Protein AF-A0A0F9L2F4-F1 (afdb_monomer)

pLDDT: mean 79.59, std 16.56, range [30.67, 95.06]

Nearest PDB structures (foldseek):
  4d2i-assembly1_B-3  TM=9.067E-01  e=1.679E-06  Saccharolobus solfataricus P2
  4d2i-assembly1_A  TM=8.638E-01  e=4.976E-06  Saccharolobus solfataricus P2
  8wj3-assembly1_D  TM=8.246E-01  e=2.043E-05  Paenibacillus sp. 453mf
  8woc-assembly1_A  TM=7.944E-01  e=1.832E-05  Paenibacillus sp. 453mf
  8wk0-assembly1_A  TM=7.717E-01  e=2.987E-05  Paenibacillus sp. 453mf

Foldseek 3Di:
DCVVQVVQVVPDPDDPDDDDDPDDDDDDPVSHDLQNVLVVLLVVLVCCQPPHALAEAEDAQQLSNQFQQDDTSNPVSLLVCLVRVVVRNYYYHYHHLQPVRGHLSNLLSDQKDKAAADQDQVSLVSNQVSQPDPPVLGDDSVCSNPGAPQWTWIQHPVTTDTDGHDDPQDDPVVSVCVRVVVDHPVVDDDPPDPPPDDDDDDPPPDDDPDPDDVVVVVVVVVVVVVVVVVVVVVVVVVVVVVVVVVVVVVVVPPPPPPVVVVVVVVVVPDDPDDPDDDPPPPVVVVVVVVVPPPPPDPDPPPPVDPLVVVLVVLLVVLLVVLLVLLVPADPLLLLLLLVQVVVQDWDALQCCQCPSVVDDRPDPPSSVSSVVSVVSVVVLVQWDADPVRTIHGCVLVSLCVSCVVPSDDPVSSVVSVVVSSVVSVD

Radius of gyration: 36.23 Å; Cα contacts (8 Å, |Δi|>4): 360; chains: 1; bounding box: 84×52×99 Å

Sequence (426 aa):
YLENLIPQIQYANLSSTLDIREGINIMNLERFSEEAQSLIIQSVADEVLKTMKGVIIVIPEAWKFLPQKYNNPCKRVVESYIRQGATNQNFIWIDSQDMAGVDKIPLKQISTWILGYQSERNEVKHTLDQISLPKKMKPKEEDIMTLRKGHFFLSCYEGVSNVYVQPSWMNDEDAIKISKGELDVDKIEAPENLTPYSKPIQETNQGKVEIRFDDSKIRKDLVELRQDFFNKIQELQTFEQKLATELYNLKSQKVEINEDELISKVLQKLPPTSITSQSLDKDEIVKEILLRIPKSTGSIVYEVSPSEKIKKDFLEEAKNKILEDVGKLSDNAKKTLKYLESRAIGCTKSEIATKGFMYPQGGAGYGKTVGDSLEELKPILVIKDNSKGSYYPDLKGRLKSLLGNHEATEQEIDQVYNHILMEMLK

Organism: NCBI:txid412755

InterPro domains:
  IPR027417 P-loop containing nucleoside triphosphate hydrolase [G3DSA:3.40.50.300] (2-174)
  IPR027417 P-loop containing nucleoside triphosphate hydrolase [SSF52540] (23-177)

Solvent-accessible surface area (backbone atoms only — not comparable to full-atom values): 25849 Å² total; per-residue (Å²): 117,63,82,72,44,50,58,59,57,68,74,43,92,72,71,96,66,92,85,84,66,94,76,92,77,84,82,90,52,86,92,48,55,71,70,53,39,32,53,51,52,28,52,52,51,50,46,44,69,73,77,47,61,65,46,73,49,77,39,71,56,28,33,78,46,32,30,55,90,59,91,47,73,30,42,65,46,52,48,46,37,73,76,51,19,64,84,41,52,26,48,76,46,80,37,55,86,56,63,82,44,28,33,64,73,62,51,64,69,57,69,67,46,79,42,57,64,46,90,52,70,67,59,46,51,54,50,57,69,50,48,94,62,58,79,88,58,51,80,55,69,68,57,39,56,66,44,53,86,57,37,30,41,39,36,43,94,93,45,61,44,85,43,60,64,71,56,94,88,58,58,69,71,60,44,50,33,36,60,72,64,78,39,66,65,89,78,58,82,75,72,93,75,74,74,72,86,81,68,85,84,76,80,80,80,83,77,85,78,84,76,84,66,69,61,68,57,57,51,48,52,50,50,50,53,49,49,52,51,52,52,52,51,52,51,50,50,53,48,50,51,49,50,51,48,51,52,46,51,60,66,65,51,69,79,74,74,54,62,67,60,54,51,50,57,54,60,71,68,53,72,98,73,76,97,67,98,65,85,76,57,64,69,56,58,52,48,56,51,60,69,70,49,80,80,75,74,74,82,80,69,85,66,81,68,60,72,65,55,61,52,49,52,50,53,51,48,52,48,50,52,51,52,51,57,57,63,73,45,52,74,62,28,49,47,50,51,55,42,28,58,74,62,74,45,69,42,37,66,68,51,45,33,38,71,57,67,62,43,64,92,86,57,89,62,49,71,52,58,53,46,54,23,51,62,64,38,46,85,74,40,41,43,46,79,44,99,84,61,29,39,28,55,22,51,68,57,40,50,47,66,71,36,59,89,67,76,64,48,72,67,57,52,49,52,50,48,54,50,52,52,55,61,72,69,106

Secondary structure (DSSP, 8-state):
-HHHHHHHHHHS---SS----SS------TTS-HHHHHHHHHHHHHHHHHH-SSPEEEETTHHHHSBSSS--HHHHHHHHHHHHGGGGT-EEEE--S-SSSB-HHHHTT---EEE-----HHHHHHHHHHS-S-TTTSPPHHHHHTPPTTEEEEEETTEEEEEE---TTS-HHHHHHHHTTSS-GGGSPPPS----------------------HHHHHHHHHHHHHHHHHHHHHHHHHHHHHHHHHHHHHHS-----HHHHHHHHHHTS-S----S----HHHHHHHHHHHS-------------HHHHHHHHHHHHHHHHHHHHHTS-HHHHHHHHHHHHH-S-EEHHHIIIIIS-PPTT-TTHHHHHHHHHHHHTTTT-EEE-TTSEEEE-HHHHHHHHHGGGT--HHHHHHHHHHHHHHHT-

Mean predicted aligned error: 20.97 Å

Structure (mmCIF, N/CA/C/O backbone):
data_AF-A0A0F9L2F4-F1
#
_entry.id   AF-A0A0F9L2F4-F1
#
loop_
_atom_site.group_PDB
_atom_site.id
_atom_site.type_symbol
_atom_site.label_atom_id
_atom_site.label_alt_id
_atom_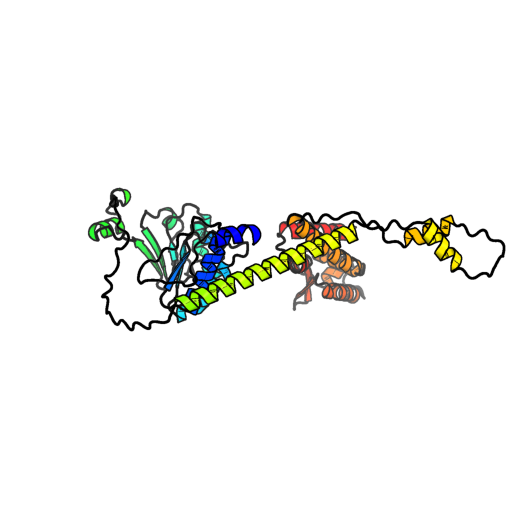site.label_comp_id
_atom_site.label_asym_id
_atom_site.label_entity_id
_atom_site.label_seq_id
_atom_site.pdbx_PDB_ins_code
_atom_site.Cartn_x
_atom_site.Cartn_y
_atom_site.Cartn_z
_atom_site.occupancy
_atom_site.B_iso_or_equiv
_atom_site.auth_seq_id
_atom_site.auth_comp_id
_atom_site.auth_asym_id
_atom_site.auth_atom_id
_atom_site.pdbx_PDB_model_num
ATOM 1 N N . TYR A 1 1 ? -21.451 13.037 0.569 1.00 49.94 1 TYR A N 1
ATOM 2 C CA . TYR A 1 1 ? -20.674 12.107 -0.286 1.00 49.94 1 TYR A CA 1
ATOM 3 C C . TYR A 1 1 ? -21.502 11.646 -1.481 1.00 49.94 1 TYR A C 1
ATOM 5 O O . TYR A 1 1 ? -21.183 12.028 -2.595 1.00 49.94 1 TYR A O 1
ATOM 13 N N . LEU A 1 2 ? -22.611 10.924 -1.269 1.00 55.16 2 LEU A N 1
ATOM 14 C CA . LEU A 1 2 ? -23.474 10.454 -2.366 1.00 55.16 2 LEU A CA 1
ATOM 15 C C . LEU A 1 2 ? -24.203 11.581 -3.127 1.00 55.16 2 LEU A C 1
ATOM 17 O O . LEU A 1 2 ? -24.413 11.450 -4.326 1.00 55.16 2 LEU A O 1
ATOM 21 N N . GLU A 1 3 ? -24.518 12.704 -2.477 1.00 56.94 3 GLU A N 1
ATOM 22 C CA . GLU A 1 3 ? -25.251 13.832 -3.088 1.00 56.94 3 GLU A CA 1
ATOM 23 C C . GLU A 1 3 ? -24.544 14.473 -4.296 1.00 56.94 3 GLU A C 1
ATOM 25 O O . GLU A 1 3 ? -25.211 14.855 -5.250 1.00 56.94 3 GLU A O 1
ATOM 30 N N . ASN A 1 4 ? -23.206 14.531 -4.302 1.00 60.72 4 ASN A N 1
ATOM 31 C CA . ASN A 1 4 ? -22.429 15.080 -5.428 1.00 60.72 4 ASN A CA 1
ATOM 32 C C . ASN A 1 4 ? -22.092 14.021 -6.490 1.00 60.72 4 ASN A C 1
ATOM 34 O O . ASN A 1 4 ? -21.841 14.347 -7.648 1.00 60.72 4 ASN A O 1
ATOM 38 N N . LEU A 1 5 ? -22.088 12.750 -6.088 1.00 62.28 5 LEU A N 1
ATOM 39 C CA . LEU A 1 5 ? -21.689 11.610 -6.905 1.00 62.28 5 LEU A CA 1
ATOM 40 C C . LEU A 1 5 ? -22.852 11.080 -7.762 1.00 62.28 5 LEU A C 1
ATOM 42 O O . LEU A 1 5 ? -22.667 10.757 -8.935 1.00 62.28 5 LEU A O 1
ATOM 46 N N . ILE A 1 6 ? -24.061 11.028 -7.189 1.00 65.31 6 ILE A N 1
ATOM 47 C CA . ILE A 1 6 ? -25.276 10.540 -7.857 1.00 65.31 6 ILE A CA 1
ATOM 48 C C . ILE A 1 6 ? -25.571 11.318 -9.150 1.00 65.31 6 ILE A C 1
ATOM 50 O O . ILE A 1 6 ? -25.793 10.660 -10.165 1.00 65.31 6 ILE A O 1
ATOM 54 N N . PRO A 1 7 ? -25.510 12.666 -9.187 1.00 64.94 7 PRO A N 1
ATOM 55 C CA . PRO A 1 7 ? -25.720 13.409 -10.425 1.00 64.94 7 PRO A CA 1
ATOM 56 C C . PRO A 1 7 ? -24.707 13.033 -11.514 1.00 64.94 7 PRO A C 1
ATOM 58 O O . PRO A 1 7 ? -25.102 12.777 -12.646 1.00 64.94 7 PRO A O 1
ATOM 61 N N . GLN A 1 8 ? -23.413 12.920 -11.188 1.00 62.34 8 GLN A N 1
ATOM 62 C CA . GLN A 1 8 ? -22.374 12.578 -12.173 1.00 62.34 8 GLN A CA 1
ATOM 63 C C . GLN A 1 8 ? -22.570 11.178 -12.770 1.00 62.34 8 GLN A C 1
ATOM 65 O O . GLN A 1 8 ? -22.410 10.990 -13.975 1.00 62.34 8 GLN A O 1
ATOM 70 N N . ILE A 1 9 ? -22.961 10.209 -11.939 1.00 64.25 9 ILE A N 1
ATOM 71 C CA . ILE A 1 9 ? -23.265 8.838 -12.366 1.00 64.25 9 ILE A CA 1
ATOM 72 C C . ILE A 1 9 ? -24.567 8.790 -13.182 1.00 64.25 9 ILE A C 1
ATOM 74 O O . ILE A 1 9 ? -24.638 8.052 -14.157 1.00 64.25 9 ILE A O 1
ATOM 78 N N . GLN A 1 10 ? -25.578 9.596 -12.835 1.00 61.94 10 GLN A N 1
ATOM 79 C CA . GLN A 1 10 ? -26.854 9.671 -13.562 1.00 61.94 10 GLN A CA 1
ATOM 80 C C . GLN A 1 10 ? -26.727 10.299 -14.954 1.00 61.94 10 GLN A C 1
ATOM 82 O O . GLN A 1 10 ? -27.449 9.898 -15.865 1.00 61.94 10 GLN A O 1
ATOM 87 N N . TYR A 1 11 ? -25.827 11.271 -15.133 1.00 62.97 11 TYR A N 1
ATOM 88 C CA . TYR A 1 11 ? -25.549 11.862 -16.448 1.00 62.97 11 TYR A CA 1
ATOM 89 C C . TYR A 1 11 ? -24.649 10.984 -17.323 1.00 62.97 11 TYR A C 1
ATOM 91 O O . TYR A 1 11 ? -24.542 11.216 -18.530 1.00 62.97 11 TYR A O 1
ATOM 99 N N . ALA A 1 12 ? -24.001 9.976 -16.743 1.00 64.56 12 ALA A N 1
ATOM 100 C CA . ALA A 1 12 ? -23.225 9.017 -17.499 1.00 64.56 12 ALA A CA 1
ATOM 101 C C . ALA A 1 12 ? -24.131 7.933 -18.091 1.00 64.56 12 ALA A C 1
ATOM 103 O O . ALA A 1 12 ? -24.880 7.265 -17.383 1.00 64.56 12 ALA A O 1
ATOM 104 N N . ASN A 1 13 ? -24.019 7.712 -19.402 1.00 66.69 13 ASN A N 1
ATOM 105 C CA . ASN A 1 13 ? -24.633 6.571 -20.086 1.00 66.69 13 ASN A CA 1
ATOM 106 C C . ASN A 1 13 ? -23.892 5.275 -19.712 1.00 66.69 13 ASN A C 1
ATOM 108 O O . ASN A 1 13 ? -23.158 4.710 -20.524 1.00 66.69 13 ASN A O 1
ATOM 112 N N . LEU A 1 14 ? -24.028 4.839 -18.460 1.00 72.00 14 LEU A N 1
ATOM 113 C CA . LEU A 1 14 ? -23.426 3.607 -17.969 1.00 72.00 14 LEU A CA 1
ATOM 114 C C . LEU A 1 14 ? -24.201 2.399 -18.505 1.00 72.00 14 LEU A C 1
ATOM 116 O O . LEU A 1 14 ? -25.431 2.367 -18.496 1.00 72.00 14 LEU A O 1
ATOM 120 N N . SER A 1 15 ? -23.461 1.402 -18.982 1.00 77.31 15 SER A N 1
ATOM 121 C CA . SER A 1 15 ? -24.020 0.120 -19.406 1.00 77.31 15 SER A CA 1
ATOM 122 C C . SER A 1 15 ? -24.331 -0.752 -18.189 1.00 77.31 15 SER A C 1
ATOM 124 O O . SER A 1 15 ? -23.584 -0.748 -17.212 1.00 77.31 15 SER A O 1
ATOM 126 N N . SER A 1 16 ? -25.399 -1.547 -18.265 1.00 77.31 16 SER A N 1
ATOM 127 C CA . SER A 1 16 ? -25.705 -2.583 -17.269 1.00 77.31 16 SER A CA 1
ATOM 128 C C . SER A 1 16 ? -24.848 -3.841 -17.427 1.00 77.31 16 SER A C 1
ATOM 130 O O . SER A 1 16 ? -24.859 -4.701 -16.553 1.00 77.31 16 SER A O 1
ATOM 132 N N . THR A 1 17 ? -24.142 -3.979 -18.551 1.00 82.31 17 THR A N 1
ATOM 133 C CA . THR A 1 17 ? -23.292 -5.133 -18.861 1.00 82.31 17 THR A CA 1
ATOM 134 C C . THR A 1 17 ? -21.888 -4.684 -19.228 1.00 82.31 17 THR A C 1
ATOM 136 O O . THR A 1 17 ? -21.713 -3.711 -19.969 1.00 82.31 17 THR A O 1
ATOM 139 N N . LEU A 1 18 ? -20.893 -5.431 -18.754 1.00 86.94 18 LEU A N 1
ATOM 140 C CA . LEU A 1 18 ? -19.505 -5.282 -19.167 1.00 86.94 18 LEU A CA 1
ATOM 141 C C . LEU A 1 18 ? -19.236 -6.228 -20.343 1.00 86.94 18 LEU A C 1
ATOM 143 O O . LEU A 1 18 ? -19.166 -7.438 -20.157 1.00 86.94 18 LEU A O 1
ATOM 147 N N . ASP A 1 19 ? -19.113 -5.672 -21.547 1.00 86.25 19 ASP A N 1
ATOM 148 C CA . ASP A 1 19 ? -18.727 -6.417 -22.749 1.00 86.25 19 ASP A CA 1
ATOM 149 C C . ASP A 1 19 ? -17.272 -6.081 -23.094 1.00 86.25 19 ASP A C 1
ATOM 151 O O . ASP A 1 19 ? -16.931 -4.912 -23.298 1.00 86.25 19 ASP A O 1
ATOM 155 N N . ILE A 1 20 ? -16.413 -7.099 -23.114 1.00 88.38 20 ILE A N 1
ATOM 156 C CA . ILE A 1 20 ? -14.984 -6.966 -23.410 1.00 88.38 20 ILE A CA 1
ATOM 157 C C . ILE A 1 20 ? -14.625 -7.825 -24.616 1.00 88.38 20 ILE A C 1
ATOM 159 O O . ILE A 1 20 ? -15.152 -8.918 -24.812 1.00 88.38 20 ILE A O 1
ATOM 163 N N . ARG A 1 21 ? -13.702 -7.326 -25.437 1.00 88.38 21 ARG A N 1
ATOM 164 C CA . ARG A 1 21 ? -13.201 -8.035 -26.620 1.00 88.38 21 ARG A CA 1
ATOM 165 C C . ARG A 1 21 ? -11.771 -8.495 -26.403 1.00 88.38 21 ARG A C 1
ATOM 167 O O . ARG A 1 21 ? -11.070 -7.977 -25.539 1.00 88.38 21 ARG A O 1
ATOM 174 N N . GLU A 1 22 ? -11.325 -9.442 -27.216 1.00 86.94 22 GLU A N 1
ATOM 175 C CA . GLU A 1 22 ? -9.914 -9.811 -27.254 1.00 86.94 22 GLU A CA 1
ATOM 176 C C . GLU A 1 22 ? -9.053 -8.604 -27.666 1.00 86.94 22 GLU A C 1
ATOM 178 O O . GLU A 1 22 ? -9.403 -7.856 -28.585 1.00 86.94 22 GLU A O 1
ATOM 183 N N . GLY A 1 23 ? -7.938 -8.406 -26.959 1.00 89.00 23 GLY A N 1
ATOM 184 C CA . GLY A 1 23 ? -7.045 -7.262 -27.125 1.00 89.00 23 GLY A CA 1
ATOM 185 C C . GLY A 1 23 ? -7.199 -6.206 -26.026 1.00 89.00 23 GLY A C 1
ATOM 186 O O . GLY A 1 23 ? -7.500 -6.514 -24.873 1.00 89.00 23 GLY A O 1
ATOM 187 N N . ILE A 1 24 ? -6.935 -4.945 -26.379 1.00 88.81 24 ILE A N 1
ATOM 188 C CA . ILE A 1 24 ? -6.901 -3.827 -25.428 1.00 88.81 24 ILE A CA 1
ATOM 189 C C . ILE A 1 24 ? -8.281 -3.171 -25.363 1.00 88.81 24 ILE A C 1
ATOM 191 O O . ILE A 1 24 ? -8.764 -2.611 -26.347 1.00 88.81 24 ILE A O 1
ATOM 195 N N . ASN A 1 25 ? -8.892 -3.202 -24.180 1.00 90.56 25 ASN A N 1
ATOM 196 C CA . ASN A 1 25 ? -10.145 -2.511 -23.887 1.00 90.56 25 ASN A CA 1
ATOM 197 C C . ASN A 1 25 ? -9.826 -1.286 -23.023 1.00 90.56 25 ASN A C 1
ATOM 199 O O . ASN A 1 25 ? -9.203 -1.424 -21.972 1.00 90.56 25 ASN A O 1
ATOM 203 N N . ILE A 1 26 ? -10.237 -0.092 -23.458 1.00 88.81 26 ILE A N 1
ATOM 204 C CA . ILE A 1 26 ? -9.947 1.166 -22.756 1.00 88.81 26 ILE A CA 1
ATOM 205 C C . ILE A 1 26 ? -11.239 1.734 -22.184 1.00 88.81 26 ILE A C 1
ATOM 207 O O . ILE A 1 26 ? -12.202 1.975 -22.912 1.00 88.81 26 ILE A O 1
ATOM 211 N N . MET A 1 27 ? -11.229 1.998 -20.881 1.00 88.00 27 MET A N 1
ATOM 212 C CA . MET A 1 27 ? -12.304 2.690 -20.183 1.00 88.00 27 MET A CA 1
ATOM 213 C C . MET A 1 27 ? -11.864 4.123 -19.884 1.00 88.00 27 MET A C 1
ATOM 215 O O . MET A 1 27 ? -11.058 4.348 -18.986 1.00 88.00 27 MET A O 1
ATOM 219 N N . ASN A 1 28 ? -12.367 5.097 -20.648 1.00 85.94 28 ASN A N 1
ATOM 220 C CA . ASN A 1 28 ? -12.060 6.502 -20.384 1.00 85.94 28 ASN A CA 1
ATOM 221 C C . ASN A 1 28 ? -12.900 7.007 -19.202 1.00 85.94 28 ASN A C 1
ATOM 223 O O . ASN A 1 28 ? -14.124 7.114 -19.304 1.00 85.94 28 ASN A O 1
ATOM 227 N N . LEU A 1 29 ? -12.219 7.336 -18.102 1.00 87.25 29 LEU A N 1
ATOM 228 C CA . LEU A 1 29 ? -12.826 7.826 -16.870 1.00 87.25 29 LEU A CA 1
ATOM 229 C C . LEU A 1 29 ? -12.502 9.299 -16.551 1.00 87.25 29 LEU A C 1
ATOM 231 O O . LEU A 1 29 ? -12.926 9.802 -15.514 1.00 87.25 29 LEU A O 1
ATOM 235 N N . GLU A 1 30 ? -11.811 10.023 -17.437 1.00 85.88 30 GLU A N 1
ATOM 236 C CA . GLU A 1 30 ? -11.304 11.390 -17.193 1.00 85.88 30 GLU A CA 1
ATOM 237 C C . GLU A 1 30 ? -12.400 12.408 -16.846 1.00 85.88 30 GLU A C 1
ATOM 239 O O . GLU A 1 30 ? -12.139 13.418 -16.200 1.00 85.88 30 GLU A O 1
ATOM 244 N N . ARG A 1 31 ? -13.640 12.148 -17.274 1.00 83.56 31 ARG A N 1
ATOM 245 C CA . ARG A 1 31 ? -14.795 13.035 -17.054 1.00 83.56 31 ARG A CA 1
ATOM 246 C C . ARG A 1 31 ? -15.438 12.883 -15.675 1.00 83.56 31 ARG A C 1
ATOM 248 O O . ARG A 1 31 ? -16.317 13.669 -15.335 1.00 83.56 31 ARG A O 1
ATOM 255 N N . PHE A 1 32 ? -15.051 11.860 -14.922 1.00 84.88 32 PHE A N 1
ATOM 256 C CA . PHE A 1 32 ? -15.604 11.553 -13.608 1.00 84.88 32 PHE A CA 1
ATOM 257 C C . PHE A 1 32 ? -14.700 12.087 -12.500 1.00 84.88 32 PHE A C 1
ATOM 259 O O . PHE A 1 32 ? -13.480 12.120 -12.663 1.00 84.88 32 PHE A O 1
ATOM 266 N N . SER A 1 33 ? -15.286 12.451 -11.355 1.00 87.50 33 SER A N 1
ATOM 267 C CA . SER A 1 33 ? -14.500 12.714 -10.145 1.00 87.50 33 SER A CA 1
ATOM 268 C C . SER A 1 33 ? -13.783 11.448 -9.669 1.00 87.50 33 SER A C 1
ATOM 270 O O . SER A 1 33 ? -14.238 10.338 -9.939 1.00 87.50 33 SER A O 1
ATOM 272 N N . GLU A 1 34 ? -12.691 11.594 -8.922 1.00 86.94 34 GLU A N 1
ATOM 273 C CA . GLU A 1 34 ? -11.888 10.470 -8.415 1.00 86.94 34 GLU A CA 1
ATOM 274 C C . GLU A 1 34 ? -12.717 9.452 -7.605 1.00 86.94 34 GLU A C 1
ATOM 276 O O . GLU A 1 34 ? -12.511 8.238 -7.693 1.00 86.94 34 GLU A O 1
ATOM 281 N N . GLU A 1 35 ? -13.724 9.924 -6.870 1.00 87.00 35 GLU A N 1
ATOM 282 C CA . GLU A 1 35 ? -14.664 9.081 -6.129 1.00 87.00 35 GLU A CA 1
ATOM 283 C C . GLU A 1 35 ? -15.544 8.246 -7.065 1.00 87.00 35 GLU A C 1
ATOM 285 O O . GLU A 1 35 ? -15.740 7.049 -6.840 1.00 87.00 35 GLU A O 1
ATOM 290 N N . ALA A 1 36 ? -16.060 8.860 -8.133 1.00 87.50 36 ALA A N 1
ATOM 291 C CA . ALA A 1 36 ? -16.856 8.166 -9.138 1.00 87.50 36 ALA A CA 1
ATOM 292 C C . ALA A 1 36 ? -15.993 7.181 -9.935 1.00 87.50 36 ALA A C 1
ATOM 294 O O . ALA A 1 36 ? -16.412 6.042 -10.143 1.00 87.50 36 ALA A O 1
ATOM 295 N N . GLN A 1 37 ? -14.763 7.566 -10.291 1.00 90.44 37 GLN A N 1
ATOM 296 C CA . GLN A 1 37 ? -13.779 6.668 -10.900 1.00 90.44 37 GLN A CA 1
ATOM 297 C C . GLN A 1 37 ? -13.534 5.445 -10.011 1.00 90.44 37 GLN A C 1
ATOM 299 O O . GLN A 1 37 ? -13.620 4.318 -10.490 1.00 90.44 37 GLN A O 1
ATOM 304 N N . SER A 1 38 ? -13.318 5.654 -8.709 1.00 91.81 38 SER A N 1
ATOM 305 C CA . SER A 1 38 ? -13.079 4.575 -7.745 1.00 91.81 38 SER A CA 1
ATOM 306 C C . SER A 1 38 ? -14.242 3.580 -7.684 1.00 91.81 38 SER A C 1
ATOM 308 O O . SER A 1 38 ? -14.027 2.371 -7.653 1.00 91.81 38 SER A O 1
ATOM 310 N N . LEU A 1 39 ? -15.488 4.059 -7.701 1.00 90.88 39 LEU A N 1
ATOM 311 C CA . LEU A 1 39 ? -16.665 3.183 -7.685 1.00 90.88 39 LEU A CA 1
ATOM 312 C C . LEU A 1 39 ? -16.855 2.431 -9.005 1.00 90.88 39 LEU A C 1
ATOM 314 O O . LEU A 1 39 ? -17.193 1.247 -8.986 1.00 90.88 39 LEU A O 1
ATOM 318 N N . ILE A 1 40 ? -16.596 3.082 -10.143 1.00 90.00 40 ILE A N 1
ATOM 319 C CA . ILE A 1 40 ? -16.653 2.434 -11.459 1.00 90.00 40 ILE A CA 1
ATOM 320 C C . ILE A 1 40 ? -15.583 1.340 -11.552 1.00 90.00 40 ILE A C 1
ATOM 322 O O . ILE A 1 40 ? -15.914 0.197 -11.867 1.00 90.00 40 ILE A O 1
ATOM 326 N N . ILE A 1 41 ? -14.327 1.650 -11.207 1.00 92.19 41 ILE A N 1
ATOM 327 C CA . ILE A 1 41 ? -13.216 0.685 -11.183 1.00 92.19 41 ILE A CA 1
ATOM 328 C C . ILE A 1 41 ? -13.558 -0.484 -10.261 1.00 92.19 41 ILE A C 1
ATOM 330 O O . ILE A 1 41 ? -13.405 -1.642 -10.649 1.00 92.19 41 ILE A O 1
ATOM 334 N N . GLN A 1 42 ? -14.070 -0.196 -9.062 1.00 93.25 42 GLN A N 1
ATOM 335 C CA . GLN A 1 42 ? -14.452 -1.228 -8.107 1.00 93.25 42 GLN A CA 1
ATOM 336 C C . GLN A 1 42 ? -15.548 -2.143 -8.657 1.00 93.25 42 GLN A C 1
ATOM 338 O O . GLN A 1 42 ? -15.422 -3.357 -8.526 1.00 93.25 42 GLN A O 1
ATOM 343 N N . SER A 1 43 ? -16.589 -1.590 -9.284 1.00 91.69 43 SER A N 1
ATOM 344 C CA . SER A 1 43 ? -17.675 -2.371 -9.888 1.00 91.69 43 SER A CA 1
ATOM 345 C C . SER A 1 43 ? -17.184 -3.249 -11.040 1.00 91.69 43 SER A C 1
ATOM 347 O O . SER A 1 43 ? -17.556 -4.417 -11.123 1.00 91.69 43 SER A O 1
ATOM 349 N N . VAL A 1 44 ? -16.343 -2.700 -11.918 1.00 91.94 44 VAL A N 1
ATOM 350 C CA . VAL A 1 44 ? -15.799 -3.404 -13.089 1.00 91.94 44 VAL A CA 1
ATOM 351 C C . VAL A 1 44 ? -14.873 -4.531 -12.655 1.00 91.94 44 VAL A C 1
ATOM 353 O O . VAL A 1 44 ? -15.003 -5.651 -13.139 1.00 91.94 44 VAL A O 1
ATOM 356 N N . ALA A 1 45 ? -13.976 -4.267 -11.706 1.00 92.69 45 ALA A N 1
ATOM 357 C CA . ALA A 1 45 ? -13.098 -5.293 -11.168 1.00 92.69 45 ALA A CA 1
ATOM 358 C C . ALA A 1 45 ? -13.907 -6.411 -10.484 1.00 92.69 45 ALA A C 1
ATOM 360 O O . ALA A 1 45 ? -13.668 -7.586 -10.745 1.00 92.69 45 ALA A O 1
ATOM 361 N N . ASP A 1 46 ? -14.911 -6.082 -9.663 1.00 92.75 46 ASP A N 1
ATOM 362 C CA . ASP A 1 46 ? -15.720 -7.104 -8.978 1.00 92.75 46 ASP A CA 1
ATOM 363 C C . ASP A 1 46 ? -16.452 -8.013 -9.985 1.00 92.75 46 ASP A C 1
ATOM 365 O O . ASP A 1 46 ? -16.551 -9.218 -9.754 1.00 92.75 46 ASP A O 1
ATOM 369 N N . GLU A 1 47 ? -16.940 -7.449 -11.096 1.00 92.56 47 GLU A N 1
ATOM 370 C CA . GLU A 1 47 ? -17.586 -8.195 -12.181 1.00 92.56 47 GLU A CA 1
ATOM 371 C C . GLU A 1 47 ? -16.593 -9.132 -12.875 1.00 92.56 47 GLU A C 1
ATOM 373 O O . GLU A 1 47 ? -16.807 -10.343 -12.913 1.00 92.56 47 GLU A O 1
ATOM 378 N N . VAL A 1 48 ? -15.453 -8.603 -13.332 1.00 92.88 48 VAL A N 1
ATOM 379 C CA . VAL A 1 48 ? -14.422 -9.395 -14.018 1.00 92.88 48 VAL A CA 1
ATOM 380 C C . VAL A 1 48 ? -13.922 -10.544 -13.128 1.00 92.88 48 VAL A C 1
ATOM 382 O O . VAL A 1 48 ? -13.737 -11.659 -13.616 1.00 92.88 48 VAL A O 1
ATOM 385 N N . LEU A 1 49 ? -13.751 -10.325 -11.819 1.00 91.50 49 LEU A N 1
ATOM 386 C CA . LEU A 1 49 ? -13.294 -11.367 -10.895 1.00 91.50 49 LEU A CA 1
ATOM 387 C C . LEU A 1 49 ? -14.291 -12.528 -10.779 1.00 91.50 49 LEU A C 1
ATOM 389 O O . LEU A 1 49 ? -13.873 -13.680 -10.639 1.00 91.50 49 LEU A O 1
ATOM 393 N N . LYS A 1 50 ? -15.594 -12.221 -10.809 1.00 90.81 50 LYS A N 1
ATOM 394 C CA . LYS A 1 50 ? -16.683 -13.186 -10.597 1.00 90.81 50 LYS A CA 1
ATOM 395 C C . LYS A 1 50 ? -17.079 -13.922 -11.870 1.00 90.81 50 LYS A C 1
ATOM 397 O O . LYS A 1 50 ? -17.377 -15.113 -11.795 1.00 90.81 50 LYS A O 1
ATOM 402 N N . THR A 1 51 ? -17.130 -13.228 -13.005 1.00 91.31 51 THR A N 1
ATOM 403 C CA . THR A 1 51 ? -17.781 -13.741 -14.220 1.00 91.31 51 THR A CA 1
ATOM 404 C C . THR A 1 51 ? -16.825 -13.980 -15.383 1.00 91.31 51 THR A C 1
ATOM 406 O O . THR A 1 51 ? -17.175 -14.722 -16.301 1.00 91.31 51 THR A O 1
ATOM 409 N N . MET A 1 52 ? -15.603 -13.437 -15.340 1.00 91.88 52 MET A N 1
ATOM 410 C CA . MET A 1 52 ? -14.659 -13.486 -16.461 1.00 91.88 52 MET A CA 1
ATOM 411 C C . MET A 1 52 ? -13.380 -14.267 -16.135 1.00 91.88 52 MET A C 1
ATOM 413 O O . MET A 1 52 ? -13.045 -14.525 -14.975 1.00 91.88 52 MET A O 1
ATOM 417 N N . LYS A 1 53 ? -12.664 -14.673 -17.189 1.00 93.00 53 LYS A N 1
ATOM 418 C CA . LYS A 1 53 ? -11.400 -15.418 -17.122 1.00 93.00 53 LYS A CA 1
ATOM 419 C C . LYS A 1 53 ? -10.398 -14.863 -18.127 1.00 93.00 53 LYS A C 1
ATOM 421 O O . LYS A 1 53 ? -10.803 -14.416 -19.196 1.00 93.00 53 LYS A O 1
ATOM 426 N N . GLY A 1 54 ? -9.110 -14.949 -17.805 1.00 93.25 54 GLY A N 1
ATOM 427 C CA . GLY A 1 54 ? -8.031 -14.513 -18.694 1.00 93.25 54 GLY A CA 1
ATOM 428 C C . GLY A 1 54 ? -7.932 -12.994 -18.864 1.00 93.25 54 GLY A C 1
ATOM 429 O O . GLY A 1 54 ? -7.431 -12.534 -19.887 1.00 93.25 54 GLY A O 1
ATOM 430 N N . VAL A 1 55 ? -8.437 -12.206 -17.909 1.00 94.12 55 VAL A N 1
ATOM 431 C CA . VAL A 1 55 ? -8.467 -10.739 -18.013 1.00 94.12 55 VAL A CA 1
ATOM 432 C C . VAL A 1 55 ? -7.366 -10.111 -17.165 1.00 94.12 55 VAL A C 1
ATOM 434 O O . VAL A 1 55 ? -7.236 -10.404 -15.975 1.00 94.12 55 VAL A O 1
ATOM 437 N N . ILE A 1 56 ? -6.605 -9.194 -17.765 1.00 94.31 56 ILE A N 1
ATOM 438 C CA . ILE A 1 56 ? -5.626 -8.362 -17.060 1.00 94.31 56 ILE A CA 1
ATOM 439 C C . ILE A 1 56 ? -6.225 -6.971 -16.858 1.00 94.31 56 ILE A C 1
ATOM 441 O O . ILE A 1 56 ? -6.512 -6.271 -17.828 1.00 94.31 56 ILE A O 1
ATOM 445 N N . ILE A 1 57 ? -6.409 -6.565 -15.602 1.00 94.19 57 ILE A N 1
ATOM 446 C CA . ILE A 1 57 ? -6.832 -5.200 -15.265 1.00 94.19 57 ILE A CA 1
ATOM 447 C C . ILE A 1 57 ? -5.594 -4.333 -15.073 1.00 94.19 57 ILE A C 1
ATOM 449 O O . ILE A 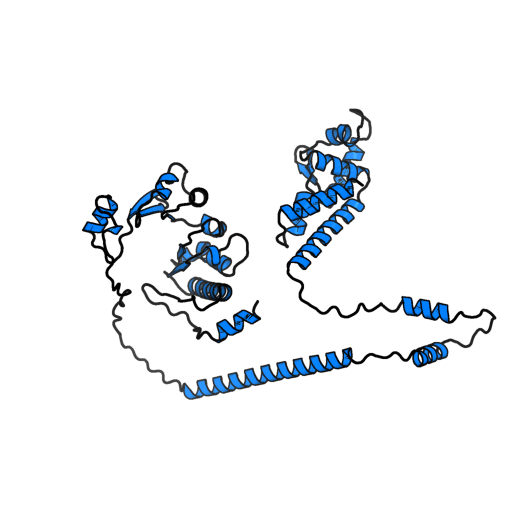1 57 ? -4.719 -4.681 -14.287 1.00 94.19 57 ILE A O 1
ATOM 453 N N . VAL A 1 58 ? -5.538 -3.188 -15.748 1.00 94.06 58 VAL A N 1
ATOM 454 C CA . VAL A 1 58 ? -4.479 -2.189 -15.562 1.00 94.06 58 VAL A CA 1
ATOM 455 C C . VAL A 1 58 ? -5.044 -1.022 -14.757 1.00 94.06 58 VAL A C 1
ATOM 457 O O . VAL A 1 58 ? -6.028 -0.413 -15.175 1.00 94.06 58 VAL A O 1
ATOM 460 N N . ILE A 1 59 ? -4.435 -0.713 -13.611 1.00 92.38 59 ILE A N 1
ATOM 461 C CA . ILE A 1 59 ? -4.763 0.463 -12.796 1.00 92.38 59 ILE A CA 1
ATOM 462 C C . ILE A 1 59 ? -3.619 1.475 -12.933 1.00 92.38 59 ILE A C 1
ATOM 464 O O . ILE A 1 59 ? -2.592 1.300 -12.271 1.00 92.38 59 ILE A O 1
ATOM 468 N N . PRO A 1 60 ? -3.773 2.508 -13.783 1.00 91.25 60 PRO A N 1
ATOM 469 C CA . PRO A 1 60 ? -2.823 3.612 -13.854 1.00 91.25 60 PRO A CA 1
ATOM 470 C C . PRO A 1 60 ? -2.963 4.531 -12.636 1.00 91.25 60 PRO A C 1
ATOM 472 O O . PRO A 1 60 ? -4.043 4.628 -12.049 1.00 91.25 60 PRO A O 1
ATOM 475 N N . GLU A 1 61 ? -1.885 5.233 -12.278 1.00 90.44 61 GLU A N 1
ATOM 476 C CA . GLU A 1 61 ? -1.844 6.171 -11.142 1.00 90.44 61 GLU A CA 1
ATOM 477 C C . GLU A 1 61 ? -2.407 5.562 -9.844 1.00 90.44 61 GLU A C 1
ATOM 479 O O . GLU A 1 61 ? -3.218 6.153 -9.125 1.00 90.44 61 GLU A O 1
ATOM 484 N N . ALA A 1 62 ? -1.987 4.332 -9.549 1.00 90.88 62 ALA A N 1
ATOM 485 C CA . ALA A 1 62 ? -2.559 3.510 -8.494 1.00 90.88 62 ALA A CA 1
ATOM 486 C C . ALA A 1 62 ? -2.513 4.126 -7.088 1.00 90.88 62 ALA A C 1
ATOM 488 O O . ALA A 1 62 ? -3.312 3.724 -6.245 1.00 90.88 62 ALA A O 1
ATOM 489 N N . TRP A 1 63 ? -1.645 5.105 -6.812 1.00 88.88 63 TRP A N 1
ATOM 490 C CA . TRP A 1 63 ? -1.619 5.811 -5.524 1.00 88.88 63 TRP A CA 1
ATOM 491 C C . TRP A 1 63 ? -2.940 6.534 -5.206 1.00 88.88 63 TRP A C 1
ATOM 493 O O . TRP A 1 63 ? -3.266 6.689 -4.030 1.00 88.88 63 TRP A O 1
ATOM 503 N N . LYS A 1 64 ? -3.733 6.908 -6.224 1.00 90.81 64 LYS A N 1
ATOM 504 C CA . LYS A 1 64 ? -5.074 7.506 -6.062 1.00 90.81 64 LYS A CA 1
ATOM 505 C C . LYS A 1 64 ? -6.115 6.484 -5.598 1.00 90.81 64 LYS A C 1
ATOM 507 O O . LYS A 1 64 ? -6.920 6.730 -4.704 1.00 90.81 64 LYS A O 1
ATOM 512 N N . PHE A 1 65 ? -6.078 5.291 -6.188 1.00 92.50 65 PHE A N 1
ATOM 513 C CA . PHE A 1 65 ? -7.105 4.261 -5.987 1.00 92.50 65 PHE A CA 1
ATOM 514 C C . PHE A 1 65 ? -6.746 3.249 -4.896 1.00 92.50 65 PHE A C 1
ATOM 516 O O . PHE A 1 65 ? -7.621 2.652 -4.271 1.00 92.50 65 PHE A O 1
ATOM 523 N N . LEU A 1 66 ? -5.455 3.076 -4.621 1.00 92.94 66 LEU A N 1
ATOM 524 C CA . LEU A 1 66 ? -4.914 2.192 -3.592 1.00 92.94 66 LEU A CA 1
ATOM 525 C C . LEU A 1 66 ? -4.065 2.978 -2.577 1.00 92.94 66 LEU A C 1
ATOM 527 O O . LEU A 1 66 ? -2.925 2.600 -2.327 1.00 92.94 66 LEU A O 1
ATOM 531 N N . PRO A 1 67 ? -4.584 4.057 -1.966 1.00 92.12 67 PRO A N 1
ATOM 532 C CA . PRO A 1 67 ? -3.794 4.966 -1.139 1.00 92.12 67 PRO A CA 1
ATOM 533 C C . PRO A 1 67 ? -3.423 4.339 0.205 1.00 92.12 67 PRO A C 1
ATOM 535 O O . PRO A 1 67 ? -4.281 3.815 0.896 1.00 92.12 67 PRO A O 1
ATOM 538 N N . GLN A 1 68 ? -2.189 4.451 0.684 1.00 88.62 68 GLN A N 1
ATOM 539 C CA . GLN A 1 68 ? -1.769 3.815 1.941 1.00 88.62 68 GLN A CA 1
ATOM 540 C C . GLN A 1 68 ? -2.528 4.317 3.186 1.00 88.62 68 GLN A C 1
ATOM 542 O O . GLN A 1 68 ? -2.751 3.540 4.115 1.00 88.62 68 GLN A O 1
ATOM 547 N N . LYS A 1 69 ? -2.880 5.609 3.238 1.00 88.06 69 LYS A N 1
ATOM 548 C CA . LYS A 1 69 ? -3.333 6.281 4.474 1.00 88.06 69 LYS A CA 1
ATOM 549 C C . LYS A 1 69 ? -4.831 6.194 4.744 1.00 88.06 69 LYS A C 1
ATOM 551 O O . LYS A 1 69 ? -5.215 6.207 5.903 1.00 88.06 69 LYS A O 1
ATOM 556 N N . TYR A 1 70 ? -5.654 6.144 3.705 1.00 84.75 70 TYR A N 1
ATOM 557 C CA . TYR A 1 70 ? -7.109 6.200 3.828 1.00 84.75 70 TYR A CA 1
ATOM 558 C C . TYR A 1 70 ? -7.758 5.046 3.069 1.00 84.75 70 TYR A C 1
ATOM 560 O O . TYR A 1 70 ? -7.116 4.345 2.282 1.00 84.75 70 TYR A O 1
ATOM 568 N N . ASN A 1 71 ? -9.030 4.791 3.358 1.00 86.25 71 ASN A N 1
ATOM 569 C CA . ASN A 1 71 ? -9.753 3.698 2.727 1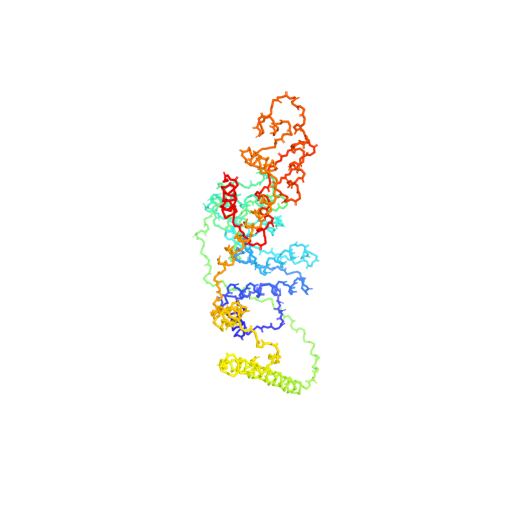.00 86.25 71 ASN A CA 1
ATOM 570 C C . ASN A 1 71 ? -10.288 4.123 1.350 1.00 86.25 71 ASN A C 1
ATOM 572 O O . ASN A 1 71 ? -10.790 5.233 1.195 1.00 86.25 71 ASN A O 1
ATOM 576 N N . ASN A 1 72 ? -10.210 3.229 0.365 1.00 92.06 72 ASN A N 1
ATOM 577 C CA . ASN A 1 72 ? -10.768 3.427 -0.974 1.00 92.06 72 ASN A CA 1
ATOM 578 C C . ASN A 1 72 ? -11.492 2.132 -1.396 1.00 92.06 72 ASN A C 1
ATOM 580 O O . ASN A 1 72 ? -10.951 1.046 -1.152 1.00 92.06 72 ASN A O 1
ATOM 584 N N . PRO A 1 73 ? -12.685 2.206 -2.025 1.00 90.12 73 PRO A N 1
ATOM 585 C CA . PRO A 1 73 ? -13.417 1.030 -2.505 1.00 90.12 73 PRO A CA 1
ATOM 586 C C . PRO A 1 73 ? -12.571 0.040 -3.323 1.00 90.12 73 PRO A C 1
ATOM 588 O O . PRO A 1 73 ? -12.755 -1.174 -3.202 1.00 90.12 73 PRO A O 1
ATOM 591 N N . CYS A 1 74 ? -11.608 0.537 -4.106 1.00 92.25 74 CYS A N 1
ATOM 592 C CA . CYS A 1 74 ? -10.760 -0.282 -4.970 1.00 92.25 74 CYS A CA 1
ATOM 593 C C . CYS A 1 74 ? -9.844 -1.236 -4.190 1.00 92.25 74 CYS A C 1
ATOM 595 O O . CYS A 1 74 ? -9.527 -2.317 -4.684 1.00 92.25 74 CYS A O 1
ATOM 597 N N . LYS A 1 75 ? -9.448 -0.903 -2.954 1.00 91.31 75 LYS A N 1
ATOM 598 C CA . LYS A 1 75 ? -8.513 -1.732 -2.175 1.00 91.31 75 LYS A CA 1
ATOM 599 C C . LYS A 1 75 ? -9.017 -3.153 -1.970 1.00 91.31 75 LYS A C 1
ATOM 601 O O . LYS A 1 75 ? -8.309 -4.114 -2.255 1.00 91.31 75 LYS A O 1
ATOM 606 N N . ARG A 1 76 ? -10.270 -3.287 -1.524 1.00 89.50 76 ARG A N 1
ATOM 607 C CA . ARG A 1 76 ? -10.883 -4.587 -1.210 1.00 89.50 76 ARG A CA 1
ATOM 608 C C . ARG A 1 76 ? -10.921 -5.501 -2.435 1.00 89.50 76 ARG A C 1
ATOM 610 O O . ARG A 1 76 ? -10.650 -6.698 -2.325 1.00 89.50 76 ARG A O 1
ATOM 617 N N . VAL A 1 77 ? -11.285 -4.949 -3.592 1.00 90.44 77 VAL A N 1
ATOM 618 C CA . VAL A 1 77 ? -11.384 -5.738 -4.824 1.00 90.44 77 VAL A CA 1
ATOM 619 C C . VAL A 1 77 ? -10.001 -6.100 -5.355 1.00 90.44 77 VAL A C 1
ATOM 621 O O . VAL A 1 77 ? -9.786 -7.253 -5.715 1.00 90.44 77 VAL A O 1
ATOM 624 N N . VAL A 1 78 ? -9.027 -5.187 -5.292 1.00 90.81 78 VAL A N 1
ATOM 625 C CA . VAL A 1 78 ? -7.642 -5.470 -5.696 1.00 90.81 78 VAL A CA 1
ATOM 626 C C . VAL A 1 78 ? -7.006 -6.543 -4.812 1.00 90.81 78 VAL A C 1
ATOM 628 O O . VAL A 1 78 ? -6.390 -7.475 -5.324 1.00 90.81 78 VAL A O 1
ATOM 631 N N . GLU A 1 79 ? -7.218 -6.497 -3.496 1.00 89.81 79 GLU A N 1
ATOM 632 C CA . GLU A 1 79 ? -6.780 -7.578 -2.605 1.00 89.81 79 GLU A CA 1
ATOM 633 C C . GLU A 1 79 ? -7.427 -8.924 -2.959 1.00 89.81 79 GLU A C 1
ATOM 635 O O . GLU A 1 79 ? -6.773 -9.968 -2.899 1.00 89.81 79 GLU A O 1
ATOM 640 N N . SER A 1 80 ? -8.703 -8.912 -3.354 1.00 89.75 80 SER A N 1
ATOM 641 C CA . SER A 1 80 ? -9.414 -10.122 -3.782 1.00 89.75 80 SER A CA 1
ATOM 642 C C . SER A 1 80 ? -8.844 -10.671 -5.094 1.00 89.75 80 SER A C 1
ATOM 644 O O . SER A 1 80 ? -8.632 -11.879 -5.202 1.00 89.75 80 SER A O 1
ATOM 646 N N . TYR A 1 81 ? -8.504 -9.797 -6.047 1.00 89.81 81 TYR A N 1
ATOM 647 C CA . TYR A 1 81 ? -7.798 -10.151 -7.284 1.00 89.81 81 TYR A CA 1
ATOM 648 C C . TYR A 1 81 ? -6.478 -10.844 -7.017 1.00 89.81 81 TYR A C 1
ATOM 650 O O . TYR A 1 81 ? -6.222 -11.926 -7.534 1.00 89.81 81 TYR A O 1
ATOM 658 N N . ILE A 1 82 ? -5.655 -10.230 -6.177 1.00 88.81 82 ILE A N 1
ATOM 659 C CA . ILE A 1 82 ? -4.331 -10.741 -5.847 1.00 88.81 82 ILE A CA 1
ATOM 660 C C . ILE A 1 82 ? -4.430 -12.129 -5.201 1.00 88.81 82 ILE A C 1
ATOM 662 O O . ILE A 1 82 ? -3.630 -13.010 -5.500 1.00 88.81 82 ILE A O 1
ATOM 666 N N . ARG A 1 83 ? -5.426 -12.350 -4.332 1.00 87.44 83 ARG A N 1
ATOM 667 C CA . ARG A 1 83 ? -5.582 -13.622 -3.609 1.00 87.44 83 ARG A CA 1
ATOM 668 C C . ARG A 1 83 ? -6.271 -14.723 -4.415 1.00 87.44 83 ARG A C 1
ATOM 670 O O . ARG A 1 83 ? -5.990 -15.891 -4.173 1.00 87.44 83 ARG A O 1
ATOM 677 N N . GLN A 1 84 ? -7.209 -14.381 -5.298 1.00 90.56 84 GLN A N 1
ATOM 678 C CA . GLN A 1 84 ? -8.123 -15.356 -5.916 1.00 90.56 84 GLN A CA 1
ATOM 679 C C . GLN A 1 84 ? -8.075 -15.358 -7.450 1.00 90.56 84 GLN A C 1
ATOM 681 O O . GLN A 1 84 ? -8.406 -16.373 -8.067 1.00 90.56 84 GLN A O 1
ATOM 686 N N . GLY A 1 85 ? -7.635 -14.257 -8.068 1.00 88.88 85 GLY A N 1
ATOM 687 C CA . GLY A 1 85 ? -7.687 -14.029 -9.515 1.00 88.88 85 GLY A CA 1
ATOM 688 C C . GLY A 1 85 ? -6.888 -15.043 -10.330 1.00 88.88 85 GLY A C 1
ATOM 689 O O . GLY A 1 85 ? -7.351 -15.469 -11.389 1.00 88.88 85 GLY A O 1
ATOM 690 N N . ALA A 1 86 ? -5.764 -15.529 -9.793 1.00 88.69 86 ALA A N 1
ATOM 691 C CA . ALA A 1 86 ? -4.914 -16.519 -10.456 1.00 88.69 86 ALA A CA 1
ATOM 692 C C . ALA A 1 86 ? -5.670 -17.806 -10.851 1.00 88.69 86 ALA A C 1
ATOM 694 O O . ALA A 1 86 ? -5.390 -18.379 -11.901 1.00 88.69 86 ALA A O 1
ATOM 695 N N . THR A 1 87 ? -6.680 -18.219 -10.073 1.00 89.44 87 THR A N 1
ATOM 696 C CA . THR A 1 87 ? -7.521 -19.400 -10.369 1.00 89.44 87 THR A CA 1
ATOM 697 C C . THR A 1 87 ? -8.258 -19.269 -11.706 1.00 89.44 87 THR A C 1
ATOM 699 O O . THR A 1 87 ? -8.460 -20.254 -12.412 1.00 89.44 87 THR A O 1
ATOM 702 N N . ASN A 1 88 ? -8.634 -18.041 -12.068 1.00 90.31 88 ASN A N 1
ATOM 703 C CA . ASN A 1 88 ? -9.346 -17.707 -13.299 1.00 90.31 88 ASN A CA 1
ATOM 704 C C . ASN A 1 88 ? -8.424 -17.102 -14.369 1.00 90.31 88 ASN A C 1
ATOM 706 O O . ASN A 1 88 ? -8.919 -16.587 -15.367 1.00 90.31 88 ASN A O 1
ATOM 710 N N . GLN A 1 89 ? -7.099 -17.157 -14.177 1.00 92.44 89 GLN A N 1
ATOM 711 C CA . GLN A 1 89 ? -6.111 -16.466 -15.021 1.00 92.44 89 GLN A CA 1
ATOM 712 C C . GLN A 1 89 ? -6.357 -14.951 -15.111 1.00 92.44 89 GLN A C 1
ATOM 714 O O . GLN A 1 89 ? -6.021 -14.312 -16.105 1.00 92.44 89 GLN A O 1
ATOM 719 N N . ASN A 1 90 ? -6.963 -14.379 -14.072 1.00 94.06 90 ASN A N 1
ATOM 720 C CA . ASN A 1 90 ? -7.183 -12.949 -13.968 1.00 94.06 90 ASN A CA 1
ATOM 721 C C . ASN A 1 90 ? -6.010 -12.322 -13.212 1.00 94.06 90 ASN A C 1
ATOM 723 O O . ASN A 1 90 ? -5.701 -12.730 -12.089 1.00 94.06 90 ASN A O 1
ATOM 727 N N . PHE A 1 91 ? -5.376 -11.321 -13.816 1.00 93.25 91 PHE A N 1
ATOM 728 C CA . PHE A 1 91 ? -4.203 -10.647 -13.260 1.00 93.25 91 PHE A CA 1
ATOM 729 C C . PHE A 1 91 ? -4.437 -9.143 -13.151 1.00 93.25 91 PHE A C 1
ATOM 731 O O . PHE A 1 91 ? -5.382 -8.595 -13.720 1.00 93.25 91 PHE A O 1
ATOM 738 N N . ILE A 1 92 ? -3.567 -8.470 -12.403 1.00 92.88 92 ILE A N 1
ATOM 739 C CA . ILE A 1 92 ? -3.613 -7.023 -12.239 1.00 92.88 92 ILE A CA 1
ATOM 740 C C . ILE A 1 92 ? -2.239 -6.419 -12.499 1.00 92.88 92 ILE A C 1
ATOM 742 O O . ILE A 1 92 ? -1.227 -6.936 -12.025 1.00 92.88 92 ILE A O 1
ATOM 746 N N . TRP A 1 93 ? -2.212 -5.334 -13.261 1.00 93.62 93 TRP A N 1
ATOM 747 C CA . TRP A 1 93 ? -1.057 -4.470 -13.443 1.00 93.62 93 TRP A CA 1
ATOM 748 C C . TRP A 1 93 ? -1.319 -3.165 -12.711 1.00 93.62 93 TRP A C 1
ATOM 750 O O . TRP A 1 93 ? -2.369 -2.542 -12.869 1.00 93.62 93 TRP A O 1
ATOM 760 N N . ILE A 1 94 ? -0.359 -2.783 -11.884 1.00 92.38 94 ILE A N 1
ATOM 761 C CA . ILE A 1 94 ? -0.411 -1.577 -11.074 1.00 92.38 94 ILE A CA 1
ATOM 762 C C . ILE A 1 94 ? 0.689 -0.675 -11.604 1.00 92.38 94 ILE A C 1
ATOM 764 O O . ILE A 1 94 ? 1.859 -1.049 -11.565 1.00 92.38 94 ILE A O 1
ATOM 768 N N . ASP A 1 95 ? 0.295 0.484 -12.111 1.00 92.06 95 ASP A N 1
ATOM 769 C CA . ASP A 1 95 ? 1.207 1.522 -12.569 1.00 92.06 95 ASP A CA 1
ATOM 770 C C . ASP A 1 95 ? 1.052 2.742 -11.664 1.00 92.06 95 ASP A C 1
ATOM 772 O O . ASP A 1 95 ? -0.061 3.168 -11.352 1.00 92.06 95 ASP A O 1
ATOM 776 N N . SER A 1 96 ? 2.165 3.271 -11.170 1.00 90.19 96 SER A N 1
ATOM 777 C CA . SER A 1 96 ? 2.181 4.486 -10.364 1.00 90.19 96 SER A CA 1
ATOM 778 C C . SER A 1 96 ? 3.599 5.036 -10.299 1.00 90.19 96 SER A C 1
ATOM 780 O O . SER A 1 96 ? 4.571 4.281 -10.276 1.00 90.19 96 SER A O 1
ATOM 782 N N . GLN A 1 97 ? 3.695 6.362 -10.258 1.00 84.69 97 GLN A N 1
ATOM 783 C CA . GLN A 1 97 ? 4.956 7.059 -10.034 1.00 84.69 97 GLN A CA 1
ATOM 784 C C . GLN A 1 97 ? 5.310 6.979 -8.547 1.00 84.69 97 GLN A C 1
ATOM 786 O O . GLN A 1 97 ? 6.321 6.381 -8.209 1.00 84.69 97 GLN A O 1
ATOM 791 N N . ASP A 1 98 ? 4.403 7.429 -7.670 1.00 84.06 98 ASP A N 1
ATOM 792 C CA . ASP A 1 98 ? 4.582 7.387 -6.215 1.00 84.06 98 ASP A CA 1
ATOM 793 C C . ASP A 1 98 ? 4.276 5.992 -5.647 1.00 84.06 98 ASP A C 1
ATOM 795 O O . ASP A 1 98 ? 3.120 5.610 -5.443 1.00 84.06 98 ASP A O 1
ATOM 799 N N . MET A 1 99 ? 5.320 5.208 -5.371 1.00 83.62 99 MET A N 1
ATOM 800 C CA . MET A 1 99 ? 5.184 3.903 -4.706 1.00 83.62 99 MET A CA 1
ATOM 801 C C . MET A 1 99 ? 4.936 4.006 -3.200 1.00 83.62 99 MET A C 1
ATOM 803 O O . MET A 1 99 ? 4.364 3.088 -2.609 1.00 83.62 99 MET A O 1
ATOM 807 N N . ALA A 1 100 ? 5.362 5.092 -2.553 1.00 83.44 100 ALA A N 1
ATOM 808 C CA . ALA A 1 100 ? 5.185 5.273 -1.113 1.00 83.44 100 ALA A CA 1
ATOM 809 C C . ALA A 1 100 ? 3.726 5.603 -0.755 1.00 83.44 100 ALA A C 1
ATOM 811 O O . ALA A 1 100 ? 3.264 5.267 0.342 1.00 83.44 100 ALA A O 1
ATOM 812 N N . GLY A 1 101 ? 3.011 6.240 -1.684 1.00 86.50 101 GLY A N 1
ATOM 813 C CA . GLY A 1 101 ? 1.587 6.533 -1.604 1.00 86.50 101 GLY A CA 1
ATOM 814 C C . GLY A 1 101 ? 0.683 5.311 -1.773 1.00 86.50 101 GLY A C 1
ATOM 815 O O . GLY A 1 101 ? -0.454 5.349 -1.304 1.00 86.50 101 GLY A O 1
ATOM 816 N N . VAL A 1 102 ? 1.169 4.218 -2.372 1.00 89.81 102 VAL A N 1
ATOM 817 C CA . VAL A 1 102 ? 0.386 2.993 -2.605 1.00 89.81 102 VAL A CA 1
ATOM 818 C C . VAL A 1 102 ? 0.382 2.087 -1.368 1.00 89.81 102 VAL A C 1
ATOM 820 O O . VAL A 1 102 ? 1.362 1.970 -0.633 1.00 89.81 102 VAL A O 1
ATOM 823 N N . ASP A 1 103 ? -0.744 1.420 -1.126 1.00 90.19 103 ASP A N 1
ATOM 824 C CA . ASP A 1 103 ? -0.922 0.488 -0.020 1.00 90.19 103 ASP A CA 1
ATOM 825 C C . ASP A 1 103 ? 0.074 -0.684 -0.091 1.00 90.19 103 ASP A C 1
ATOM 827 O O . ASP A 1 103 ? 0.166 -1.419 -1.073 1.00 90.19 103 ASP A O 1
ATOM 831 N N . LYS A 1 104 ? 0.814 -0.901 0.996 1.00 87.88 104 LYS A N 1
ATOM 832 C CA . LYS A 1 104 ? 1.808 -1.970 1.131 1.00 87.88 104 LYS A CA 1
ATOM 833 C C . LYS A 1 104 ? 1.200 -3.366 1.089 1.00 87.88 104 LYS A C 1
ATOM 835 O O . LYS A 1 104 ? 1.929 -4.313 0.799 1.00 87.88 104 LYS A O 1
ATOM 840 N N . ILE A 1 105 ? -0.078 -3.532 1.435 1.00 86.94 105 ILE A N 1
ATOM 841 C CA . ILE A 1 105 ? -0.730 -4.849 1.422 1.00 86.94 105 ILE A CA 1
ATOM 842 C C . ILE A 1 105 ? -0.723 -5.444 0.007 1.00 86.94 105 ILE A C 1
ATOM 844 O O . ILE A 1 105 ? -0.163 -6.535 -0.143 1.00 86.94 105 ILE A O 1
ATOM 848 N N . PRO A 1 106 ? -1.266 -4.770 -1.029 1.00 85.88 106 PRO A N 1
ATOM 849 C CA . PRO A 1 106 ? -1.180 -5.271 -2.394 1.00 85.88 106 PRO A CA 1
ATOM 850 C C . PRO A 1 106 ? 0.265 -5.326 -2.906 1.00 85.88 106 PRO A C 1
ATOM 852 O O . PRO A 1 106 ? 0.640 -6.344 -3.480 1.00 85.88 106 PRO A O 1
ATOM 855 N N . LEU A 1 107 ? 1.109 -4.317 -2.633 1.00 86.88 107 LEU A N 1
ATOM 856 C CA . LEU A 1 107 ? 2.495 -4.294 -3.135 1.00 86.88 107 LEU A CA 1
ATOM 857 C C . LEU A 1 107 ? 3.325 -5.510 -2.698 1.00 86.88 107 LEU A C 1
ATOM 859 O O . LEU A 1 107 ? 4.067 -6.073 -3.498 1.00 86.88 107 LEU A O 1
ATOM 863 N N . LYS A 1 108 ? 3.169 -5.968 -1.450 1.00 84.25 108 LYS A N 1
ATOM 864 C CA . LYS A 1 108 ? 3.888 -7.145 -0.926 1.00 84.25 108 LYS A CA 1
ATOM 865 C C . LYS A 1 108 ? 3.550 -8.455 -1.636 1.00 84.25 108 LYS A C 1
ATOM 867 O O . LYS A 1 108 ? 4.281 -9.427 -1.477 1.00 84.25 108 LYS A O 1
ATOM 872 N N . GLN A 1 109 ? 2.428 -8.508 -2.344 1.00 86.12 109 GLN A N 1
ATOM 873 C CA . GLN A 1 109 ? 1.962 -9.705 -3.040 1.00 86.12 109 GLN A CA 1
ATOM 874 C C . GLN A 1 109 ? 2.333 -9.697 -4.529 1.00 86.12 109 GLN A C 1
ATOM 876 O O . GLN A 1 109 ? 2.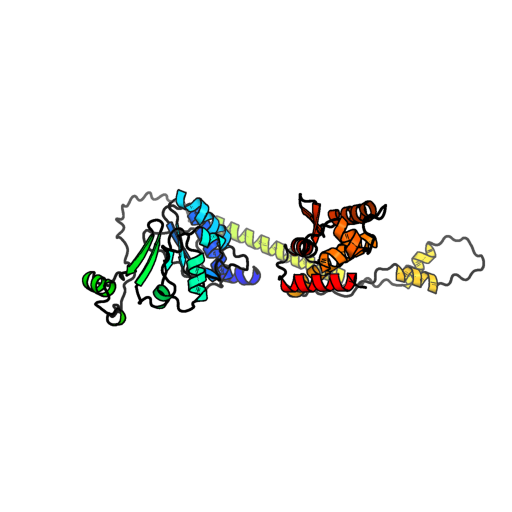098 -10.684 -5.223 1.00 86.12 109 GLN A O 1
ATOM 881 N N . ILE A 1 110 ? 2.908 -8.600 -5.032 1.00 86.50 110 ILE A N 1
ATOM 882 C CA . ILE A 1 110 ? 3.321 -8.481 -6.429 1.00 86.50 110 ILE A CA 1
ATOM 883 C C . ILE A 1 110 ? 4.565 -9.339 -6.665 1.00 86.50 110 ILE A C 1
ATOM 885 O O . ILE A 1 110 ? 5.619 -9.125 -6.061 1.00 86.50 110 ILE A O 1
ATOM 889 N N . SER A 1 111 ? 4.443 -10.295 -7.585 1.00 85.69 111 SER A N 1
ATOM 890 C CA . SER A 1 111 ? 5.515 -11.215 -7.975 1.00 85.69 111 SER A CA 1
ATOM 891 C C . SER A 1 111 ? 6.503 -10.627 -8.979 1.00 85.69 111 SER A C 1
ATOM 893 O O . SER A 1 111 ? 7.664 -11.032 -9.019 1.00 85.69 111 SER A O 1
ATOM 895 N N . THR A 1 112 ? 6.031 -9.701 -9.813 1.00 90.12 112 THR A N 1
ATOM 896 C CA . THR A 1 112 ? 6.754 -9.204 -10.982 1.00 90.12 112 THR A CA 1
ATOM 897 C C . THR A 1 112 ? 6.751 -7.689 -10.973 1.00 90.12 112 THR A C 1
ATOM 899 O O . THR A 1 112 ? 5.695 -7.067 -10.932 1.00 90.12 112 THR A O 1
ATOM 902 N N . TRP A 1 113 ? 7.942 -7.108 -11.027 1.00 91.81 113 TRP A N 1
ATOM 903 C CA . TRP A 1 113 ? 8.163 -5.670 -10.996 1.00 91.81 113 TRP A CA 1
ATOM 904 C C . TRP A 1 113 ? 8.864 -5.232 -12.275 1.00 91.81 113 TRP A C 1
ATOM 906 O O . TRP A 1 113 ? 9.843 -5.853 -12.687 1.00 91.81 113 TRP A O 1
ATOM 916 N N . ILE A 1 114 ? 8.377 -4.150 -12.874 1.00 92.62 114 ILE A N 1
ATOM 917 C CA . ILE A 1 114 ? 9.019 -3.462 -13.994 1.00 92.62 114 ILE A CA 1
ATOM 918 C C . ILE A 1 114 ? 9.375 -2.071 -13.480 1.00 92.62 114 ILE A C 1
ATOM 920 O O . ILE A 1 114 ? 8.492 -1.260 -13.220 1.00 92.62 114 ILE A O 1
ATOM 924 N N . LEU A 1 115 ? 10.663 -1.818 -13.265 1.00 92.00 115 LEU A N 1
ATOM 925 C CA . LEU A 1 115 ? 11.149 -0.567 -12.689 1.00 92.00 115 LEU A CA 1
ATOM 926 C C . LEU A 1 115 ? 11.675 0.334 -13.799 1.00 92.00 115 LEU A C 1
ATOM 928 O O . LEU A 1 115 ? 12.617 -0.038 -14.501 1.00 92.00 115 LEU A O 1
ATOM 932 N N . GLY A 1 116 ? 11.066 1.505 -13.943 1.00 92.19 116 GLY A N 1
ATOM 933 C CA . GLY A 1 116 ? 11.565 2.567 -14.808 1.00 92.19 116 GLY A CA 1
ATOM 934 C C . GLY A 1 116 ? 12.582 3.465 -14.106 1.00 92.19 116 GLY A C 1
ATOM 935 O O . GLY A 1 116 ? 12.980 3.226 -12.965 1.00 92.19 116 GLY A O 1
ATOM 936 N N . TYR A 1 117 ? 12.975 4.525 -14.807 1.00 91.06 117 TYR A N 1
ATOM 937 C CA . TYR A 1 117 ? 13.767 5.612 -14.242 1.00 91.06 117 TYR A CA 1
ATOM 938 C C . TYR A 1 117 ? 13.048 6.246 -13.043 1.00 91.06 117 TYR A C 1
ATOM 940 O O . TYR A 1 117 ? 11.862 6.565 -13.124 1.00 91.06 117 TYR A O 1
ATOM 948 N N . GLN A 1 118 ? 13.787 6.473 -11.959 1.00 89.88 118 GLN A N 1
ATOM 949 C CA . GLN A 1 118 ? 13.313 7.201 -10.783 1.00 89.88 118 GLN A CA 1
ATOM 950 C C . GLN A 1 118 ? 14.379 8.212 -10.359 1.00 89.88 118 GLN A C 1
ATOM 952 O O . GLN A 1 118 ? 15.550 7.863 -10.212 1.00 89.88 118 GLN A O 1
ATOM 957 N N . SER A 1 119 ? 13.984 9.470 -10.166 1.00 86.88 119 SER A N 1
ATOM 958 C CA . SER A 1 119 ? 14.916 10.557 -9.843 1.00 86.88 119 SER A CA 1
ATOM 959 C C . SER A 1 119 ? 15.167 10.733 -8.345 1.00 86.88 119 SER A C 1
ATOM 961 O O . SER A 1 119 ? 16.196 11.287 -7.961 1.00 86.88 119 SER A O 1
ATOM 963 N N . GLU A 1 120 ? 14.228 10.322 -7.490 1.00 86.88 120 GLU A N 1
ATOM 964 C CA . GLU A 1 120 ? 14.288 10.563 -6.047 1.00 86.88 120 GLU A CA 1
ATOM 965 C C . GLU A 1 120 ? 14.820 9.325 -5.310 1.00 86.88 120 GLU A C 1
ATOM 967 O O . GLU A 1 120 ? 14.351 8.201 -5.479 1.00 86.88 120 GLU A O 1
ATOM 972 N N . ARG A 1 121 ? 15.859 9.519 -4.492 1.00 85.94 121 ARG A N 1
ATOM 973 C CA . ARG A 1 121 ? 16.608 8.408 -3.894 1.00 85.94 121 ARG A CA 1
ATOM 974 C C . ARG A 1 121 ? 15.804 7.625 -2.851 1.00 85.94 121 ARG A C 1
ATOM 976 O O . ARG A 1 121 ? 15.977 6.411 -2.729 1.00 85.94 121 ARG A O 1
ATOM 983 N N . ASN A 1 122 ? 14.975 8.297 -2.056 1.00 85.31 122 ASN A N 1
ATOM 984 C CA . ASN A 1 122 ? 14.169 7.630 -1.037 1.00 85.31 122 ASN A CA 1
ATOM 985 C C . ASN A 1 122 ? 13.065 6.778 -1.676 1.00 85.31 122 ASN A C 1
ATOM 987 O O . ASN A 1 122 ? 12.801 5.681 -1.192 1.00 85.31 122 ASN A O 1
ATOM 991 N N . GLU A 1 123 ? 12.480 7.227 -2.782 1.00 83.38 123 GLU A N 1
ATOM 992 C CA . GLU A 1 123 ? 11.514 6.490 -3.592 1.00 83.38 123 GLU A CA 1
ATOM 993 C C . GLU A 1 123 ? 12.125 5.222 -4.191 1.00 83.38 123 GLU A C 1
ATOM 995 O O . GLU A 1 123 ? 11.554 4.137 -4.044 1.00 83.38 123 GLU A O 1
ATOM 1000 N N . VAL A 1 124 ? 13.343 5.322 -4.737 1.00 87.56 124 VAL A N 1
ATOM 1001 C CA . VAL A 1 124 ? 14.111 4.157 -5.201 1.00 87.56 124 VAL A CA 1
ATOM 1002 C C . VAL A 1 124 ? 14.301 3.157 -4.070 1.00 87.56 124 VAL A C 1
ATOM 1004 O O . VAL A 1 124 ? 14.013 1.969 -4.219 1.00 87.56 124 VAL A O 1
ATOM 1007 N N . LYS A 1 125 ? 14.730 3.630 -2.898 1.00 85.88 125 LYS A N 1
ATOM 1008 C CA . LYS A 1 125 ? 14.931 2.772 -1.728 1.00 85.88 125 LYS A CA 1
ATOM 1009 C C . LYS A 1 125 ? 13.627 2.116 -1.263 1.00 85.88 125 LYS A C 1
ATOM 1011 O O . LYS A 1 125 ? 13.616 0.920 -0.978 1.00 85.88 125 LYS A O 1
ATOM 1016 N N . HIS A 1 126 ? 12.528 2.866 -1.225 1.00 83.25 126 HIS A N 1
ATOM 1017 C CA . HIS A 1 126 ? 11.212 2.349 -0.855 1.00 83.25 126 HIS A CA 1
ATOM 1018 C C . HIS A 1 126 ? 10.698 1.300 -1.841 1.00 83.25 126 HIS A C 1
ATOM 1020 O O . HIS A 1 126 ? 10.190 0.266 -1.401 1.00 83.25 126 HIS A O 1
ATOM 1026 N N . THR A 1 127 ? 10.874 1.537 -3.141 1.00 84.44 127 THR A N 1
ATOM 1027 C CA . THR A 1 127 ? 10.519 0.593 -4.206 1.00 84.44 127 THR A CA 1
ATOM 1028 C C . THR A 1 127 ? 11.338 -0.686 -4.074 1.00 84.44 127 THR A C 1
ATOM 1030 O O . THR A 1 127 ? 10.783 -1.784 -4.005 1.00 84.44 127 THR A O 1
ATOM 1033 N N . LEU A 1 128 ? 12.661 -0.556 -3.927 1.00 86.25 128 LEU A N 1
ATOM 1034 C CA . LEU A 1 128 ? 13.555 -1.689 -3.712 1.00 86.25 128 LEU A CA 1
ATOM 1035 C C . LEU A 1 128 ? 13.180 -2.480 -2.458 1.00 86.25 128 LEU A C 1
ATOM 1037 O O . LEU A 1 128 ? 13.266 -3.704 -2.489 1.00 86.25 128 LEU A O 1
ATOM 1041 N N . ASP A 1 129 ? 12.739 -1.838 -1.376 1.00 83.94 129 ASP A N 1
ATOM 1042 C CA . ASP A 1 129 ? 12.300 -2.520 -0.154 1.00 83.94 129 ASP A CA 1
ATOM 1043 C C . ASP A 1 129 ? 11.030 -3.372 -0.350 1.00 83.94 129 ASP A C 1
ATOM 1045 O O . ASP A 1 129 ? 10.884 -4.375 0.352 1.00 83.94 129 ASP A O 1
ATOM 1049 N N . GLN A 1 130 ? 10.148 -3.043 -1.307 1.00 81.50 130 GLN A N 1
ATOM 1050 C CA . GLN A 1 130 ? 8.954 -3.857 -1.608 1.00 81.50 130 GLN A CA 1
ATOM 1051 C C . GLN A 1 130 ? 9.265 -5.112 -2.433 1.00 81.50 130 GLN A C 1
ATOM 1053 O O . GLN A 1 130 ? 8.530 -6.097 -2.364 1.00 81.50 130 GLN A O 1
ATOM 1058 N N . ILE A 1 131 ? 10.359 -5.109 -3.197 1.00 82.81 131 ILE A N 1
ATOM 1059 C CA . ILE A 1 131 ? 10.721 -6.240 -4.054 1.00 82.81 131 ILE A CA 1
ATOM 1060 C C . ILE A 1 131 ? 11.156 -7.429 -3.194 1.00 82.81 131 ILE A C 1
ATOM 1062 O O . ILE A 1 131 ? 12.129 -7.355 -2.433 1.00 82.81 131 ILE A O 1
ATOM 1066 N N . SER A 1 132 ? 10.480 -8.562 -3.372 1.00 77.38 132 SER A N 1
ATOM 1067 C CA . SER A 1 132 ? 10.695 -9.803 -2.612 1.00 77.38 132 SER A CA 1
ATOM 1068 C C . SER A 1 132 ? 11.906 -10.617 -3.097 1.00 77.38 132 SER A C 1
ATOM 1070 O O . SER A 1 132 ? 11.837 -11.834 -3.231 1.00 77.38 132 SER A O 1
ATOM 1072 N N . LEU A 1 133 ? 13.034 -9.950 -3.355 1.00 82.06 133 LEU A N 1
ATOM 1073 C CA . LEU A 1 133 ? 14.303 -10.573 -3.747 1.00 82.06 133 LEU A CA 1
ATOM 1074 C C . LEU A 1 133 ? 15.408 -10.307 -2.709 1.00 82.06 133 LEU A C 1
ATOM 1076 O O . LEU A 1 133 ? 15.347 -9.320 -1.972 1.00 82.06 133 LEU A O 1
ATOM 1080 N N . PRO A 1 134 ? 16.456 -11.145 -2.621 1.00 81.69 134 PRO A N 1
ATOM 1081 C CA . PRO A 1 134 ? 17.616 -10.862 -1.780 1.00 81.69 134 PRO A CA 1
ATOM 1082 C C . PRO A 1 134 ? 18.318 -9.564 -2.200 1.00 81.69 134 PRO A C 1
ATOM 1084 O O . PRO A 1 134 ? 18.488 -9.307 -3.388 1.00 81.69 134 PRO A O 1
ATOM 1087 N N . LYS A 1 135 ? 18.832 -8.781 -1.237 1.00 80.06 135 LYS A N 1
ATOM 1088 C CA . LYS A 1 135 ? 19.527 -7.500 -1.511 1.00 80.06 135 LYS A CA 1
ATOM 1089 C C . LYS A 1 135 ? 20.651 -7.599 -2.550 1.00 80.06 135 LYS A C 1
ATOM 1091 O O . LYS A 1 135 ? 20.903 -6.628 -3.243 1.00 80.06 135 LYS A O 1
ATOM 1096 N N . LYS A 1 136 ? 21.319 -8.753 -2.656 1.00 81.25 136 LYS A N 1
ATOM 1097 C CA . LYS A 1 136 ? 22.406 -8.983 -3.624 1.00 81.25 136 LYS A CA 1
ATOM 1098 C C . LYS A 1 136 ? 21.926 -9.119 -5.073 1.00 81.25 136 LYS A C 1
ATOM 1100 O O . LYS A 1 136 ? 22.731 -8.939 -5.973 1.00 81.25 136 LYS A O 1
ATOM 1105 N N . MET A 1 137 ? 20.662 -9.490 -5.275 1.00 84.06 137 MET A N 1
ATOM 1106 C CA . MET A 1 137 ? 20.047 -9.649 -6.596 1.00 84.06 137 MET A CA 1
ATOM 1107 C C . MET A 1 137 ? 19.307 -8.390 -7.043 1.00 84.06 137 MET A C 1
ATOM 1109 O O . MET A 1 137 ? 19.038 -8.240 -8.227 1.00 84.06 137 MET A O 1
ATOM 1113 N N . LYS A 1 138 ? 18.970 -7.492 -6.109 1.00 86.62 138 LYS A N 1
ATOM 1114 C CA . LYS A 1 138 ? 18.320 -6.220 -6.425 1.00 86.62 138 LYS A CA 1
ATOM 1115 C C . LYS A 1 138 ? 19.278 -5.311 -7.211 1.00 86.62 138 LYS A C 1
ATOM 1117 O O . LYS A 1 138 ? 20.479 -5.328 -6.926 1.00 86.62 138 LYS A O 1
ATOM 1122 N N . PRO A 1 139 ? 18.764 -4.504 -8.154 1.00 87.69 139 PRO A N 1
ATOM 1123 C CA . PRO A 1 139 ? 19.576 -3.501 -8.835 1.00 87.69 139 PRO A CA 1
ATOM 1124 C C . PRO A 1 139 ? 20.044 -2.436 -7.834 1.00 87.69 139 PRO A C 1
ATOM 1126 O O . PRO A 1 139 ? 19.438 -2.257 -6.769 1.00 87.69 139 PRO A O 1
ATOM 1129 N N . LYS A 1 140 ? 21.142 -1.741 -8.147 1.00 89.94 140 LYS A N 1
ATOM 1130 C CA . LYS A 1 140 ? 21.622 -0.650 -7.292 1.00 89.94 140 LYS A CA 1
ATOM 1131 C C . LYS A 1 140 ? 20.759 0.590 -7.492 1.00 89.94 140 LYS A C 1
ATOM 1133 O O . LYS A 1 140 ? 20.219 0.813 -8.571 1.00 89.94 140 LYS A O 1
ATOM 1138 N N . GLU A 1 141 ? 20.699 1.428 -6.457 1.00 90.06 141 GLU A N 1
ATOM 1139 C CA . GLU A 1 141 ? 19.986 2.712 -6.510 1.00 90.06 141 GLU A CA 1
ATOM 1140 C C . GLU A 1 141 ? 20.483 3.571 -7.688 1.00 90.06 141 GLU A C 1
ATOM 1142 O O . GLU A 1 141 ? 19.688 4.065 -8.480 1.00 90.06 141 GLU A O 1
ATOM 1147 N N . GLU A 1 142 ? 21.805 3.667 -7.852 1.00 89.25 142 GLU A N 1
ATOM 1148 C CA . GLU A 1 142 ? 22.460 4.441 -8.918 1.00 89.25 142 GLU A CA 1
ATOM 1149 C C . GLU A 1 142 ? 22.089 3.954 -10.327 1.00 89.25 142 GLU A C 1
ATOM 1151 O O . GLU A 1 142 ? 21.931 4.770 -11.235 1.00 89.25 142 GLU A O 1
ATOM 1156 N N . ASP A 1 143 ? 21.900 2.645 -10.511 1.00 90.62 143 ASP A N 1
ATOM 1157 C CA . ASP A 1 143 ? 21.561 2.072 -11.816 1.00 90.62 143 ASP A CA 1
ATOM 1158 C C . ASP A 1 143 ? 20.122 2.444 -12.221 1.00 90.62 143 ASP A C 1
ATOM 1160 O O . ASP A 1 143 ? 19.857 2.737 -13.384 1.00 90.62 143 ASP A O 1
ATOM 1164 N N . ILE A 1 144 ? 19.191 2.489 -11.258 1.00 90.19 144 ILE A N 1
ATOM 1165 C CA . ILE A 1 144 ? 17.805 2.939 -11.490 1.00 90.19 144 ILE A CA 1
ATOM 1166 C C . ILE A 1 144 ? 17.773 4.446 -11.787 1.00 90.19 144 ILE A C 1
ATOM 1168 O O . ILE A 1 144 ? 17.043 4.903 -12.665 1.00 90.19 144 ILE A O 1
ATOM 1172 N N . MET A 1 145 ? 18.595 5.227 -11.086 1.00 90.19 145 MET A N 1
ATOM 1173 C CA . MET A 1 145 ? 18.670 6.682 -11.257 1.00 90.19 145 MET A CA 1
ATOM 1174 C C . MET A 1 145 ? 19.395 7.121 -12.538 1.00 90.19 145 MET A C 1
ATOM 1176 O O . MET A 1 145 ? 19.368 8.298 -12.883 1.00 90.19 145 MET A O 1
ATOM 1180 N N . THR A 1 146 ? 20.068 6.207 -13.238 1.00 91.00 146 THR A N 1
ATOM 1181 C CA . THR A 1 146 ? 20.779 6.477 -14.503 1.00 91.00 146 THR A CA 1
ATOM 1182 C C . THR A 1 146 ? 20.173 5.726 -15.689 1.00 91.00 146 THR A C 1
ATOM 1184 O O . THR A 1 146 ? 20.740 5.707 -16.786 1.00 91.00 146 THR A O 1
ATOM 1187 N N . LEU A 1 147 ? 19.004 5.120 -15.477 1.00 91.25 147 LEU A N 1
ATOM 1188 C CA . LEU A 1 147 ? 18.303 4.324 -16.467 1.00 91.25 147 LEU A CA 1
ATOM 1189 C C . LEU A 1 147 ? 17.922 5.169 -17.689 1.00 91.25 147 LEU A C 1
ATOM 1191 O O . LEU A 1 147 ? 17.383 6.270 -17.564 1.00 91.25 147 LEU A O 1
ATOM 1195 N N . ARG A 1 148 ? 18.190 4.643 -18.886 1.00 90.25 148 ARG A N 1
ATOM 1196 C CA . ARG A 1 148 ? 17.853 5.314 -20.148 1.00 90.25 148 ARG A CA 1
ATOM 1197 C C . ARG A 1 148 ? 16.386 5.089 -20.502 1.00 90.25 148 ARG A C 1
ATOM 1199 O O . ARG A 1 148 ? 15.786 4.086 -20.126 1.00 90.25 148 ARG A O 1
ATOM 1206 N N . LYS A 1 149 ? 15.813 5.996 -21.287 1.00 90.00 149 LYS A N 1
ATOM 1207 C CA . LYS A 1 149 ? 14.434 5.879 -21.772 1.00 90.00 149 LYS A CA 1
ATOM 1208 C C . LYS A 1 149 ? 14.231 4.569 -22.548 1.00 90.00 149 LYS A C 1
ATOM 1210 O O . LYS A 1 149 ? 15.047 4.192 -23.387 1.00 90.00 149 LYS A O 1
ATOM 1215 N N . GLY A 1 150 ? 13.143 3.867 -22.234 1.00 89.38 150 GLY A N 1
ATOM 1216 C CA . GLY A 1 150 ? 12.812 2.555 -22.799 1.00 89.38 150 GLY A CA 1
ATOM 1217 C C . GLY A 1 150 ? 13.565 1.372 -22.176 1.00 89.38 150 GLY A C 1
ATOM 1218 O O . GLY A 1 150 ? 13.211 0.231 -22.460 1.00 89.38 150 GLY A O 1
ATOM 1219 N N . HIS A 1 151 ? 14.562 1.614 -21.319 1.00 93.19 151 HIS A N 1
ATOM 1220 C CA . HIS A 1 151 ? 15.180 0.576 -20.493 1.00 93.19 151 HIS A CA 1
ATOM 1221 C C . HIS A 1 151 ? 14.430 0.460 -19.167 1.00 93.19 151 HIS A C 1
ATOM 1223 O O . HIS A 1 151 ? 13.906 1.449 -18.660 1.00 93.19 151 HIS A O 1
ATOM 1229 N N . PHE A 1 152 ? 14.372 -0.751 -18.623 1.00 94.75 152 PHE A N 1
ATOM 1230 C CA . PHE A 1 152 ? 13.671 -1.106 -17.392 1.00 94.75 152 PHE A CA 1
ATOM 1231 C C . PHE A 1 152 ? 14.454 -2.180 -16.641 1.00 94.75 152 PHE A C 1
ATOM 1233 O O . PHE A 1 152 ? 15.111 -3.024 -17.250 1.00 94.75 152 PHE A O 1
ATOM 1240 N N . PHE A 1 153 ? 14.333 -2.220 -15.317 1.00 93.75 153 PHE A N 1
ATOM 1241 C CA . PHE A 1 153 ? 14.689 -3.421 -14.565 1.00 93.75 153 PHE A CA 1
ATOM 1242 C C . PHE A 1 153 ? 13.461 -4.307 -14.400 1.00 93.75 153 PHE A C 1
ATOM 1244 O O . PHE A 1 153 ? 12.510 -3.943 -13.709 1.00 93.75 153 PHE A O 1
ATOM 1251 N N . LEU A 1 154 ? 13.502 -5.490 -15.006 1.00 93.12 154 LEU A N 1
ATOM 1252 C CA . LEU A 1 154 ? 12.528 -6.545 -14.771 1.00 93.12 154 LEU A CA 1
ATOM 1253 C C . LEU A 1 154 ? 12.996 -7.387 -13.587 1.00 93.12 154 LEU A C 1
ATOM 1255 O O . LEU A 1 154 ? 14.038 -8.034 -13.655 1.00 93.12 154 LEU A O 1
ATOM 1259 N N . SER A 1 155 ? 12.214 -7.392 -12.516 1.00 91.50 155 SER A N 1
ATOM 1260 C CA . SER A 1 155 ? 12.409 -8.251 -11.353 1.00 91.50 155 SER A CA 1
ATOM 1261 C C . SER A 1 155 ? 11.288 -9.284 -11.296 1.00 91.50 155 SER A C 1
ATOM 1263 O O . SER A 1 155 ? 10.128 -8.934 -11.082 1.00 91.50 155 SER A O 1
ATOM 1265 N N . CYS A 1 156 ? 11.636 -10.556 -11.446 1.00 89.44 156 CYS A N 1
ATOM 1266 C CA . CYS A 1 156 ? 10.726 -11.697 -11.367 1.00 89.44 156 CYS A CA 1
ATOM 1267 C C . CYS A 1 156 ? 11.328 -12.802 -10.480 1.00 89.44 156 CYS A C 1
ATOM 1269 O O . CYS A 1 156 ? 12.399 -12.637 -9.895 1.00 89.44 156 CYS A O 1
ATOM 1271 N N . TYR A 1 157 ? 10.653 -13.951 -10.381 1.00 81.75 157 TYR A N 1
ATOM 1272 C CA . TYR A 1 157 ? 11.140 -15.103 -9.608 1.00 81.75 157 TYR A CA 1
ATOM 1273 C C . TYR A 1 157 ? 12.519 -15.618 -10.049 1.00 81.75 157 TYR A C 1
ATOM 1275 O O . TYR A 1 157 ? 13.250 -16.169 -9.230 1.00 81.75 157 TYR A O 1
ATOM 1283 N N . GLU A 1 158 ? 12.877 -15.443 -11.322 1.00 82.81 158 GLU A N 1
ATOM 1284 C CA . GLU A 1 158 ? 14.148 -15.915 -11.886 1.00 82.81 158 GLU A CA 1
ATOM 1285 C C . GLU A 1 158 ? 15.324 -14.985 -11.551 1.00 82.81 158 GLU A C 1
ATOM 1287 O O . GLU A 1 158 ? 16.483 -15.395 -11.615 1.00 82.81 158 GLU A O 1
ATOM 1292 N N . GLY A 1 159 ? 15.037 -13.746 -11.149 1.00 85.44 159 GLY A N 1
ATOM 1293 C CA . GLY A 1 159 ? 16.035 -12.749 -10.791 1.00 85.44 159 GLY A CA 1
ATOM 1294 C C . GLY A 1 159 ? 15.705 -11.369 -11.344 1.00 85.44 159 GLY A C 1
ATOM 1295 O O . GLY A 1 159 ? 14.547 -11.036 -11.601 1.00 85.44 159 GLY A O 1
ATOM 1296 N N . VAL A 1 160 ? 16.749 -10.557 -11.503 1.00 90.62 160 VAL A N 1
ATOM 1297 C CA . VAL A 1 160 ? 16.655 -9.195 -12.035 1.00 90.62 160 VAL A CA 1
ATOM 1298 C C . VAL A 1 160 ? 17.426 -9.108 -13.342 1.00 90.62 160 VAL A C 1
ATOM 1300 O O . VAL A 1 160 ? 18.595 -9.486 -13.393 1.00 90.62 160 VAL A O 1
ATOM 1303 N N . SER A 1 161 ? 16.782 -8.575 -14.376 1.00 91.25 161 SER A N 1
ATOM 1304 C CA . SER A 1 161 ? 17.386 -8.316 -15.684 1.00 91.25 161 SER A CA 1
ATOM 1305 C C . SER A 1 161 ? 17.172 -6.862 -16.090 1.00 91.25 161 SER A C 1
ATOM 1307 O O . SER A 1 161 ? 16.095 -6.310 -15.873 1.00 91.25 161 SER A O 1
ATOM 1309 N N . ASN A 1 162 ? 18.189 -6.245 -16.692 1.00 92.62 162 ASN A N 1
ATOM 1310 C CA . ASN A 1 162 ? 18.019 -4.983 -17.407 1.00 92.62 162 ASN A CA 1
ATOM 1311 C C . ASN A 1 162 ? 17.477 -5.304 -18.804 1.00 92.62 162 ASN A C 1
ATOM 1313 O O . ASN A 1 162 ? 18.085 -6.090 -19.532 1.00 92.62 162 ASN A O 1
ATOM 1317 N N . VAL A 1 163 ? 16.316 -4.752 -19.139 1.00 93.56 163 VAL A N 1
ATOM 1318 C CA . VAL A 1 163 ? 15.587 -5.046 -20.370 1.00 93.56 163 VAL A CA 1
ATOM 1319 C C . VAL A 1 163 ? 15.245 -3.760 -21.103 1.00 93.56 163 VAL A C 1
ATOM 1321 O O . VAL A 1 163 ? 14.904 -2.751 -20.493 1.00 93.56 163 VAL A O 1
ATOM 1324 N N . TYR A 1 164 ? 15.290 -3.814 -22.428 1.00 93.88 164 TYR A N 1
ATOM 1325 C CA . TYR A 1 164 ? 14.756 -2.764 -23.283 1.00 93.88 164 TYR A CA 1
ATOM 1326 C C . TYR A 1 164 ? 13.360 -3.169 -23.758 1.00 93.88 164 TYR A C 1
ATOM 1328 O O . TYR A 1 164 ? 13.179 -4.277 -24.266 1.00 93.88 164 TYR A O 1
ATOM 1336 N N . VAL A 1 165 ? 12.374 -2.289 -23.588 1.00 91.75 165 VAL A N 1
ATOM 1337 C CA . VAL A 1 165 ? 11.009 -2.509 -24.078 1.00 91.75 165 VAL A CA 1
ATOM 1338 C C . VAL A 1 165 ? 10.885 -1.869 -25.454 1.00 91.75 165 VAL A C 1
ATOM 1340 O O . VAL A 1 165 ? 10.803 -0.647 -25.578 1.00 91.75 165 VAL A O 1
ATOM 1343 N N . GLN A 1 166 ? 10.871 -2.712 -26.486 1.00 91.69 166 GLN A N 1
ATOM 1344 C CA . GLN A 1 166 ? 10.706 -2.296 -27.875 1.00 91.69 166 GLN A CA 1
ATOM 1345 C C . GLN A 1 166 ? 9.284 -1.765 -28.117 1.00 91.69 166 GLN A C 1
ATOM 1347 O O . GLN A 1 166 ? 8.309 -2.498 -27.919 1.00 91.69 166 GLN A O 1
ATOM 1352 N N . PRO A 1 167 ? 9.133 -0.515 -28.585 1.00 87.44 167 PRO A N 1
ATOM 1353 C CA . PRO A 1 167 ? 7.847 -0.018 -29.052 1.00 87.44 167 PRO A CA 1
ATOM 1354 C C . PRO A 1 167 ? 7.371 -0.796 -30.283 1.00 87.44 167 PRO A C 1
ATOM 1356 O O . PRO A 1 167 ? 8.166 -1.118 -31.160 1.00 87.44 167 PRO A O 1
ATOM 1359 N N . SER A 1 168 ? 6.063 -1.030 -30.403 1.00 85.75 168 SER A N 1
ATOM 1360 C CA . SER A 1 168 ? 5.480 -1.850 -31.482 1.00 85.75 168 SER A CA 1
ATOM 1361 C C . SER A 1 168 ? 5.747 -1.345 -32.905 1.00 85.75 168 SER A C 1
ATOM 1363 O O . SER A 1 168 ? 5.626 -2.104 -33.860 1.00 85.75 168 SER A O 1
ATOM 1365 N N . TRP A 1 169 ? 6.067 -0.062 -33.057 1.00 86.12 169 TRP A N 1
ATOM 1366 C CA . TRP A 1 169 ? 6.360 0.583 -34.336 1.00 86.12 169 TRP A CA 1
ATOM 1367 C C . TRP A 1 169 ? 7.849 0.550 -34.709 1.00 86.12 169 TRP A C 1
ATOM 1369 O O . TRP A 1 169 ? 8.202 0.902 -35.833 1.00 86.12 169 TRP A O 1
ATOM 1379 N N . MET A 1 170 ? 8.724 0.176 -33.776 1.00 88.75 170 MET A N 1
ATOM 1380 C CA . MET A 1 170 ? 10.169 0.155 -33.977 1.00 88.75 170 MET A CA 1
ATOM 1381 C C . MET A 1 170 ? 10.599 -1.174 -34.599 1.00 88.75 170 MET A C 1
ATOM 1383 O O . MET A 1 170 ? 10.105 -2.231 -34.207 1.00 88.75 170 MET A O 1
ATOM 1387 N N . ASN A 1 171 ? 11.541 -1.127 -35.543 1.00 90.06 171 ASN A N 1
ATOM 1388 C CA . ASN A 1 171 ? 12.124 -2.336 -36.121 1.00 90.06 171 ASN A CA 1
ATOM 1389 C C . ASN A 1 171 ? 13.080 -3.038 -35.130 1.00 90.06 171 ASN A C 1
ATOM 1391 O O . ASN A 1 171 ? 13.661 -2.406 -34.243 1.00 90.06 171 ASN A O 1
ATOM 1395 N N . ASP A 1 172 ? 13.262 -4.346 -35.306 1.00 92.00 172 ASP A N 1
ATOM 1396 C CA . ASP A 1 172 ? 14.065 -5.165 -34.389 1.00 92.00 172 ASP A CA 1
ATOM 1397 C C . ASP A 1 172 ? 15.553 -4.780 -34.402 1.00 92.00 172 ASP A C 1
ATOM 1399 O O . ASP A 1 172 ? 16.219 -4.821 -33.369 1.00 92.00 172 ASP A O 1
ATOM 1403 N N . GLU A 1 173 ? 16.097 -4.384 -35.556 1.00 92.25 173 GLU A N 1
ATOM 1404 C CA . GLU A 1 173 ? 17.517 -4.037 -35.686 1.00 92.25 173 GLU A CA 1
ATOM 1405 C C . GLU A 1 173 ? 17.890 -2.813 -34.846 1.00 92.25 173 GLU A C 1
ATOM 1407 O O . GLU A 1 173 ? 18.902 -2.818 -34.139 1.00 92.25 173 GLU A O 1
ATOM 1412 N N . ASP A 1 174 ? 17.073 -1.767 -34.903 1.00 90.81 174 ASP A N 1
ATOM 1413 C CA . ASP A 1 174 ? 17.272 -0.537 -34.150 1.00 90.81 174 ASP A CA 1
ATOM 1414 C C . ASP A 1 174 ? 16.974 -0.759 -32.669 1.00 90.81 174 ASP A C 1
ATOM 1416 O O . ASP A 1 174 ? 17.749 -0.307 -31.825 1.00 90.81 174 ASP A O 1
ATOM 1420 N N . ALA A 1 175 ? 15.949 -1.551 -32.337 1.00 91.50 175 ALA A N 1
ATOM 1421 C CA . ALA A 1 175 ? 15.675 -1.959 -30.961 1.00 91.50 175 ALA A CA 1
ATOM 1422 C C . ALA A 1 175 ? 16.868 -2.698 -30.326 1.00 91.50 175 ALA A C 1
ATOM 1424 O O . ALA A 1 175 ? 17.254 -2.399 -29.193 1.00 91.50 175 ALA A O 1
ATOM 1425 N N . ILE A 1 176 ? 17.516 -3.611 -31.063 1.00 92.50 176 ILE A N 1
ATOM 1426 C CA . ILE A 1 176 ? 18.722 -4.319 -30.604 1.00 92.50 176 ILE A CA 1
ATOM 1427 C C . ILE A 1 176 ? 19.884 -3.341 -30.388 1.00 92.50 176 ILE A C 1
ATOM 1429 O O . ILE A 1 176 ? 20.575 -3.429 -29.370 1.00 92.50 176 ILE A O 1
ATOM 1433 N N . LYS A 1 177 ? 20.108 -2.395 -31.310 1.00 91.88 177 LYS A N 1
ATOM 1434 C CA . LYS A 1 177 ? 21.172 -1.384 -31.167 1.00 91.88 177 LYS A CA 1
ATOM 1435 C C . LYS A 1 177 ? 20.931 -0.477 -29.957 1.00 91.88 177 LYS A C 1
ATOM 1437 O O . LYS A 1 177 ? 21.869 -0.202 -29.209 1.00 91.88 177 LYS A O 1
ATOM 1442 N N . ILE A 1 178 ? 19.690 -0.048 -29.718 1.00 91.31 178 ILE A N 1
ATOM 1443 C CA . ILE A 1 178 ? 19.320 0.756 -28.540 1.00 91.31 178 ILE A CA 1
ATOM 1444 C C . ILE A 1 178 ? 19.489 -0.052 -27.254 1.00 91.31 178 ILE A C 1
ATOM 1446 O O . ILE A 1 178 ? 20.032 0.457 -26.271 1.00 91.31 178 ILE A O 1
ATOM 1450 N N . SER A 1 179 ? 19.074 -1.321 -27.260 1.00 90.88 179 SER A N 1
ATOM 1451 C CA . SER A 1 179 ? 19.242 -2.233 -26.127 1.00 90.88 179 SER A CA 1
ATOM 1452 C C . SER A 1 179 ? 20.718 -2.404 -25.746 1.00 90.88 179 SER A C 1
ATOM 1454 O O . SER A 1 179 ? 21.052 -2.400 -24.564 1.00 90.88 179 SER A O 1
ATOM 1456 N N . LYS A 1 180 ? 21.620 -2.461 -26.733 1.00 90.94 180 LYS A N 1
ATOM 1457 C CA . LYS A 1 180 ? 23.077 -2.516 -26.516 1.00 90.94 180 LYS A CA 1
ATOM 1458 C C . LYS A 1 180 ? 23.714 -1.161 -26.186 1.00 90.94 180 LYS A C 1
ATOM 1460 O O . LYS A 1 180 ? 24.891 -1.110 -25.837 1.00 90.94 180 LYS A O 1
ATOM 1465 N N . GLY A 1 181 ? 22.960 -0.066 -26.292 1.00 87.50 181 GLY A N 1
ATOM 1466 C CA . GLY A 1 181 ? 23.455 1.296 -26.097 1.00 87.50 181 GLY A CA 1
ATOM 1467 C C . GLY A 1 181 ? 24.304 1.834 -27.255 1.00 87.50 181 GLY A C 1
ATOM 1468 O O . GLY A 1 181 ? 24.998 2.831 -27.064 1.00 87.50 181 GLY A O 1
ATOM 1469 N N . GLU A 1 182 ? 24.249 1.189 -28.424 1.00 90.31 182 GLU A N 1
ATOM 1470 C CA . GLU A 1 182 ? 24.936 1.589 -29.662 1.00 90.31 182 GLU A CA 1
ATOM 1471 C C . GLU A 1 182 ? 24.192 2.721 -30.389 1.00 90.31 182 GLU A C 1
ATOM 1473 O O . GLU A 1 182 ? 24.805 3.521 -31.098 1.00 90.31 182 GLU A O 1
ATOM 1478 N N . LEU A 1 183 ? 22.872 2.803 -30.194 1.00 87.88 183 LEU A N 1
ATOM 1479 C CA . LEU A 1 183 ? 21.999 3.825 -30.763 1.00 87.88 183 LEU A CA 1
ATOM 1480 C C . LEU A 1 183 ? 21.235 4.549 -29.650 1.00 87.88 183 LEU A C 1
ATOM 1482 O O . LEU A 1 183 ? 20.838 3.946 -28.654 1.00 87.88 183 LEU A O 1
ATOM 1486 N N . ASP A 1 184 ? 21.055 5.855 -29.818 1.00 85.19 184 ASP A N 1
ATOM 1487 C CA . ASP A 1 184 ? 20.340 6.698 -28.863 1.00 85.19 184 ASP A CA 1
ATOM 1488 C C . ASP A 1 184 ? 18.849 6.746 -29.208 1.00 85.19 184 ASP A C 1
ATOM 1490 O O . ASP A 1 184 ? 18.484 7.017 -30.354 1.00 85.19 184 ASP A O 1
ATOM 1494 N N . VAL A 1 185 ? 17.994 6.482 -28.219 1.00 84.44 185 VAL A N 1
ATOM 1495 C CA . VAL A 1 185 ? 16.542 6.367 -28.407 1.00 84.44 185 VAL A CA 1
ATOM 1496 C C . VAL A 1 185 ? 15.909 7.700 -28.795 1.00 84.44 185 VAL A C 1
ATOM 1498 O O . VAL A 1 185 ? 14.934 7.716 -29.539 1.00 84.44 185 VAL A O 1
ATOM 1501 N N . ASP A 1 186 ? 16.485 8.823 -28.359 1.00 84.06 186 ASP A N 1
ATOM 1502 C CA . ASP A 1 186 ? 15.952 10.155 -28.661 1.00 84.06 186 ASP A CA 1
ATOM 1503 C C . ASP A 1 186 ? 16.219 10.594 -30.110 1.00 84.06 186 ASP A C 1
ATOM 1505 O O . ASP A 1 186 ? 15.684 11.603 -30.562 1.00 84.06 186 ASP A O 1
ATOM 1509 N N . LYS A 1 187 ? 17.011 9.822 -30.865 1.00 84.12 187 LYS A N 1
ATOM 1510 C CA . LYS A 1 187 ? 17.260 10.056 -32.296 1.00 84.12 187 LYS A CA 1
ATOM 1511 C C . LYS A 1 187 ? 16.269 9.338 -33.208 1.00 84.12 187 LYS A C 1
ATOM 1513 O O . LYS A 1 187 ? 16.340 9.516 -34.421 1.00 84.12 187 LYS A O 1
ATOM 1518 N N . ILE A 1 188 ? 15.394 8.506 -32.648 1.00 82.88 188 ILE A N 1
ATOM 1519 C CA . ILE A 1 188 ? 14.396 7.760 -33.407 1.00 82.88 188 ILE A CA 1
ATOM 1520 C C . ILE A 1 188 ? 13.042 8.426 -33.202 1.00 82.88 188 ILE A C 1
ATOM 1522 O O . ILE A 1 188 ? 12.496 8.450 -32.100 1.00 82.88 188 ILE A O 1
ATOM 1526 N N . GLU A 1 189 ? 12.505 8.972 -34.286 1.00 77.94 189 GLU A N 1
ATOM 1527 C CA . GLU A 1 189 ? 11.191 9.597 -34.278 1.00 77.94 189 GLU A CA 1
ATOM 1528 C C . GLU A 1 189 ? 10.096 8.532 -34.336 1.00 77.94 189 GLU A C 1
ATOM 1530 O O . GLU A 1 189 ? 10.114 7.623 -35.171 1.00 77.94 189 GLU A O 1
ATOM 1535 N N . ALA A 1 190 ? 9.131 8.650 -33.424 1.00 79.06 190 ALA A N 1
ATOM 1536 C CA . ALA A 1 190 ? 7.919 7.855 -33.488 1.00 79.06 190 ALA A CA 1
ATOM 1537 C C . ALA A 1 190 ? 7.072 8.323 -34.685 1.00 79.06 190 ALA A C 1
ATOM 1539 O O . ALA A 1 190 ? 6.968 9.530 -34.918 1.00 79.06 190 ALA A O 1
ATOM 1540 N N . PRO A 1 191 ? 6.431 7.408 -35.428 1.00 80.88 191 PRO A N 1
ATOM 1541 C CA . PRO A 1 191 ? 5.539 7.799 -36.509 1.00 80.88 191 PRO A CA 1
ATOM 1542 C C . PRO A 1 191 ? 4.374 8.642 -35.970 1.00 80.88 191 PRO A C 1
ATOM 1544 O O . PRO A 1 191 ? 3.754 8.284 -34.970 1.00 80.88 191 PRO A O 1
ATOM 1547 N N . GLU A 1 192 ? 4.045 9.739 -36.662 1.00 72.31 192 GLU A N 1
ATOM 1548 C CA . GLU A 1 192 ? 2.991 10.689 -36.253 1.00 72.31 192 GLU A CA 1
ATOM 1549 C C . GLU A 1 192 ? 1.607 10.032 -36.108 1.00 72.31 192 GLU A C 1
ATOM 1551 O O . GLU A 1 192 ? 0.779 10.473 -35.315 1.00 72.31 192 GLU A O 1
ATOM 1556 N N . ASN A 1 193 ? 1.365 8.945 -36.848 1.00 62.19 193 ASN A N 1
ATOM 1557 C CA . ASN A 1 193 ? 0.115 8.196 -36.839 1.00 62.19 193 ASN A CA 1
ATOM 1558 C C . ASN A 1 193 ? 0.345 6.770 -36.335 1.00 62.19 193 ASN A C 1
ATOM 1560 O O . ASN A 1 193 ? 0.401 5.817 -37.114 1.00 62.19 193 ASN A O 1
ATOM 1564 N N . LEU A 1 194 ? 0.437 6.607 -35.018 1.00 62.59 194 LEU A N 1
ATOM 1565 C CA . LEU A 1 194 ? 0.242 5.299 -34.400 1.00 62.59 194 LEU A CA 1
ATOM 1566 C C . LEU A 1 194 ? -1.236 4.932 -34.538 1.00 62.59 194 LEU A C 1
ATOM 1568 O O . LEU A 1 194 ? -2.064 5.351 -33.733 1.00 62.59 194 LEU A O 1
ATOM 1572 N N . THR A 1 195 ? -1.594 4.172 -35.576 1.00 53.66 195 THR A N 1
ATOM 1573 C CA . THR A 1 195 ? -2.937 3.592 -35.658 1.00 53.66 195 THR A CA 1
ATOM 1574 C C . THR A 1 195 ? -3.132 2.680 -34.446 1.00 53.66 195 THR A C 1
ATOM 1576 O O . THR A 1 195 ? -2.403 1.688 -34.331 1.00 53.66 195 THR A O 1
ATOM 1579 N N . PRO A 1 196 ? -4.081 2.969 -33.535 1.00 50.91 196 PRO A N 1
ATOM 1580 C CA . PRO A 1 196 ? -4.402 2.043 -32.461 1.00 50.91 196 PRO A CA 1
ATOM 1581 C C . PRO A 1 196 ? -4.825 0.715 -33.095 1.00 50.91 196 PRO A C 1
ATOM 1583 O O . PRO A 1 196 ? -5.537 0.714 -34.101 1.00 50.91 196 PRO A O 1
ATOM 1586 N N . TYR A 1 197 ? -4.328 -0.393 -32.538 1.00 46.50 197 TYR A N 1
ATOM 1587 C CA . TYR A 1 197 ? -4.555 -1.772 -32.983 1.00 46.50 197 TYR A CA 1
ATOM 1588 C C . TYR A 1 197 ? -5.913 -1.943 -33.693 1.00 46.50 197 TYR A C 1
ATOM 1590 O O . TYR A 1 197 ? -6.980 -1.926 -33.077 1.00 46.50 197 TYR A O 1
ATOM 1598 N N . SER A 1 198 ? -5.881 -2.064 -35.020 1.00 40.28 198 SER A N 1
ATOM 1599 C CA . SER A 1 198 ? -7.080 -2.275 -35.828 1.00 40.28 198 SER A CA 1
ATOM 1600 C C . SER A 1 198 ? -7.437 -3.758 -35.781 1.00 40.28 198 SER A C 1
ATOM 1602 O O . SER A 1 198 ? -6.750 -4.561 -36.394 1.00 40.28 198 SER A O 1
ATOM 1604 N N . LYS A 1 199 ? -8.477 -4.081 -35.001 1.00 39.69 199 LYS A N 1
ATOM 1605 C CA . LYS A 1 199 ? -9.323 -5.297 -34.971 1.00 39.69 199 LYS A CA 1
ATOM 1606 C C . LYS A 1 199 ? -8.771 -6.589 -35.621 1.00 39.69 199 LYS A C 1
ATOM 1608 O O . LYS A 1 199 ? -8.596 -6.609 -36.839 1.00 39.69 199 LYS A O 1
ATOM 1613 N N . PRO A 1 200 ? -8.738 -7.733 -34.906 1.00 37.03 200 PRO A N 1
ATOM 1614 C CA . PRO A 1 200 ? -8.865 -9.014 -35.594 1.00 37.03 200 PRO A CA 1
ATOM 1615 C C . PRO A 1 200 ? -10.216 -9.052 -36.332 1.00 37.03 200 PRO A C 1
ATOM 1617 O O . PRO A 1 200 ? -11.261 -8.674 -35.792 1.00 37.03 200 PRO A O 1
ATOM 1620 N N . ILE A 1 201 ? -10.180 -9.448 -37.603 1.00 38.72 201 ILE A N 1
ATOM 1621 C CA . ILE A 1 201 ? -11.361 -9.646 -38.446 1.00 38.72 201 ILE A CA 1
ATOM 1622 C C . ILE A 1 201 ? -12.195 -10.758 -37.802 1.00 38.72 201 ILE A C 1
ATOM 1624 O O . ILE A 1 201 ? -11.764 -11.905 -37.754 1.00 38.72 201 ILE A O 1
ATOM 1628 N N . GLN A 1 202 ? -13.382 -10.430 -37.287 1.00 43.34 202 GLN A N 1
ATOM 1629 C CA . GLN A 1 202 ? -14.349 -11.455 -36.899 1.00 43.34 202 GLN A CA 1
ATOM 1630 C C . GLN A 1 202 ? -14.909 -12.096 -38.170 1.00 43.34 202 GLN A C 1
ATOM 1632 O O . GLN A 1 202 ? -15.642 -11.453 -38.926 1.00 43.34 202 GLN A O 1
ATOM 1637 N N . GLU A 1 203 ? -14.599 -13.374 -38.382 1.00 38.84 203 GLU A N 1
ATOM 1638 C CA . GLU A 1 203 ? -15.407 -14.229 -39.243 1.00 38.84 203 GLU A CA 1
ATOM 1639 C C . GLU A 1 203 ? -16.819 -14.290 -38.655 1.00 38.84 203 GLU A C 1
ATOM 1641 O O . GLU A 1 203 ? -17.079 -14.865 -37.596 1.00 38.84 203 GLU A O 1
ATOM 1646 N N . THR A 1 204 ? -17.751 -13.631 -39.333 1.00 38.56 204 THR A N 1
ATOM 1647 C CA . THR A 1 204 ? -19.170 -13.672 -39.002 1.00 38.56 204 THR A CA 1
ATOM 1648 C C . THR A 1 204 ? -19.728 -15.014 -39.456 1.00 38.56 204 THR A C 1
ATOM 1650 O O . THR A 1 204 ? -20.276 -15.135 -40.549 1.00 38.56 204 THR A O 1
ATOM 1653 N N . ASN A 1 205 ? -19.630 -16.035 -38.603 1.00 37.50 205 ASN A N 1
ATOM 1654 C CA . ASN A 1 205 ? -20.477 -17.213 -38.747 1.00 37.50 205 ASN A CA 1
ATOM 1655 C C . ASN A 1 205 ? -21.908 -16.838 -38.346 1.00 37.50 205 ASN A C 1
ATOM 1657 O O . ASN A 1 205 ? -22.290 -16.810 -37.176 1.00 37.50 205 ASN A O 1
ATOM 1661 N N . GLN A 1 206 ? -22.689 -16.483 -39.364 1.00 42.88 206 GLN A N 1
ATOM 1662 C CA . GLN A 1 206 ? -24.121 -16.260 -39.277 1.00 42.88 206 GLN A CA 1
ATOM 1663 C C . GLN A 1 206 ? -24.832 -17.572 -38.927 1.00 42.88 206 GLN A C 1
ATOM 1665 O O . GLN A 1 206 ? -24.988 -18.455 -39.763 1.00 42.88 206 GLN A O 1
ATOM 1670 N N . GLY A 1 207 ? -25.334 -17.653 -37.700 1.00 34.75 207 GLY A N 1
ATOM 1671 C CA . GLY A 1 207 ? -26.405 -18.559 -37.300 1.00 34.75 207 GLY A CA 1
ATOM 1672 C C . GLY A 1 207 ? -27.536 -17.746 -36.681 1.00 34.75 207 GLY A C 1
ATOM 1673 O O . GLY A 1 207 ? -27.702 -17.738 -35.467 1.00 34.75 207 GLY A O 1
ATOM 1674 N N . LYS A 1 208 ? -28.282 -16.999 -37.506 1.00 39.19 208 LYS A N 1
ATOM 1675 C CA . LYS A 1 208 ? -29.504 -16.306 -37.075 1.00 39.19 208 LYS A CA 1
ATOM 1676 C C . LYS A 1 208 ? -30.537 -17.344 -36.626 1.00 39.19 208 LYS A C 1
ATOM 1678 O O . LYS A 1 208 ? -31.127 -18.017 -37.465 1.00 39.19 208 LYS A O 1
ATOM 1683 N N . VAL A 1 209 ? -30.818 -17.404 -35.328 1.00 36.84 209 VAL A N 1
ATOM 1684 C CA . VAL A 1 209 ? -32.126 -17.843 -34.828 1.00 36.84 209 VAL A CA 1
ATOM 1685 C C . VAL A 1 209 ? -32.869 -16.579 -34.419 1.00 36.84 209 VAL A C 1
ATOM 1687 O O . VAL A 1 209 ? -32.634 -16.006 -33.359 1.00 36.84 209 VAL A O 1
ATOM 1690 N N . GLU A 1 210 ? -33.710 -16.087 -35.324 1.00 37.94 210 GLU A N 1
ATOM 1691 C CA . GLU A 1 210 ? -34.544 -14.910 -35.099 1.00 37.94 210 GLU A CA 1
ATOM 1692 C C . GLU A 1 210 ? -35.743 -15.332 -34.234 1.00 37.94 210 GLU A C 1
ATOM 1694 O O . GLU A 1 210 ? -36.780 -15.755 -34.742 1.00 37.94 210 GLU A O 1
ATOM 1699 N N . ILE A 1 211 ? -35.598 -15.274 -32.906 1.00 43.06 211 ILE A N 1
ATOM 1700 C CA . ILE A 1 211 ? -36.748 -15.388 -32.005 1.00 43.06 211 ILE A CA 1
ATOM 1701 C C . ILE A 1 211 ? -37.403 -14.009 -31.942 1.00 43.06 211 ILE A C 1
ATOM 1703 O O . ILE A 1 211 ? -36.942 -13.115 -31.234 1.00 43.06 211 ILE A O 1
ATOM 1707 N N . ARG A 1 212 ? -38.479 -13.822 -32.711 1.00 44.12 212 ARG A N 1
ATOM 1708 C CA . ARG A 1 212 ? -39.358 -12.653 -32.593 1.00 44.12 212 ARG A CA 1
ATOM 1709 C C . ARG A 1 212 ? -40.149 -12.748 -31.289 1.00 44.12 212 ARG A C 1
ATOM 1711 O O . ARG A 1 212 ? -41.271 -13.245 -31.278 1.00 44.12 212 ARG A O 1
ATOM 1718 N N . PHE A 1 213 ? -39.565 -12.276 -30.193 1.00 47.31 213 PHE A N 1
ATOM 1719 C CA . PHE A 1 213 ? -40.359 -11.817 -29.059 1.00 47.31 213 PHE A CA 1
ATOM 1720 C C . PHE A 1 213 ? -40.881 -10.418 -29.379 1.00 47.31 213 PHE A C 1
ATOM 1722 O O . PHE A 1 213 ? -40.153 -9.578 -29.907 1.00 47.31 213 PHE A O 1
ATOM 1729 N N . ASP A 1 214 ? -42.167 -10.200 -29.119 1.00 54.91 214 ASP A N 1
ATOM 1730 C CA . ASP A 1 214 ? -42.874 -8.950 -29.384 1.00 54.91 214 ASP A CA 1
ATOM 1731 C C . ASP A 1 214 ? -42.409 -7.870 -28.385 1.00 54.91 214 ASP A C 1
ATOM 1733 O O . ASP A 1 214 ? -43.047 -7.568 -27.375 1.00 54.91 214 ASP A O 1
ATOM 1737 N N . ASP A 1 215 ? -41.215 -7.339 -28.658 1.00 57.62 215 ASP A N 1
ATOM 1738 C CA . ASP A 1 215 ? -40.425 -6.405 -27.845 1.00 57.62 215 ASP A CA 1
ATOM 1739 C C . ASP A 1 215 ? -41.182 -5.093 -27.563 1.00 57.62 215 ASP A C 1
ATOM 1741 O O . ASP A 1 215 ? -40.885 -4.356 -26.624 1.00 57.62 215 ASP A O 1
ATOM 1745 N N . SER A 1 216 ? -42.215 -4.814 -28.361 1.00 61.88 216 SER A N 1
ATOM 1746 C CA . SER A 1 216 ? -43.097 -3.658 -28.219 1.00 61.88 216 SER A CA 1
ATOM 1747 C C . SER A 1 216 ? -43.929 -3.706 -26.932 1.00 61.88 216 SER A C 1
ATOM 1749 O O . SER A 1 216 ? -44.092 -2.683 -26.264 1.00 61.88 216 SER A O 1
ATOM 1751 N N . LYS A 1 217 ? -44.405 -4.896 -26.547 1.00 64.81 217 LYS A N 1
ATOM 1752 C CA . LYS A 1 217 ? -45.277 -5.083 -25.384 1.00 64.81 217 LYS A CA 1
ATOM 1753 C C . LYS A 1 217 ? -44.481 -5.059 -24.083 1.00 64.81 217 LYS A C 1
ATOM 1755 O O . LYS A 1 217 ? -44.854 -4.351 -23.160 1.00 64.81 217 LYS A O 1
ATOM 1760 N N . ILE A 1 218 ? -43.319 -5.713 -24.067 1.00 65.50 218 ILE A N 1
ATOM 1761 C CA . ILE A 1 218 ? -42.405 -5.712 -22.913 1.00 65.50 218 ILE A CA 1
ATOM 1762 C C . ILE A 1 218 ? -41.865 -4.302 -22.649 1.00 65.50 218 ILE A C 1
ATOM 1764 O O . ILE A 1 218 ? -41.799 -3.870 -21.501 1.00 65.50 218 ILE A O 1
ATOM 1768 N N . ARG A 1 219 ? -41.522 -3.543 -23.700 1.00 66.56 219 ARG A N 1
ATOM 1769 C CA . ARG A 1 219 ? -41.108 -2.140 -23.549 1.00 66.56 219 ARG A CA 1
ATOM 1770 C C . ARG A 1 219 ? -42.237 -1.263 -23.025 1.00 66.56 219 ARG A C 1
ATOM 1772 O O . ARG A 1 219 ? -41.969 -0.392 -22.205 1.00 66.56 219 ARG A O 1
ATOM 1779 N N . LYS A 1 220 ? -43.476 -1.482 -23.472 1.00 77.88 220 LYS A N 1
ATOM 1780 C CA . LYS A 1 220 ? -44.635 -0.740 -22.969 1.00 77.88 220 LYS A CA 1
ATOM 1781 C C . LYS A 1 220 ? -44.889 -1.047 -21.491 1.00 77.88 220 LYS A C 1
ATOM 1783 O O . LYS A 1 220 ? -44.988 -0.111 -20.705 1.00 77.88 220 LYS A O 1
ATOM 1788 N N . ASP A 1 221 ? -44.864 -2.323 -21.114 1.00 69.00 221 ASP A N 1
ATOM 1789 C CA . ASP A 1 221 ? -45.045 -2.761 -19.729 1.00 69.00 221 ASP A CA 1
ATOM 1790 C C . ASP A 1 221 ? -43.915 -2.228 -18.825 1.00 69.00 221 ASP A C 1
ATOM 1792 O O . ASP A 1 221 ? -44.176 -1.756 -17.726 1.00 69.00 221 ASP A O 1
ATOM 1796 N N . LEU A 1 222 ? -42.660 -2.199 -19.296 1.00 66.75 222 LEU A N 1
ATOM 1797 C CA . LEU A 1 222 ? -41.531 -1.606 -18.560 1.00 66.75 222 LEU A CA 1
ATOM 1798 C C . LEU A 1 222 ? -41.637 -0.084 -18.411 1.00 66.75 222 LEU A C 1
ATOM 1800 O O . LEU A 1 222 ? -41.225 0.458 -17.386 1.00 66.75 222 LEU A O 1
ATOM 1804 N N . VAL A 1 223 ? -42.162 0.615 -19.421 1.00 74.56 223 VAL A N 1
ATOM 1805 C CA . VAL A 1 223 ? -42.396 2.064 -19.348 1.00 74.56 223 VAL A CA 1
ATOM 1806 C C . VAL A 1 223 ? -43.518 2.372 -18.358 1.00 74.56 223 VAL A C 1
ATOM 1808 O O . VAL A 1 223 ? -43.357 3.285 -17.552 1.00 74.56 223 VAL A O 1
ATOM 1811 N N . GLU A 1 224 ? -44.599 1.589 -18.357 1.00 77.31 224 GLU A N 1
ATOM 1812 C CA . GLU A 1 224 ? -45.688 1.714 -17.379 1.00 77.31 224 GLU A CA 1
ATOM 1813 C C . GLU A 1 224 ? -45.191 1.423 -15.954 1.00 77.31 224 GLU A C 1
ATOM 1815 O O . GLU A 1 224 ? -45.399 2.234 -15.054 1.00 77.31 224 GLU A O 1
ATOM 1820 N N . LEU A 1 225 ? -44.411 0.356 -15.758 1.00 72.19 225 LEU A N 1
ATOM 1821 C CA . LEU A 1 225 ? -43.865 -0.019 -14.447 1.00 72.19 225 LEU A CA 1
ATOM 1822 C C . LEU A 1 225 ? -42.845 1.008 -13.926 1.00 72.19 225 LEU A C 1
ATOM 1824 O O . LEU A 1 225 ? -42.809 1.315 -12.734 1.00 72.19 225 LEU A O 1
ATOM 1828 N N . ARG A 1 226 ? -42.046 1.598 -14.825 1.00 67.56 226 ARG A N 1
ATOM 1829 C CA . ARG A 1 226 ? -41.161 2.727 -14.510 1.00 67.56 226 ARG A CA 1
ATOM 1830 C C . ARG A 1 226 ? -41.975 3.948 -14.082 1.00 67.56 226 ARG A C 1
ATOM 1832 O O . ARG A 1 226 ? -41.632 4.566 -13.078 1.00 67.56 226 ARG A O 1
ATOM 1839 N N . GLN A 1 227 ? -43.029 4.292 -14.819 1.00 82.06 227 GLN A N 1
ATOM 1840 C CA . GLN A 1 227 ? -43.866 5.449 -14.509 1.00 82.06 227 GLN A CA 1
ATOM 1841 C C . GLN A 1 227 ? -44.566 5.282 -13.153 1.00 82.06 227 GLN A C 1
ATOM 1843 O O . GLN A 1 227 ? -44.526 6.202 -12.340 1.00 82.06 227 GLN A O 1
ATOM 1848 N N . ASP A 1 228 ? -45.101 4.094 -12.865 1.00 82.94 228 ASP A N 1
ATOM 1849 C CA 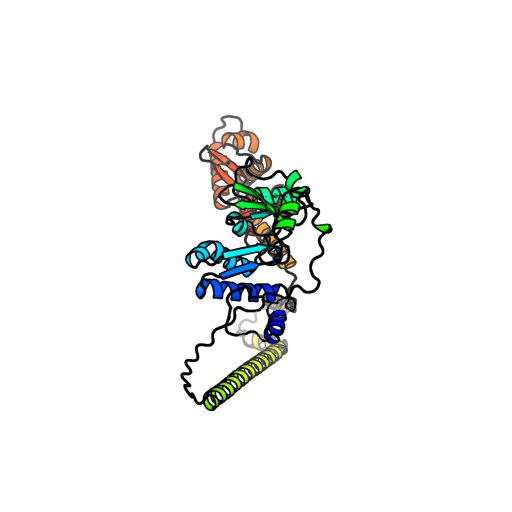. ASP A 1 228 ? -45.710 3.760 -11.573 1.00 82.94 228 ASP A CA 1
ATOM 1850 C C . ASP A 1 228 ? -44.703 3.830 -10.421 1.00 82.94 228 ASP A C 1
ATOM 1852 O O . ASP A 1 228 ? -45.011 4.359 -9.350 1.00 82.94 228 ASP A O 1
ATOM 1856 N N . PHE A 1 229 ? -43.473 3.360 -10.639 1.00 81.12 229 PHE A N 1
ATOM 1857 C CA . PHE A 1 229 ? -42.408 3.457 -9.644 1.00 81.12 229 PHE A CA 1
ATOM 1858 C C . PHE A 1 229 ? -42.038 4.918 -9.335 1.00 81.12 229 PHE A C 1
ATOM 1860 O O . PHE A 1 229 ? -41.918 5.287 -8.166 1.00 81.12 229 PHE A O 1
ATOM 1867 N N . PHE A 1 230 ? -41.917 5.773 -10.358 1.00 73.19 230 PHE A N 1
ATOM 1868 C CA . PHE A 1 230 ? -41.637 7.202 -10.169 1.00 73.19 230 PHE A CA 1
ATOM 1869 C C . PHE A 1 230 ? -42.796 7.945 -9.504 1.00 73.19 230 PHE A C 1
ATOM 1871 O O . PHE A 1 230 ? -42.552 8.723 -8.581 1.00 73.19 230 PHE A O 1
ATOM 1878 N N . ASN A 1 231 ? -44.038 7.662 -9.903 1.00 86.69 231 ASN A N 1
ATOM 1879 C CA . ASN A 1 231 ? -45.226 8.227 -9.264 1.00 86.69 231 ASN A CA 1
ATOM 1880 C C . ASN A 1 231 ? -45.237 7.888 -7.766 1.00 86.69 231 ASN A C 1
ATOM 1882 O O . ASN A 1 231 ? -45.444 8.765 -6.931 1.00 86.69 231 ASN A O 1
ATOM 1886 N N . LYS A 1 232 ? -44.901 6.642 -7.409 1.00 84.88 232 LYS A N 1
ATOM 1887 C CA . LYS A 1 232 ? -44.862 6.194 -6.013 1.00 84.88 232 LYS A CA 1
ATOM 1888 C C . LYS A 1 232 ? -43.731 6.825 -5.201 1.00 84.88 232 LYS A C 1
ATOM 1890 O O . LYS A 1 232 ? -43.921 7.142 -4.029 1.00 84.88 232 LYS A O 1
ATOM 1895 N N . ILE A 1 233 ? -42.565 7.054 -5.807 1.00 78.69 233 ILE A N 1
ATOM 1896 C CA . ILE A 1 233 ? -41.477 7.810 -5.165 1.00 78.69 233 ILE A CA 1
ATOM 1897 C C . ILE A 1 233 ? -41.896 9.262 -4.927 1.00 78.69 233 ILE A C 1
ATOM 1899 O O . ILE A 1 233 ? -41.649 9.802 -3.851 1.00 78.69 233 ILE A O 1
ATOM 1903 N N . GLN A 1 234 ? -42.558 9.889 -5.897 1.00 80.62 234 GLN A N 1
ATOM 1904 C CA . GLN A 1 234 ? -43.015 11.270 -5.780 1.00 80.62 234 GLN A CA 1
ATOM 1905 C C . GLN A 1 234 ? -44.132 11.416 -4.728 1.00 80.62 234 GLN A C 1
ATOM 1907 O O . GLN A 1 234 ? -44.158 12.393 -3.974 1.00 80.62 234 GLN A O 1
ATOM 1912 N N . GLU A 1 235 ? -45.013 10.419 -4.603 1.00 86.19 235 GLU A N 1
ATOM 1913 C CA . GLU A 1 235 ? -45.983 10.310 -3.504 1.00 86.19 235 GLU A CA 1
ATOM 1914 C C . GLU A 1 235 ? -45.296 10.188 -2.137 1.00 86.19 235 GLU A C 1
ATOM 1916 O O . GLU A 1 235 ? -45.669 10.884 -1.194 1.00 86.19 235 GLU A O 1
ATOM 1921 N N . LEU A 1 236 ? -44.252 9.361 -2.020 1.00 83.38 236 LEU A N 1
ATOM 1922 C CA . LEU A 1 236 ? -43.487 9.236 -0.775 1.00 83.38 236 LEU A CA 1
ATOM 1923 C C . LEU A 1 236 ? -42.763 10.538 -0.412 1.00 83.38 236 LEU A C 1
ATOM 1925 O O . LEU A 1 236 ? -42.791 10.940 0.748 1.00 83.38 236 LEU A O 1
ATOM 1929 N N . GLN A 1 237 ? -42.188 11.239 -1.390 1.00 73.19 237 GLN A N 1
ATOM 1930 C CA . GLN A 1 237 ? -41.544 12.537 -1.168 1.00 73.19 237 GLN A CA 1
ATOM 1931 C C . GLN A 1 237 ? -42.544 13.618 -0.751 1.00 73.19 237 GLN A C 1
ATOM 1933 O O . GLN A 1 237 ? -42.273 14.405 0.153 1.00 73.19 237 GLN A O 1
ATOM 1938 N N . THR A 1 238 ? -43.722 13.662 -1.376 1.00 87.56 238 THR A N 1
ATOM 1939 C CA . THR A 1 238 ? -44.775 14.609 -0.976 1.00 87.56 238 THR A CA 1
ATOM 1940 C C . THR A 1 238 ? -45.346 14.275 0.400 1.00 87.56 238 THR A C 1
ATOM 1942 O O . THR A 1 238 ? -45.673 15.188 1.160 1.00 87.56 238 THR A O 1
ATOM 1945 N N . PHE A 1 239 ? -45.421 12.994 0.767 1.00 87.38 239 PHE A N 1
ATOM 1946 C CA . PHE A 1 239 ? -45.775 12.569 2.119 1.00 87.38 239 PHE A CA 1
ATOM 1947 C C . PHE A 1 239 ? -44.712 12.979 3.147 1.00 87.38 239 PHE A C 1
ATOM 1949 O O . PHE A 1 239 ? -45.059 13.532 4.188 1.00 87.38 239 PHE A O 1
ATOM 1956 N N . GLU A 1 240 ? -43.427 12.796 2.837 1.00 82.38 240 GLU A N 1
ATOM 1957 C CA . GLU A 1 240 ? -42.313 13.229 3.685 1.00 82.38 240 GLU A CA 1
ATOM 1958 C C . GLU A 1 240 ? -42.311 14.752 3.881 1.00 82.38 240 GLU A C 1
ATOM 1960 O O . GLU A 1 240 ? -42.185 15.231 5.006 1.00 82.38 240 GLU A O 1
ATOM 1965 N N . GLN A 1 241 ? -42.549 15.526 2.819 1.00 81.06 241 GLN A N 1
ATOM 1966 C CA . GLN A 1 241 ? -42.672 16.984 2.901 1.00 81.06 241 GLN A CA 1
ATOM 1967 C C . GLN A 1 241 ? -43.881 17.423 3.732 1.00 81.06 241 GLN A C 1
ATOM 1969 O O . GLN A 1 241 ? -43.771 18.367 4.518 1.00 81.06 241 GLN A O 1
ATOM 1974 N N . LYS A 1 242 ? -45.026 16.740 3.604 1.00 87.81 242 LYS A N 1
ATOM 1975 C CA . LYS A 1 242 ? -46.197 16.995 4.455 1.00 87.81 242 LYS A CA 1
ATOM 1976 C C . LYS A 1 242 ? -45.886 16.707 5.916 1.00 87.81 242 LYS A C 1
ATOM 1978 O O . LYS A 1 242 ? -46.127 17.573 6.749 1.00 87.81 242 LYS A O 1
ATOM 1983 N N . LEU A 1 243 ? -45.282 15.555 6.210 1.00 80.56 243 LEU A N 1
ATOM 1984 C CA . LEU A 1 243 ? -44.836 15.195 7.555 1.00 80.56 243 LEU A CA 1
ATOM 1985 C C . LEU A 1 243 ? -43.866 16.230 8.112 1.00 80.56 243 LEU A C 1
ATOM 1987 O O . LEU A 1 243 ? -44.060 16.687 9.228 1.00 80.56 243 LEU A O 1
ATOM 1991 N N . ALA A 1 244 ? -42.864 16.644 7.338 1.00 74.00 244 ALA A N 1
ATOM 1992 C CA . ALA A 1 244 ? -41.900 17.659 7.747 1.00 74.00 244 ALA A CA 1
ATOM 1993 C C . ALA A 1 244 ? -42.573 19.009 8.022 1.00 74.00 244 ALA A C 1
ATOM 1995 O O . ALA A 1 244 ? -42.220 19.680 8.989 1.00 74.00 244 ALA A O 1
ATOM 1996 N N . THR A 1 245 ? -43.572 19.384 7.221 1.00 79.81 245 THR A N 1
ATOM 1997 C CA . THR A 1 245 ? -44.343 20.618 7.414 1.00 79.81 245 THR A CA 1
ATOM 1998 C C . THR A 1 245 ? -45.232 20.532 8.654 1.00 79.81 245 THR A C 1
ATOM 2000 O O . THR A 1 245 ? -45.283 21.478 9.432 1.00 79.81 245 THR A O 1
ATOM 2003 N N . GLU A 1 246 ? -45.892 19.399 8.897 1.00 82.44 246 GLU A N 1
ATOM 2004 C CA . GLU A 1 246 ? -46.655 19.162 10.128 1.00 82.44 246 GLU A CA 1
ATOM 2005 C C . GLU A 1 246 ? -45.747 19.164 11.361 1.00 82.44 246 GLU A C 1
ATOM 2007 O O . GLU A 1 246 ? -46.074 19.800 12.359 1.00 82.44 246 GLU A O 1
ATOM 2012 N N . LEU A 1 247 ? -44.572 18.536 11.280 1.00 72.38 247 LEU A N 1
ATOM 2013 C CA . LEU A 1 247 ? -43.561 18.541 12.339 1.00 72.38 247 LEU A CA 1
ATOM 2014 C C . LEU A 1 247 ? -43.033 19.950 12.599 1.00 72.38 247 LEU A C 1
ATOM 2016 O O . LEU A 1 247 ? -42.835 20.330 13.751 1.00 72.38 247 LEU A O 1
ATOM 2020 N N . TYR A 1 248 ? -42.814 20.729 11.540 1.00 75.06 248 TYR A N 1
ATOM 2021 C CA . TYR A 1 248 ? -42.415 22.125 11.644 1.00 75.06 248 TYR A CA 1
ATOM 2022 C C . TYR A 1 248 ? -43.519 22.960 12.291 1.00 75.06 248 TYR A C 1
ATOM 2024 O O . TYR A 1 248 ? -43.225 23.693 13.225 1.00 75.06 248 TYR A O 1
ATOM 2032 N N . ASN A 1 249 ? -44.779 22.780 11.888 1.00 77.50 249 ASN A N 1
ATOM 2033 C CA . ASN A 1 249 ? -45.930 23.479 12.462 1.00 77.50 249 ASN A CA 1
ATOM 2034 C C . ASN A 1 249 ? -46.172 23.106 13.934 1.00 77.50 249 ASN A C 1
ATOM 2036 O O . ASN A 1 249 ? -46.450 23.985 14.747 1.00 77.50 249 ASN A O 1
ATOM 2040 N N . LEU A 1 250 ? -46.009 21.831 14.302 1.00 72.31 250 LEU A N 1
ATOM 2041 C CA . LEU A 1 250 ? -46.063 21.356 15.689 1.00 72.31 250 LEU A CA 1
ATOM 2042 C C . LEU A 1 250 ? -44.899 21.900 16.527 1.00 72.31 250 LEU A C 1
ATOM 2044 O O . LEU A 1 250 ? -45.084 22.223 17.695 1.00 72.31 250 LEU A O 1
ATOM 2048 N N . LYS A 1 251 ? -43.701 22.031 15.942 1.00 64.44 251 LYS A N 1
ATOM 2049 C CA . LYS A 1 251 ? -42.538 22.645 16.605 1.00 64.44 251 LYS A CA 1
ATOM 2050 C C . LYS A 1 251 ? -42.629 24.170 16.682 1.00 64.44 251 LYS A C 1
ATOM 2052 O O . LYS A 1 251 ? -42.082 24.756 17.612 1.00 64.44 251 LYS A O 1
ATOM 2057 N N . SER A 1 252 ? -43.272 24.818 15.710 1.00 63.34 252 SER A N 1
ATOM 2058 C CA . SER A 1 252 ? -43.443 26.272 15.651 1.00 63.34 252 SER A CA 1
ATOM 2059 C C . SER A 1 252 ? -44.661 26.752 16.429 1.00 63.34 252 SER A C 1
ATOM 2061 O O . SER A 1 252 ? -44.727 27.931 16.777 1.00 63.34 252 SER A O 1
ATOM 2063 N N . GLN A 1 253 ? -45.611 25.862 16.735 1.00 52.31 253 GLN A N 1
ATOM 2064 C CA . GLN A 1 253 ? -46.553 26.070 17.823 1.00 52.31 253 GLN A CA 1
ATOM 2065 C C . GLN A 1 253 ? -45.754 26.140 19.123 1.00 52.31 253 GLN A C 1
ATOM 2067 O O . GLN A 1 253 ? -45.517 25.146 19.807 1.00 52.31 253 GLN A O 1
ATOM 2072 N N . LYS A 1 254 ? -45.332 27.355 19.479 1.00 50.81 254 LYS A N 1
ATOM 2073 C CA . LYS A 1 254 ? -45.046 27.675 20.869 1.00 50.81 254 LYS A CA 1
ATOM 2074 C C . LYS A 1 254 ? -46.317 27.342 21.633 1.00 50.81 254 LYS A C 1
ATOM 2076 O O . LYS A 1 254 ? -47.326 28.026 21.486 1.00 50.81 254 LYS A O 1
ATOM 2081 N N . VAL A 1 255 ? -46.276 26.272 22.417 1.00 52.97 255 VAL A N 1
ATOM 2082 C CA . VAL A 1 255 ? -47.224 26.109 23.509 1.00 52.97 255 VAL A CA 1
ATOM 2083 C C . VAL A 1 255 ? -46.889 27.243 24.469 1.00 52.97 255 VAL A C 1
ATOM 2085 O O . VAL A 1 255 ? -45.997 27.118 25.304 1.00 52.97 255 VAL A O 1
ATOM 2088 N N . GLU A 1 256 ? -47.520 28.400 24.272 1.00 49.94 256 GLU A N 1
ATOM 2089 C CA . GLU A 1 256 ? -47.583 29.423 25.302 1.00 49.94 256 GLU A CA 1
ATOM 2090 C C . GLU A 1 256 ? -48.366 28.794 26.443 1.00 49.94 256 GLU A C 1
ATOM 2092 O O . GLU A 1 256 ? -49.591 28.678 26.419 1.00 49.94 256 GLU A O 1
ATOM 2097 N N . ILE A 1 257 ? -47.620 28.270 27.410 1.00 52.56 257 ILE A N 1
ATOM 2098 C CA . ILE A 1 257 ? -48.179 27.855 28.680 1.00 52.56 257 ILE A CA 1
ATOM 2099 C C . ILE A 1 257 ? -48.709 29.140 29.303 1.00 52.56 257 ILE A C 1
ATOM 2101 O O . ILE A 1 257 ? -47.933 29.969 29.770 1.00 52.56 257 ILE A O 1
ATOM 2105 N N . ASN A 1 258 ? -50.025 29.332 29.252 1.00 62.97 258 ASN A N 1
ATOM 2106 C CA . ASN A 1 258 ? -50.664 30.434 29.944 1.00 62.97 258 ASN A CA 1
ATOM 2107 C C . ASN A 1 258 ? -50.487 30.188 31.448 1.00 62.97 258 ASN A C 1
ATOM 2109 O O . ASN A 1 258 ? -51.145 29.315 32.024 1.00 62.97 258 ASN A O 1
ATOM 2113 N N . GLU A 1 259 ? -49.528 30.893 32.048 1.00 55.50 259 GLU A N 1
ATOM 2114 C CA . GLU A 1 259 ? -49.111 30.709 33.440 1.00 55.50 259 GLU A CA 1
ATOM 2115 C C . GLU A 1 259 ? -50.315 30.803 34.388 1.00 55.50 259 GLU A C 1
ATOM 2117 O O . GLU A 1 259 ? -50.441 29.981 35.297 1.00 55.50 259 GLU A O 1
ATOM 2122 N N . ASP A 1 260 ? -51.276 31.685 34.096 1.00 62.03 260 ASP A N 1
ATOM 2123 C CA . ASP A 1 260 ? -52.500 31.859 34.882 1.00 62.03 260 ASP A CA 1
ATOM 2124 C C . ASP A 1 260 ? -53.431 30.634 34.833 1.00 62.03 260 ASP A C 1
ATOM 2126 O O . ASP A 1 260 ? -54.050 30.270 35.839 1.00 62.03 260 ASP A O 1
ATOM 2130 N N . GLU A 1 261 ? -53.518 29.939 33.692 1.00 66.50 261 GLU A N 1
ATOM 2131 C CA . GLU A 1 261 ? -54.346 28.733 33.558 1.00 66.50 261 GLU A CA 1
ATOM 2132 C C . GLU A 1 261 ? -53.717 27.542 34.298 1.00 66.50 261 GLU A C 1
ATOM 2134 O O . GLU A 1 261 ? -54.419 26.739 34.925 1.00 66.50 261 GLU A O 1
ATOM 2139 N N . LEU A 1 262 ? -52.385 27.446 34.267 1.00 61.12 262 LEU A N 1
ATOM 2140 C CA . LEU A 1 262 ? -51.641 26.389 34.946 1.00 61.12 262 LEU A CA 1
ATOM 2141 C C . LEU A 1 262 ? -51.649 26.601 36.467 1.00 61.12 262 LEU A C 1
ATOM 2143 O O . LEU A 1 262 ? -51.915 25.655 37.210 1.00 61.12 262 LEU A O 1
ATOM 2147 N N . ILE A 1 263 ? -51.488 27.847 36.928 1.00 63.41 263 ILE A N 1
ATOM 2148 C CA . ILE A 1 263 ? -51.646 28.237 38.336 1.00 63.41 263 ILE A CA 1
ATOM 2149 C C . ILE A 1 263 ? -53.072 27.939 38.819 1.00 63.41 263 ILE A C 1
ATOM 2151 O O . ILE A 1 263 ? -53.248 27.332 39.875 1.00 63.41 263 ILE A O 1
ATOM 2155 N N . SER A 1 264 ? -54.097 28.283 38.033 1.00 69.19 264 SER A N 1
ATOM 2156 C CA . SER A 1 264 ? -55.502 28.016 38.370 1.00 69.19 264 SER A CA 1
ATOM 2157 C C . SER A 1 264 ? -55.804 26.517 38.510 1.00 69.19 264 SER A C 1
ATOM 2159 O O . SER A 1 264 ? -56.389 26.090 39.511 1.00 69.19 264 SER A O 1
ATOM 2161 N N . LYS A 1 265 ? -55.341 25.681 37.567 1.00 67.56 265 LYS A N 1
ATOM 2162 C CA . LYS A 1 265 ? -55.542 24.219 37.618 1.00 67.56 265 LYS A CA 1
ATOM 2163 C C . LYS A 1 265 ? -54.775 23.546 38.757 1.00 67.56 265 LYS A C 1
ATOM 2165 O O . LYS A 1 265 ? -55.278 22.579 39.331 1.00 67.56 265 LYS A O 1
ATOM 2170 N N . VAL A 1 266 ? -53.586 24.044 39.100 1.00 63.34 266 VAL A N 1
ATOM 2171 C CA . VAL A 1 266 ? -52.799 23.540 40.237 1.00 63.34 266 VAL A CA 1
ATOM 2172 C C . VAL A 1 266 ? -53.448 23.941 41.565 1.00 63.34 266 VAL A C 1
ATOM 2174 O O . VAL A 1 266 ? -53.613 23.089 42.436 1.00 63.34 266 VAL A O 1
ATOM 2177 N N . LEU A 1 267 ? -53.912 25.188 41.702 1.00 61.91 267 LEU A N 1
ATOM 2178 C CA . LEU A 1 267 ? -54.621 25.655 42.899 1.00 61.91 267 LEU A CA 1
ATOM 2179 C C . LEU A 1 267 ? -55.966 24.936 43.108 1.00 61.91 267 LEU A C 1
ATOM 2181 O O . LEU A 1 267 ? -56.316 24.637 44.246 1.00 61.91 267 LEU A O 1
ATOM 2185 N N . GLN A 1 268 ? -56.690 24.587 42.036 1.00 62.47 268 GLN A N 1
ATOM 2186 C CA . GLN A 1 268 ? -57.930 23.794 42.112 1.00 62.47 268 GLN A CA 1
ATOM 2187 C C . GLN A 1 268 ? -57.721 22.340 42.563 1.00 62.47 268 GLN A C 1
ATOM 2189 O O . GLN A 1 268 ? -58.670 21.692 43.004 1.00 62.47 268 GLN A O 1
ATOM 2194 N N . LYS A 1 269 ? -56.505 21.800 42.429 1.00 61.78 269 LYS A N 1
ATOM 2195 C CA . LYS A 1 269 ? -56.165 20.414 42.790 1.00 61.78 269 LYS A CA 1
ATOM 2196 C C . LYS A 1 269 ? -55.562 20.286 44.193 1.00 61.78 269 LYS A C 1
ATOM 2198 O O . LYS A 1 269 ? -55.305 19.162 44.623 1.00 61.78 269 LYS A O 1
ATOM 2203 N N . LEU A 1 270 ? -55.360 21.395 44.912 1.00 54.09 270 LEU A N 1
ATOM 2204 C CA . LEU A 1 270 ? -54.937 21.368 46.312 1.00 54.09 270 LEU A CA 1
ATOM 2205 C C . LEU A 1 270 ? -56.135 21.026 47.223 1.00 54.09 270 LEU A C 1
ATOM 2207 O O . LEU A 1 270 ? -57.193 21.644 47.099 1.00 54.09 270 LEU A O 1
ATOM 2211 N N . PRO A 1 271 ? -56.008 20.047 48.137 1.00 46.53 271 PRO A N 1
ATOM 2212 C CA . PRO A 1 271 ? -57.086 19.686 49.054 1.00 46.53 271 PRO A CA 1
ATOM 2213 C C . PRO A 1 271 ? -57.395 20.840 50.031 1.00 46.53 271 PRO A C 1
ATOM 2215 O O . PRO A 1 271 ? -56.468 21.472 50.540 1.00 46.53 271 PRO A O 1
ATOM 2218 N N . PRO A 1 272 ? -58.676 21.116 50.347 1.00 52.03 272 PRO A N 1
ATOM 2219 C CA . PRO A 1 272 ? -59.069 22.192 51.252 1.00 52.03 272 PRO A CA 1
ATOM 2220 C C . PRO A 1 272 ? -58.919 21.760 52.716 1.00 52.03 272 PRO A C 1
ATOM 2222 O O . PRO A 1 272 ? -59.891 21.618 53.444 1.00 52.03 272 PRO A O 1
ATOM 2225 N N . THR A 1 273 ? -57.686 21.537 53.149 1.00 44.44 273 THR A N 1
ATOM 2226 C CA . THR A 1 273 ? -57.280 21.341 54.548 1.00 44.44 273 THR A CA 1
ATOM 2227 C C . THR A 1 273 ? -55.774 21.590 54.543 1.00 44.44 273 THR A C 1
ATOM 2229 O O . THR A 1 273 ? -55.044 20.782 53.986 1.00 44.44 273 THR A O 1
ATOM 2232 N N . SER A 1 274 ? -55.231 22.713 54.998 1.00 40.88 274 SER A N 1
ATOM 2233 C CA . SER A 1 274 ? -55.433 23.315 56.310 1.00 40.88 274 SER A CA 1
ATOM 2234 C C . SER A 1 274 ? -55.063 24.800 56.262 1.00 40.88 274 SER A C 1
ATOM 2236 O O . SER A 1 274 ? -53.928 25.184 55.983 1.00 40.88 274 SER A O 1
ATOM 2238 N N . ILE A 1 275 ? -56.034 25.645 56.602 1.00 50.84 275 ILE A N 1
ATOM 2239 C CA . ILE A 1 275 ? -55.784 27.005 57.072 1.00 50.84 275 ILE A CA 1
ATOM 2240 C C . ILE A 1 275 ? -55.108 26.866 58.439 1.00 50.84 275 ILE A C 1
ATOM 2242 O O . ILE A 1 275 ? -55.773 26.749 59.461 1.00 50.84 275 ILE A O 1
ATOM 2246 N N . THR A 1 276 ? -53.782 26.853 58.447 1.00 42.91 276 THR A N 1
ATOM 2247 C CA . THR A 1 276 ? -52.968 27.133 59.634 1.00 42.91 276 THR A CA 1
ATOM 2248 C C . THR A 1 276 ? -51.760 27.940 59.188 1.00 42.91 276 THR A C 1
ATOM 2250 O O . THR A 1 276 ? -50.728 27.392 58.828 1.00 42.91 276 THR A O 1
ATOM 2253 N N . SER A 1 277 ? -51.964 29.259 59.144 1.00 45.41 277 SER A N 1
ATOM 2254 C CA . SER A 1 277 ? -51.002 30.317 59.489 1.00 45.41 277 SER A CA 1
ATOM 2255 C C . SER A 1 277 ? -49.509 30.040 59.271 1.00 45.41 277 SER A C 1
ATOM 2257 O O . SER A 1 277 ? -48.706 30.245 60.177 1.00 45.41 277 SER A O 1
ATOM 2259 N N . GLN A 1 278 ? -49.122 29.658 58.062 1.00 47.31 278 GLN A N 1
ATOM 2260 C CA . GLN A 1 278 ? -47.810 29.974 57.511 1.00 47.31 278 GLN A CA 1
ATOM 2261 C C . GLN A 1 278 ? -48.049 30.425 56.075 1.00 47.31 278 GLN A C 1
ATOM 2263 O O . GLN A 1 278 ? -48.708 29.735 55.298 1.00 47.31 278 GLN A O 1
ATOM 2268 N N . SER A 1 279 ? -47.618 31.646 55.762 1.00 47.16 279 SER A N 1
ATOM 2269 C CA . SER A 1 279 ? -47.690 32.198 54.416 1.00 47.16 279 SER A CA 1
ATOM 2270 C C . SER A 1 279 ? -46.885 31.289 53.497 1.00 47.16 279 SER A C 1
ATOM 2272 O O . SER A 1 279 ? -45.658 31.316 53.531 1.00 47.16 279 SER A O 1
ATOM 2274 N N . LEU A 1 280 ? -47.577 30.452 52.725 1.00 54.69 280 LEU A N 1
ATOM 2275 C CA . LEU A 1 280 ? -46.980 29.737 51.607 1.00 54.69 280 LEU A CA 1
ATOM 2276 C C . LEU A 1 280 ? -46.397 30.795 50.676 1.00 54.69 280 LEU A C 1
ATOM 2278 O O . LEU A 1 280 ? -47.148 31.549 50.050 1.00 54.69 280 LEU A O 1
ATOM 2282 N N . ASP A 1 281 ? -45.070 30.889 50.668 1.00 60.34 281 ASP A N 1
ATOM 2283 C CA . ASP A 1 281 ? -44.343 31.809 49.814 1.00 60.34 281 ASP A CA 1
ATOM 2284 C C . ASP A 1 281 ? -44.476 31.302 48.380 1.00 60.34 281 ASP A C 1
ATOM 2286 O O . ASP A 1 281 ? -43.821 30.352 47.940 1.00 60.34 281 ASP A O 1
ATOM 2290 N N . LYS A 1 282 ? -45.452 31.880 47.678 1.00 57.94 282 LYS A N 1
ATOM 2291 C CA . LYS A 1 282 ? -45.835 31.472 46.327 1.00 57.94 282 LYS A CA 1
ATOM 2292 C C . LYS A 1 282 ? -44.641 31.558 45.377 1.00 57.94 282 LYS A C 1
ATOM 2294 O O . LYS A 1 282 ? -44.546 30.736 44.469 1.00 57.94 282 LYS A O 1
ATOM 2299 N N . ASP A 1 283 ? -43.711 32.474 45.637 1.00 56.44 283 ASP A N 1
ATOM 2300 C CA . ASP A 1 283 ? -42.520 32.681 44.818 1.00 56.44 283 ASP A CA 1
ATOM 2301 C C . ASP A 1 283 ? -41.503 31.540 44.975 1.00 56.44 283 ASP A C 1
ATOM 2303 O O . ASP A 1 283 ? -40.775 31.218 44.031 1.00 56.44 283 ASP A O 1
ATOM 2307 N N . GLU A 1 284 ? -41.474 30.876 46.134 1.00 62.31 284 GLU A N 1
ATOM 2308 C CA . GLU A 1 284 ? -40.569 29.757 46.406 1.00 62.31 284 GLU A CA 1
ATOM 2309 C C . GLU A 1 284 ? -41.031 28.476 45.696 1.00 62.31 284 GLU A C 1
ATOM 2311 O O . GLU A 1 284 ? -40.236 27.808 45.033 1.00 62.31 284 GLU A O 1
ATOM 2316 N N . ILE A 1 285 ? -42.340 28.201 45.716 1.00 61.19 285 ILE A N 1
ATOM 2317 C CA . ILE A 1 285 ? -42.943 27.068 44.994 1.00 61.19 285 ILE A CA 1
ATOM 2318 C C . ILE A 1 285 ? -42.807 27.260 43.478 1.00 61.19 285 ILE A C 1
ATOM 2320 O O . ILE A 1 285 ? -42.476 26.319 42.754 1.00 61.19 285 ILE A O 1
ATOM 2324 N N . VAL A 1 286 ? -43.004 28.487 42.984 1.00 57.09 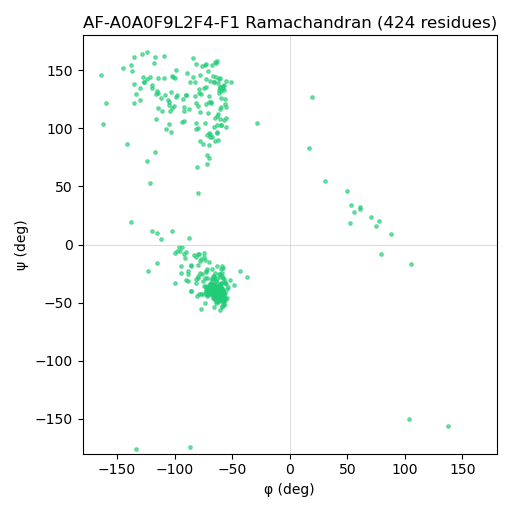286 VAL A N 1
ATOM 2325 C CA . VAL A 1 286 ? -42.806 28.819 41.565 1.00 57.09 286 VAL A CA 1
ATOM 2326 C C . VAL A 1 286 ? -41.339 28.626 41.159 1.00 57.09 286 VAL A C 1
ATOM 2328 O O . VAL A 1 286 ? -41.071 28.040 40.109 1.00 57.09 286 VAL A O 1
ATOM 2331 N N . LYS A 1 287 ? -40.375 29.014 42.006 1.00 63.31 287 LYS A N 1
ATOM 2332 C CA . LYS A 1 287 ? -38.942 28.753 41.774 1.00 63.31 287 LYS A CA 1
ATOM 2333 C C . LYS A 1 287 ? -38.600 27.266 41.744 1.00 63.31 287 LYS A C 1
ATOM 2335 O O . LYS A 1 287 ? -37.841 26.848 40.869 1.00 63.31 287 LYS A O 1
ATOM 2340 N N . GLU A 1 288 ? -39.139 26.468 42.663 1.00 64.56 288 GLU A N 1
ATOM 2341 C CA . GLU A 1 288 ? -38.877 25.024 42.717 1.00 64.56 288 GLU A CA 1
ATOM 2342 C C . GLU A 1 288 ? -39.424 24.294 41.481 1.00 64.56 288 GLU A C 1
ATOM 2344 O O . GLU A 1 288 ? -38.781 23.385 40.948 1.00 64.56 288 GLU A O 1
ATOM 2349 N N . ILE A 1 289 ? -40.582 24.729 40.979 1.00 55.88 289 ILE A N 1
ATOM 2350 C CA . ILE A 1 289 ? -41.195 24.180 39.766 1.00 55.88 289 ILE A CA 1
ATOM 2351 C C . ILE A 1 289 ? -40.411 24.613 38.519 1.00 55.88 289 ILE A C 1
ATOM 2353 O O . ILE A 1 289 ? -40.088 23.765 37.687 1.00 55.88 289 ILE A O 1
ATOM 2357 N N . LEU A 1 290 ? -40.011 25.886 38.412 1.00 53.59 290 LEU A N 1
ATOM 2358 C CA . LEU A 1 290 ? -39.179 26.387 37.307 1.00 53.59 290 LEU A CA 1
ATOM 2359 C C . LEU A 1 290 ? -37.787 25.729 37.256 1.00 53.59 290 LEU A C 1
ATOM 2361 O O . LEU A 1 290 ? -37.223 25.581 36.174 1.00 53.59 290 LEU A O 1
ATOM 2365 N N . LEU A 1 291 ? -37.240 25.294 38.398 1.00 57.69 291 LEU A N 1
ATOM 2366 C CA . LEU A 1 291 ? -35.977 24.543 38.473 1.00 57.69 291 LEU A CA 1
ATOM 2367 C C . LEU A 1 291 ? -36.095 23.091 37.983 1.00 57.69 291 LEU A C 1
ATOM 2369 O O . LEU A 1 291 ? -35.089 22.512 37.573 1.00 57.69 291 LEU A O 1
ATOM 2373 N N . ARG A 1 292 ? -37.298 22.501 38.008 1.00 51.72 292 ARG A N 1
ATOM 2374 C CA . ARG A 1 292 ? -37.558 21.131 37.527 1.00 51.72 292 ARG A CA 1
ATOM 2375 C C . ARG A 1 292 ? -37.976 21.063 36.059 1.00 51.72 292 ARG A C 1
ATOM 2377 O O . ARG A 1 292 ? -38.043 19.968 35.504 1.00 51.72 292 ARG A O 1
ATOM 2384 N N . ILE A 1 293 ? -38.228 22.204 35.421 1.00 44.06 293 ILE A N 1
ATOM 2385 C CA . ILE A 1 293 ? -38.452 22.278 33.978 1.00 44.06 293 ILE A CA 1
ATOM 2386 C C . ILE A 1 293 ? -37.075 22.243 33.294 1.00 44.06 293 ILE A C 1
ATOM 2388 O O . ILE A 1 293 ? -36.244 23.116 33.559 1.00 44.06 293 ILE A O 1
ATOM 2392 N N . PRO A 1 294 ? -36.782 21.245 32.435 1.00 39.41 294 PRO A N 1
ATOM 2393 C CA . PRO A 1 294 ? -35.507 21.187 31.736 1.00 39.41 294 PRO A CA 1
ATOM 2394 C C . PRO A 1 294 ? -35.359 22.453 30.893 1.00 39.41 294 PRO A C 1
ATOM 2396 O O . PRO A 1 294 ? -36.172 22.714 30.006 1.00 39.41 294 PRO A O 1
ATOM 2399 N N . LYS A 1 295 ? -34.328 23.255 31.187 1.00 47.56 295 LYS A N 1
ATOM 2400 C CA . LYS A 1 295 ? -33.974 24.426 30.382 1.00 47.56 295 LYS A CA 1
ATOM 2401 C C . LYS A 1 295 ? -33.592 23.923 28.997 1.00 47.56 295 LYS A C 1
ATOM 2403 O O . LYS A 1 295 ? -32.469 23.474 28.786 1.00 47.56 295 LYS A O 1
ATOM 2408 N N . SER A 1 296 ? -34.550 23.950 28.078 1.00 41.22 296 SER A N 1
ATOM 2409 C CA . SER A 1 296 ? -34.342 23.636 26.674 1.00 41.22 296 SER A CA 1
ATOM 2410 C C . SER A 1 296 ? -33.308 24.614 26.130 1.00 41.22 296 SER A C 1
ATOM 2412 O O . SER A 1 296 ? -33.597 25.793 25.916 1.00 41.22 296 SER A O 1
ATOM 2414 N N . THR A 1 297 ? -32.081 24.133 25.970 1.00 40.16 297 THR A N 1
ATOM 2415 C CA . THR A 1 297 ? -31.036 24.818 25.225 1.00 40.16 297 THR A CA 1
ATOM 2416 C C . THR A 1 297 ? -31.561 25.085 23.819 1.00 40.16 297 THR A C 1
ATOM 2418 O O . THR A 1 297 ? -32.076 24.194 23.142 1.00 40.16 297 THR A O 1
ATOM 2421 N N . GLY A 1 298 ? -31.506 26.356 23.426 1.00 35.06 298 GLY A N 1
ATOM 2422 C CA . GLY A 1 298 ? -31.957 26.816 22.124 1.00 35.06 298 GLY A CA 1
ATOM 2423 C C . GLY A 1 298 ? -31.275 26.051 20.994 1.00 35.06 298 GLY A C 1
ATOM 2424 O O . GLY A 1 298 ? -30.093 25.729 21.077 1.00 35.06 298 GLY A O 1
ATOM 2425 N N . SER A 1 299 ? -32.075 25.759 19.967 1.00 30.67 299 SER A N 1
ATOM 2426 C CA . SER A 1 299 ? -31.691 25.443 18.589 1.00 30.67 299 SER A CA 1
ATOM 2427 C C . SER A 1 299 ? -30.220 25.064 18.380 1.00 30.67 299 SER A C 1
ATOM 2429 O O . SER A 1 299 ? -29.416 25.878 17.921 1.00 30.67 299 SER A O 1
ATOM 2431 N N . ILE A 1 300 ? -29.887 23.796 18.621 1.00 33.25 300 ILE A N 1
ATOM 2432 C CA . ILE A 1 300 ? -28.787 23.176 17.886 1.00 33.25 300 ILE A CA 1
ATOM 2433 C C . ILE A 1 300 ? -29.294 23.041 16.450 1.00 33.25 300 ILE A C 1
ATOM 2435 O O . ILE A 1 300 ? -29.996 22.096 16.091 1.00 33.25 300 ILE A O 1
ATOM 2439 N N . VAL A 1 301 ? -29.001 24.057 15.643 1.00 30.78 301 VAL A N 1
ATOM 2440 C CA . VAL A 1 301 ? -28.905 23.900 14.197 1.00 30.78 301 VAL A CA 1
ATOM 2441 C C . VAL A 1 301 ? -27.876 22.789 13.998 1.00 30.78 301 VAL A C 1
ATOM 2443 O O . VAL A 1 301 ? -26.744 22.922 14.464 1.00 30.78 301 VAL A O 1
ATOM 2446 N N . TYR A 1 302 ? -28.263 21.667 13.388 1.00 32.72 302 TYR A N 1
ATOM 2447 C CA . TYR A 1 302 ? -27.299 20.673 12.917 1.00 32.72 302 TYR A CA 1
ATOM 2448 C C . TYR A 1 302 ? -26.548 21.279 11.728 1.00 32.72 302 TYR A C 1
ATOM 2450 O O . TYR A 1 302 ? -26.791 20.954 10.571 1.00 32.72 302 TYR A O 1
ATOM 2458 N N . GLU A 1 303 ? -25.644 22.203 12.026 1.00 37.94 303 GLU A N 1
ATOM 2459 C CA . GLU A 1 303 ? -24.503 22.475 11.180 1.00 37.94 303 GLU A CA 1
ATOM 2460 C C . GLU A 1 303 ? -23.569 21.287 11.406 1.00 37.94 303 GLU A C 1
ATOM 2462 O O . GLU A 1 303 ? -23.013 21.110 12.497 1.00 37.94 303 GLU A O 1
ATOM 2467 N N . VAL A 1 304 ? -23.515 20.384 10.424 1.00 37.09 304 VAL A N 1
ATOM 2468 C CA . VAL A 1 304 ? -22.648 19.204 10.462 1.00 37.09 304 VAL A CA 1
ATOM 2469 C C . VAL A 1 304 ? -21.229 19.716 10.683 1.00 37.09 304 VAL A C 1
ATOM 2471 O O . VAL A 1 304 ? -20.613 20.277 9.780 1.00 37.09 304 VAL A O 1
ATOM 2474 N N . SER A 1 305 ? -20.746 19.618 11.921 1.00 46.94 305 SER A N 1
ATOM 2475 C CA . SER A 1 305 ? -19.459 20.192 12.280 1.00 46.94 305 SER A CA 1
ATOM 2476 C C . SER A 1 305 ? -18.360 19.446 11.516 1.00 46.94 305 SER A C 1
ATOM 2478 O O . SER A 1 305 ? -18.448 18.219 11.391 1.00 46.94 305 SER A O 1
ATOM 2480 N N . PRO A 1 306 ? -17.336 20.158 11.010 1.00 58.44 306 PRO A N 1
ATOM 2481 C CA . PRO A 1 306 ? -16.232 19.570 10.263 1.00 58.44 306 PRO A CA 1
ATOM 2482 C C . PRO A 1 306 ? -15.651 18.406 11.060 1.00 58.44 306 PRO A C 1
ATOM 2484 O O . PRO A 1 306 ? -15.542 18.504 12.281 1.00 58.44 306 PRO A O 1
ATOM 2487 N N . SER A 1 307 ? -15.292 17.315 10.388 1.00 60.66 307 SER A N 1
ATOM 2488 C CA . SER A 1 307 ? -14.705 16.090 10.966 1.00 60.66 307 SER A CA 1
ATOM 2489 C C . SER A 1 307 ? -13.714 16.296 12.133 1.00 60.66 307 SER A C 1
ATOM 2491 O O . SER A 1 307 ? -13.616 15.451 13.019 1.00 60.66 307 SER A O 1
ATOM 2493 N N . GLU A 1 308 ? -13.030 17.437 12.183 1.00 68.19 308 GLU A N 1
ATOM 2494 C CA . GLU A 1 308 ? -12.164 17.905 13.267 1.00 68.19 308 GLU A CA 1
ATOM 2495 C C . GLU A 1 308 ? -12.849 18.025 14.639 1.00 68.19 308 GLU A C 1
ATOM 2497 O O . GLU A 1 308 ? -12.251 17.647 15.644 1.00 68.19 308 GLU A O 1
ATOM 2502 N N . LYS A 1 309 ? -14.103 18.497 14.718 1.00 75.25 309 LYS A N 1
ATOM 2503 C CA . LYS A 1 309 ? -14.820 18.609 16.002 1.00 75.25 309 LYS A CA 1
ATOM 2504 C C . LYS A 1 309 ? -15.123 17.233 16.580 1.00 75.25 309 LYS A C 1
ATOM 2506 O O . LYS A 1 309 ? -14.867 16.995 17.749 1.00 75.25 309 LYS A O 1
ATOM 2511 N N . ILE A 1 310 ? -15.575 16.313 15.730 1.00 76.75 310 ILE A N 1
ATOM 2512 C CA . ILE A 1 310 ? -15.837 14.923 16.116 1.00 76.75 310 ILE A CA 1
ATOM 2513 C C . ILE A 1 310 ? -14.547 14.272 16.629 1.00 76.75 310 ILE A C 1
ATOM 2515 O O . ILE A 1 310 ? -14.548 13.642 17.682 1.00 76.75 310 ILE A O 1
ATOM 2519 N N . LYS A 1 311 ? -13.422 14.472 15.928 1.00 79.69 311 LYS A N 1
ATOM 2520 C CA . LYS A 1 311 ? -12.109 13.989 16.385 1.00 79.69 311 LYS A CA 1
ATOM 2521 C C . LYS A 1 311 ? -11.722 14.576 17.740 1.00 79.69 311 LYS A C 1
ATOM 2523 O O . LYS A 1 311 ? -11.279 13.837 18.614 1.00 79.69 311 LYS A O 1
ATOM 2528 N N . LYS A 1 312 ? -11.919 15.881 17.935 1.00 84.38 312 LYS A N 1
ATOM 2529 C CA . LYS A 1 312 ? -11.634 16.549 19.206 1.00 84.38 312 LYS A CA 1
ATOM 2530 C C . LYS A 1 312 ? -12.500 16.009 20.346 1.00 84.38 312 LYS A C 1
ATOM 2532 O O . LYS A 1 312 ? -11.960 15.728 21.412 1.00 84.38 312 LYS A O 1
ATOM 2537 N N . ASP A 1 313 ? -13.791 15.802 20.104 1.00 86.56 313 ASP A N 1
ATOM 2538 C CA . ASP A 1 313 ? -14.723 15.255 21.093 1.00 86.56 313 ASP A CA 1
ATOM 2539 C C . ASP A 1 313 ? -14.307 13.829 21.505 1.00 86.56 313 ASP A C 1
ATOM 2541 O O . ASP A 1 313 ? -14.278 13.517 22.693 1.00 86.56 313 ASP A O 1
ATOM 2545 N N . PHE A 1 314 ? -13.865 12.991 20.558 1.00 87.06 314 PHE A N 1
ATOM 2546 C CA . PHE A 1 314 ? -13.330 11.656 20.865 1.00 87.06 314 PHE A CA 1
ATOM 2547 C C . PHE A 1 314 ? -11.999 11.690 21.627 1.00 87.06 314 PHE A C 1
ATOM 2549 O O . PHE A 1 314 ? -11.783 10.879 22.531 1.00 87.06 314 PHE A O 1
ATOM 2556 N N . LEU A 1 315 ? -11.095 12.617 21.289 1.00 86.94 315 LEU A N 1
ATOM 2557 C CA . LEU A 1 315 ? -9.848 12.812 22.037 1.00 86.94 315 LEU A CA 1
ATOM 2558 C C . LEU A 1 315 ? -10.138 13.239 23.483 1.00 86.94 315 LEU A C 1
ATOM 2560 O O . LEU A 1 315 ? -9.510 12.728 24.413 1.00 86.94 315 LEU A O 1
ATOM 2564 N N . GLU A 1 316 ? -11.108 14.135 23.680 1.00 90.06 316 GLU A N 1
ATOM 2565 C CA . GLU A 1 316 ? -11.569 14.544 25.008 1.00 90.06 316 GLU A CA 1
ATOM 2566 C C . GLU A 1 316 ? -12.259 13.397 25.756 1.00 90.06 316 GLU A C 1
ATOM 2568 O O . GLU A 1 316 ? -11.978 13.195 26.937 1.00 90.06 316 GLU A O 1
ATOM 2573 N N . GLU A 1 317 ? -13.083 12.588 25.090 1.00 91.81 317 GLU A N 1
ATOM 2574 C CA . GLU A 1 317 ? -13.728 11.416 25.690 1.00 91.81 317 GLU A CA 1
ATOM 2575 C C . GLU A 1 317 ? -12.697 10.379 26.160 1.00 91.81 317 GLU A C 1
ATOM 2577 O O . GLU A 1 317 ? -12.734 9.942 27.313 1.00 91.81 317 GLU A O 1
ATOM 2582 N N . ALA A 1 318 ? -11.730 10.020 25.309 1.00 90.81 318 ALA A N 1
ATOM 2583 C CA . ALA A 1 318 ? -10.679 9.064 25.656 1.00 90.81 318 ALA A CA 1
ATOM 2584 C C . ALA A 1 318 ? -9.816 9.567 26.821 1.00 90.81 318 ALA A C 1
ATOM 2586 O O . ALA A 1 318 ? -9.499 8.805 27.739 1.00 90.81 318 ALA A O 1
ATOM 2587 N N . LYS A 1 319 ? -9.476 10.861 26.812 1.00 91.88 319 LYS A N 1
ATOM 2588 C CA . LYS A 1 319 ? -8.781 11.526 27.915 1.00 91.88 319 LYS A CA 1
ATOM 2589 C C . LYS A 1 319 ? -9.586 11.430 29.211 1.00 91.88 319 LYS A C 1
ATOM 2591 O O . LYS A 1 319 ? -9.049 10.991 30.225 1.00 91.88 319 LYS A O 1
ATOM 2596 N N . ASN A 1 320 ? -10.855 11.834 29.182 1.00 92.75 320 ASN A N 1
ATOM 2597 C CA . ASN A 1 320 ? -11.713 11.874 30.364 1.00 92.75 320 ASN A CA 1
ATOM 2598 C C . ASN A 1 320 ? -11.939 10.476 30.936 1.00 92.75 320 ASN A C 1
ATOM 2600 O O . ASN A 1 320 ? -11.871 10.303 32.147 1.00 92.75 320 ASN A O 1
ATOM 2604 N N . LYS A 1 321 ? -12.103 9.468 30.076 1.00 93.69 321 LYS A N 1
ATOM 2605 C CA . LYS A 1 321 ? -12.232 8.069 30.486 1.00 93.69 321 LYS A CA 1
ATOM 2606 C C . LYS A 1 321 ? -11.003 7.572 31.244 1.00 93.69 321 LYS A C 1
ATOM 2608 O O . LYS A 1 321 ? -11.138 6.983 32.310 1.00 93.69 321 LYS A O 1
ATOM 2613 N N . ILE A 1 322 ? -9.801 7.846 30.732 1.00 91.44 322 ILE A N 1
ATOM 2614 C CA . ILE A 1 322 ? -8.567 7.461 31.428 1.00 91.44 322 ILE A CA 1
ATOM 2615 C C . ILE A 1 322 ? -8.403 8.246 32.729 1.00 91.44 322 ILE A C 1
ATOM 2617 O O . ILE A 1 322 ? -8.006 7.661 33.730 1.00 91.44 322 ILE A O 1
ATOM 2621 N N . LEU A 1 323 ? -8.714 9.544 32.748 1.00 91.38 323 LEU A N 1
ATOM 2622 C CA . LEU A 1 323 ? -8.655 10.337 33.978 1.00 91.38 323 LEU A CA 1
ATOM 2623 C C . LEU A 1 323 ? -9.657 9.849 35.029 1.00 91.38 323 LEU A C 1
ATOM 2625 O O . LEU A 1 323 ? -9.326 9.832 36.210 1.00 91.38 323 LEU A O 1
ATOM 2629 N N . GLU A 1 324 ? -10.848 9.416 34.620 1.00 93.69 324 GLU A N 1
ATOM 2630 C CA . GLU A 1 324 ? -11.844 8.824 35.513 1.00 93.69 324 GLU A CA 1
ATOM 2631 C C . GLU A 1 324 ? -11.354 7.486 36.081 1.00 93.69 324 GLU A C 1
ATOM 2633 O O . GLU A 1 324 ? -11.407 7.267 37.294 1.00 93.69 324 GLU A O 1
ATOM 2638 N N . ASP A 1 325 ? -10.825 6.613 35.221 1.00 91.88 325 ASP A N 1
ATOM 2639 C CA . ASP A 1 325 ? -10.279 5.318 35.624 1.00 91.88 325 ASP A CA 1
ATOM 2640 C C . ASP A 1 325 ? -9.075 5.490 36.568 1.00 91.88 325 ASP A C 1
ATOM 2642 O O . ASP A 1 325 ? -9.016 4.866 37.628 1.00 91.88 325 ASP A O 1
ATOM 2646 N N . VAL A 1 326 ? -8.146 6.395 36.242 1.00 89.62 326 VAL A N 1
ATOM 2647 C CA . VAL A 1 326 ? -7.001 6.742 37.099 1.00 89.62 326 VAL A CA 1
ATOM 2648 C C . VAL A 1 326 ? -7.462 7.431 38.383 1.00 89.62 326 VAL A C 1
ATOM 2650 O O . VAL A 1 326 ? -6.870 7.220 39.439 1.00 89.62 326 VAL A O 1
ATOM 2653 N N . GLY A 1 327 ? -8.533 8.222 38.338 1.00 89.19 327 GLY A N 1
ATOM 2654 C CA . GLY A 1 327 ? -9.113 8.893 39.498 1.00 89.19 327 GLY A CA 1
ATOM 2655 C C . GLY A 1 327 ? -9.576 7.916 40.578 1.00 89.19 327 GLY A C 1
ATOM 2656 O O . GLY A 1 327 ? -9.363 8.190 41.762 1.00 89.19 327 GLY A O 1
ATOM 2657 N N . LYS A 1 328 ? -10.119 6.760 40.166 1.00 92.88 328 LYS A N 1
ATOM 2658 C CA . LYS A 1 328 ? -10.597 5.668 41.035 1.00 92.88 328 LYS A CA 1
ATOM 2659 C C . LYS A 1 328 ? -9.476 4.846 41.685 1.00 92.88 328 LYS A C 1
ATOM 2661 O O . LYS A 1 328 ? -9.756 4.086 42.608 1.00 92.88 328 LYS A O 1
ATOM 2666 N N . LEU A 1 329 ? -8.233 4.984 41.223 1.00 92.75 329 LEU A N 1
ATOM 2667 C CA . LEU A 1 329 ? -7.083 4.273 41.783 1.00 92.75 329 LEU A CA 1
ATOM 2668 C C . LEU A 1 329 ? -6.703 4.789 43.173 1.00 92.75 329 LEU A C 1
ATOM 2670 O O . LEU A 1 329 ? -6.802 5.989 43.456 1.00 92.75 329 LEU A O 1
ATOM 2674 N N . SER A 1 330 ? -6.170 3.892 44.006 1.00 93.94 330 SER A N 1
ATOM 2675 C CA . SER A 1 330 ? -5.549 4.269 45.276 1.00 93.94 330 SER A CA 1
ATOM 2676 C C . SER A 1 330 ? -4.310 5.155 45.073 1.00 93.94 330 SER A C 1
ATOM 2678 O O . SER A 1 330 ? -3.650 5.122 44.029 1.00 93.94 330 SER A O 1
ATOM 2680 N N . ASP A 1 331 ? -3.930 5.918 46.102 1.00 93.00 331 ASP A N 1
ATOM 2681 C CA . ASP A 1 331 ? -2.733 6.776 46.056 1.00 93.00 331 ASP A CA 1
ATOM 2682 C C . ASP A 1 331 ? -1.452 5.973 45.774 1.00 93.00 331 ASP A C 1
ATOM 2684 O O . ASP A 1 331 ? -0.546 6.435 45.074 1.00 93.00 331 ASP A O 1
ATOM 2688 N N . ASN A 1 332 ? -1.394 4.730 46.262 1.00 92.56 332 ASN A N 1
ATOM 2689 C CA . ASN A 1 332 ? -0.280 3.822 46.006 1.00 92.56 332 ASN A CA 1
ATOM 2690 C C . ASN A 1 332 ? -0.259 3.346 44.544 1.00 92.56 332 ASN A C 1
ATOM 2692 O O . ASN A 1 332 ? 0.807 3.333 43.919 1.00 92.56 332 ASN A O 1
ATOM 2696 N N . ALA A 1 333 ? -1.416 3.022 43.961 1.00 93.94 333 ALA A N 1
ATOM 2697 C CA . ALA A 1 333 ? -1.516 2.671 42.548 1.00 93.94 333 ALA A CA 1
ATOM 2698 C C . ALA A 1 333 ? -1.143 3.854 41.638 1.00 93.94 333 ALA A C 1
ATOM 2700 O O . ALA A 1 333 ? -0.335 3.683 40.721 1.00 93.94 333 ALA A O 1
ATOM 2701 N N . LYS A 1 334 ? -1.604 5.075 41.948 1.00 93.56 334 LYS A N 1
ATOM 2702 C CA . LYS A 1 334 ? -1.206 6.306 41.236 1.00 93.56 334 LYS A CA 1
ATOM 2703 C C . LYS A 1 334 ? 0.304 6.542 41.303 1.00 93.56 334 LYS A C 1
ATOM 2705 O O . LYS A 1 334 ? 0.939 6.806 40.281 1.00 93.56 334 LYS A O 1
ATOM 2710 N N . LYS A 1 335 ? 0.905 6.385 42.487 1.00 92.94 335 LYS A N 1
ATOM 2711 C CA . LYS A 1 335 ? 2.357 6.519 42.690 1.00 92.94 335 LYS A CA 1
ATOM 2712 C C . LYS A 1 335 ? 3.151 5.457 41.922 1.00 92.94 335 LYS A C 1
ATOM 2714 O O . LYS A 1 335 ? 4.188 5.774 41.340 1.00 92.94 335 LYS A O 1
ATOM 2719 N N . THR A 1 336 ? 2.645 4.226 41.876 1.00 93.81 336 THR A N 1
ATOM 2720 C CA . THR A 1 336 ? 3.231 3.123 41.099 1.00 93.81 336 THR A CA 1
ATOM 2721 C C . THR A 1 336 ? 3.194 3.419 39.603 1.00 93.81 336 THR A C 1
ATOM 2723 O O . THR A 1 336 ? 4.228 3.324 38.944 1.00 93.81 336 THR A O 1
ATOM 2726 N N . LEU A 1 337 ? 2.040 3.837 39.076 1.00 93.94 337 LEU A N 1
ATOM 2727 C CA . LEU A 1 337 ? 1.881 4.189 37.665 1.00 93.94 337 LEU A CA 1
ATOM 2728 C C . LEU A 1 337 ? 2.808 5.346 37.277 1.00 93.94 337 LEU A C 1
ATOM 2730 O O . LEU A 1 337 ? 3.578 5.225 36.331 1.00 93.94 337 LEU A O 1
ATOM 2734 N N . LYS A 1 338 ? 2.833 6.420 38.075 1.00 92.94 338 LYS A N 1
ATOM 2735 C CA . LYS A 1 338 ? 3.735 7.566 37.879 1.00 92.94 338 LYS A CA 1
ATOM 2736 C C . LYS A 1 338 ? 5.206 7.152 37.833 1.00 92.94 338 LYS A C 1
ATOM 2738 O O . LYS A 1 338 ? 5.965 7.644 37.000 1.00 92.94 338 LYS A O 1
ATOM 2743 N N . TYR A 1 339 ? 5.617 6.236 38.710 1.00 93.69 339 TYR A N 1
ATOM 2744 C CA . TYR A 1 339 ? 6.981 5.719 38.704 1.00 93.69 339 TYR A CA 1
ATOM 2745 C C . TYR A 1 339 ? 7.286 4.930 37.423 1.00 93.69 339 TYR A C 1
ATOM 2747 O O . TYR A 1 339 ? 8.314 5.179 36.794 1.00 93.69 339 TYR A O 1
ATOM 2755 N N . LEU A 1 340 ? 6.390 4.033 37.001 1.00 93.88 340 LEU A N 1
ATOM 2756 C CA . LEU A 1 340 ? 6.555 3.247 35.776 1.00 93.88 340 LEU A CA 1
ATOM 2757 C C . LEU A 1 340 ? 6.639 4.135 34.525 1.00 93.88 340 LEU A C 1
ATOM 2759 O O . LEU A 1 340 ? 7.576 3.981 33.740 1.00 93.88 340 LEU A O 1
ATOM 2763 N N . GLU A 1 341 ? 5.739 5.113 34.388 1.00 93.88 341 GLU A N 1
ATOM 2764 C CA . GLU A 1 341 ? 5.733 6.058 33.260 1.00 93.88 341 GLU A CA 1
ATOM 2765 C C . GLU A 1 341 ? 7.008 6.917 33.222 1.00 93.88 341 GLU A C 1
ATOM 2767 O O . GLU A 1 341 ? 7.574 7.149 32.157 1.00 93.88 341 GLU A O 1
ATOM 2772 N N . SER A 1 342 ? 7.545 7.315 34.384 1.00 92.06 342 SER A N 1
ATOM 2773 C CA . SER A 1 342 ? 8.794 8.092 34.452 1.00 92.06 342 SER A CA 1
ATOM 2774 C C . SER A 1 342 ? 10.032 7.314 33.993 1.00 92.06 342 SER A C 1
ATOM 2776 O O . SER A 1 342 ? 11.025 7.904 33.564 1.00 92.06 342 SER A O 1
ATOM 2778 N N . ARG A 1 343 ? 10.003 5.981 34.117 1.00 92.69 343 ARG A N 1
ATOM 2779 C CA . ARG A 1 343 ? 11.137 5.113 33.783 1.00 92.69 343 ARG A CA 1
ATOM 2780 C C . ARG A 1 343 ? 11.096 4.656 32.333 1.00 92.69 343 ARG A C 1
ATOM 2782 O O . ARG A 1 343 ? 12.164 4.422 31.774 1.00 92.69 343 ARG A O 1
ATOM 2789 N N . ALA A 1 344 ? 9.902 4.512 31.753 1.00 89.06 344 ALA A N 1
ATOM 2790 C CA . ALA A 1 344 ? 9.681 4.006 30.395 1.00 89.06 344 ALA A CA 1
ATOM 2791 C C . ALA A 1 344 ? 10.364 2.647 30.099 1.00 89.06 344 ALA A C 1
ATOM 2793 O O . ALA A 1 344 ? 10.550 2.265 28.945 1.00 89.06 344 ALA A O 1
ATOM 2794 N N . ILE A 1 345 ? 10.743 1.900 31.141 1.00 91.38 345 ILE A N 1
ATOM 2795 C CA . ILE A 1 345 ? 11.393 0.588 31.071 1.00 91.38 345 ILE A CA 1
ATOM 2796 C C . ILE A 1 345 ? 10.740 -0.360 32.078 1.00 91.38 345 ILE A C 1
ATOM 2798 O O . ILE A 1 345 ? 10.083 0.078 33.020 1.00 91.38 345 ILE A O 1
ATOM 2802 N N . GLY A 1 346 ? 10.933 -1.665 31.891 1.00 92.50 346 GLY A N 1
ATOM 2803 C CA . GLY A 1 346 ? 10.362 -2.677 32.775 1.00 92.50 346 GLY A CA 1
ATOM 2804 C C . GLY A 1 346 ? 10.997 -2.657 34.163 1.00 92.50 346 GLY A C 1
ATOM 2805 O O . GLY A 1 346 ? 12.202 -2.879 34.281 1.00 92.50 346 GLY A O 1
ATOM 2806 N N . CYS A 1 347 ? 10.191 -2.462 35.205 1.00 93.62 347 CYS A N 1
ATOM 2807 C CA . CYS A 1 347 ? 10.637 -2.448 36.599 1.00 93.62 347 CYS A CA 1
ATOM 2808 C C . CYS A 1 347 ? 10.149 -3.685 37.359 1.00 93.62 347 CYS A C 1
ATOM 2810 O O . CYS A 1 347 ? 9.032 -4.165 37.166 1.00 93.62 347 CYS A O 1
ATOM 2812 N N . THR A 1 348 ? 10.981 -4.200 38.261 1.00 94.19 348 THR A N 1
ATOM 2813 C CA . THR A 1 348 ? 10.596 -5.302 39.161 1.00 94.19 348 THR A CA 1
ATOM 2814 C C . THR A 1 348 ? 9.853 -4.769 40.390 1.00 94.19 348 THR A C 1
ATOM 2816 O O . THR A 1 348 ? 10.016 -3.604 40.758 1.00 94.19 348 THR A O 1
ATOM 2819 N N . LYS A 1 349 ? 9.092 -5.620 41.099 1.00 92.44 349 LYS A N 1
ATOM 2820 C CA . LYS A 1 349 ? 8.411 -5.216 42.353 1.00 92.44 349 LYS A CA 1
ATOM 2821 C C . LYS A 1 349 ? 9.374 -4.616 43.385 1.00 92.44 349 LYS A C 1
ATOM 2823 O O . LYS A 1 349 ? 9.031 -3.654 44.065 1.00 92.44 349 LYS A O 1
ATOM 2828 N N . SER A 1 350 ? 10.581 -5.176 43.484 1.00 90.25 350 SER A N 1
ATOM 2829 C CA . SER A 1 350 ? 11.622 -4.694 44.400 1.00 90.25 350 SER A CA 1
ATOM 2830 C C . SER A 1 350 ? 12.126 -3.302 44.009 1.00 90.25 350 SER A C 1
ATOM 2832 O O . SER A 1 350 ? 12.286 -2.436 44.871 1.00 90.25 350 SER A O 1
ATOM 2834 N N . GLU A 1 351 ? 12.308 -3.045 42.711 1.00 91.88 351 GLU A N 1
ATOM 2835 C CA . 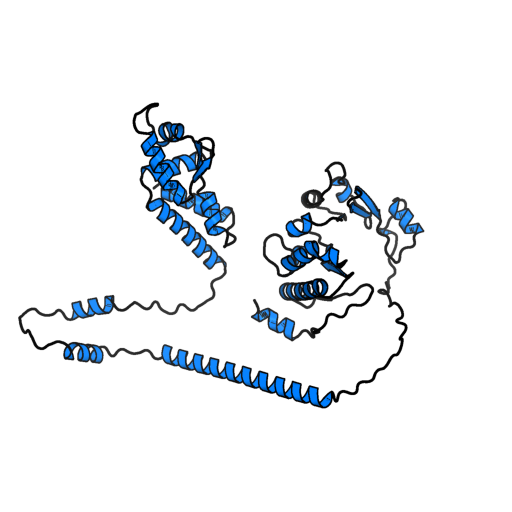GLU A 1 351 ? 12.706 -1.724 42.220 1.00 91.88 351 GLU A CA 1
ATOM 2836 C C . GLU A 1 351 ? 11.618 -0.673 42.474 1.00 91.88 351 GLU A C 1
ATOM 2838 O O . GLU A 1 351 ? 11.921 0.406 42.978 1.00 91.88 351 GLU A O 1
ATOM 2843 N N . ILE A 1 352 ? 10.351 -1.001 42.203 1.00 93.00 352 ILE A N 1
ATOM 2844 C CA . ILE A 1 352 ? 9.216 -0.100 42.461 1.00 93.00 352 ILE A CA 1
ATOM 2845 C C . ILE A 1 352 ? 9.130 0.234 43.957 1.00 93.00 352 ILE A C 1
ATOM 2847 O O . ILE A 1 352 ? 8.982 1.397 44.326 1.00 93.00 352 ILE A O 1
ATOM 2851 N N . ALA A 1 353 ? 9.284 -0.756 44.837 1.00 91.06 353 ALA A N 1
ATOM 2852 C CA . ALA A 1 353 ? 9.252 -0.535 46.280 1.00 91.06 353 ALA A CA 1
ATOM 2853 C C . ALA A 1 353 ? 10.397 0.365 46.772 1.00 91.06 353 ALA A C 1
ATOM 2855 O O . ALA A 1 353 ? 10.176 1.303 47.538 1.00 91.06 353 ALA A O 1
ATOM 2856 N N . THR A 1 354 ? 11.622 0.094 46.325 1.00 89.50 354 THR A N 1
ATOM 2857 C CA . THR A 1 354 ? 12.819 0.795 46.814 1.00 89.50 354 THR A CA 1
ATOM 2858 C C . THR A 1 354 ? 12.970 2.185 46.211 1.00 89.50 354 THR A C 1
ATOM 2860 O O . THR A 1 354 ? 13.282 3.123 46.932 1.00 89.50 354 THR A O 1
ATOM 2863 N N . LYS A 1 355 ? 12.724 2.347 44.908 1.00 90.69 355 LYS A N 1
ATOM 2864 C CA . LYS A 1 355 ? 12.928 3.620 44.198 1.00 90.69 355 LYS A CA 1
ATOM 2865 C C . LYS A 1 355 ? 11.643 4.421 44.001 1.00 90.69 355 LYS A C 1
ATOM 2867 O O . LYS A 1 355 ? 11.696 5.644 43.996 1.00 90.69 355 LYS A O 1
ATOM 2872 N N . GLY A 1 356 ? 10.504 3.753 43.825 1.00 88.94 356 GLY A N 1
ATOM 2873 C CA . GLY A 1 356 ? 9.207 4.415 43.664 1.00 88.94 356 GLY A CA 1
ATOM 2874 C C . GLY A 1 356 ? 8.610 4.846 45.001 1.00 88.94 356 GLY A C 1
ATOM 2875 O O . GLY A 1 356 ? 8.158 5.980 45.145 1.00 88.94 356 GLY A O 1
ATOM 2876 N N . PHE A 1 357 ? 8.655 3.971 46.008 1.00 89.06 357 PHE A N 1
ATOM 2877 C CA . PHE A 1 357 ? 8.106 4.253 47.340 1.00 89.06 357 PHE A CA 1
ATOM 2878 C C . PHE A 1 357 ? 9.141 4.675 48.385 1.00 89.06 357 PHE A C 1
ATOM 2880 O O . PHE A 1 357 ? 8.734 5.117 49.457 1.00 89.06 357 PHE A O 1
ATOM 2887 N N . MET A 1 358 ? 10.440 4.606 48.072 1.00 89.19 358 MET A N 1
ATOM 2888 C CA . MET A 1 358 ? 11.538 4.915 49.000 1.00 89.19 358 MET A CA 1
ATOM 2889 C C . MET A 1 358 ? 11.569 4.005 50.239 1.00 89.19 358 MET A C 1
ATOM 2891 O O . MET A 1 358 ? 12.005 4.421 51.312 1.00 89.19 358 MET A O 1
ATOM 2895 N N . TYR A 1 359 ? 11.111 2.754 50.115 1.00 87.56 359 TYR A N 1
ATOM 2896 C CA . TYR A 1 359 ? 11.235 1.794 51.211 1.00 87.56 359 TYR A CA 1
ATOM 2897 C C . TYR A 1 359 ? 12.691 1.332 51.391 1.00 87.56 359 TYR A C 1
ATOM 2899 O O . TYR A 1 359 ? 13.388 1.092 50.399 1.00 87.56 359 TYR A O 1
ATOM 2907 N N . PRO A 1 360 ? 13.149 1.127 52.641 1.00 82.12 360 PRO A N 1
ATOM 2908 C CA . PRO A 1 360 ? 14.440 0.504 52.904 1.00 82.12 360 PRO A CA 1
ATOM 2909 C C . PRO A 1 360 ? 14.467 -0.925 52.345 1.00 82.12 360 PRO A C 1
ATOM 2911 O O . PRO A 1 360 ? 13.466 -1.651 52.395 1.00 82.12 360 PRO A O 1
ATOM 2914 N N . GLN A 1 361 ? 15.618 -1.339 51.805 1.00 76.19 361 GLN A N 1
ATOM 2915 C CA . GLN A 1 361 ? 15.785 -2.690 51.270 1.00 76.19 361 GLN A CA 1
ATOM 2916 C C . GLN A 1 361 ? 15.459 -3.730 52.352 1.00 76.19 361 GLN A C 1
ATOM 2918 O O . GLN A 1 361 ? 16.069 -3.738 53.416 1.00 76.19 361 GLN A O 1
ATOM 2923 N N . GLY A 1 362 ? 14.479 -4.599 52.079 1.00 68.25 362 GLY A N 1
ATOM 2924 C CA . GLY A 1 362 ? 14.073 -5.661 53.006 1.00 68.25 362 GLY A CA 1
ATOM 2925 C C . GLY A 1 362 ? 13.010 -5.281 54.047 1.00 68.25 362 GLY A C 1
ATOM 2926 O O . GLY A 1 362 ? 12.738 -6.092 54.926 1.00 68.25 362 GLY A O 1
ATOM 2927 N N . GLY A 1 363 ? 12.373 -4.106 53.957 1.00 68.56 363 GLY A N 1
ATOM 2928 C CA . GLY A 1 363 ? 11.258 -3.749 54.848 1.00 68.56 363 GLY A CA 1
ATOM 2929 C C . GLY A 1 363 ? 10.092 -4.756 54.804 1.00 68.56 363 GLY A C 1
ATOM 2930 O O . GLY A 1 363 ? 9.686 -5.217 53.740 1.00 68.56 363 GLY A O 1
ATOM 2931 N N . ALA A 1 364 ? 9.512 -5.118 55.946 1.00 65.56 364 ALA A N 1
ATOM 2932 C CA . ALA A 1 364 ? 8.341 -5.996 55.959 1.00 65.56 364 ALA A CA 1
ATOM 2933 C C . ALA A 1 364 ? 7.109 -5.255 55.393 1.00 65.56 364 ALA A C 1
ATOM 2935 O O . ALA A 1 364 ? 6.785 -4.159 55.839 1.00 65.56 364 ALA A O 1
ATOM 2936 N N . GLY A 1 365 ? 6.423 -5.841 54.403 1.00 70.88 365 GLY A N 1
ATOM 2937 C CA . GLY A 1 365 ? 5.123 -5.358 53.903 1.00 70.88 365 GLY A CA 1
ATOM 2938 C C . GLY A 1 365 ? 5.113 -4.646 52.542 1.00 70.88 365 GLY A C 1
ATOM 2939 O O . GLY A 1 365 ? 4.058 -4.608 51.911 1.00 70.88 365 GLY A O 1
ATOM 2940 N N . TYR A 1 366 ? 6.252 -4.176 52.011 1.00 79.50 366 TYR A N 1
ATOM 2941 C CA . TYR A 1 366 ? 6.261 -3.438 50.729 1.00 79.50 366 TYR A CA 1
ATOM 2942 C C . TYR A 1 366 ? 5.820 -4.293 49.533 1.00 79.50 366 TYR A C 1
ATOM 2944 O O . TYR A 1 366 ? 5.222 -3.785 48.586 1.00 79.50 366 TYR A O 1
ATOM 2952 N N . GLY A 1 367 ? 6.101 -5.601 49.569 1.00 82.75 367 GLY A N 1
ATOM 2953 C CA . GLY A 1 367 ? 5.724 -6.521 48.496 1.00 82.75 367 GLY A CA 1
ATOM 2954 C C . GLY A 1 367 ? 4.209 -6.636 48.338 1.00 82.75 367 GLY A C 1
ATOM 2955 O O . GLY A 1 367 ? 3.731 -6.800 47.216 1.00 82.75 367 GLY A O 1
ATOM 2956 N N . LYS A 1 368 ? 3.469 -6.487 49.446 1.00 88.31 368 LYS A N 1
ATOM 2957 C CA . LYS A 1 368 ? 2.008 -6.464 49.447 1.00 88.31 368 LYS A CA 1
ATOM 2958 C C . LYS A 1 368 ? 1.492 -5.142 48.886 1.00 88.31 368 LYS A C 1
ATOM 2960 O O . LYS A 1 368 ? 0.758 -5.176 47.915 1.00 88.31 368 LYS A O 1
ATOM 2965 N N . THR A 1 369 ? 1.975 -3.997 49.375 1.00 89.94 369 THR A N 1
ATOM 2966 C CA . THR A 1 369 ? 1.552 -2.672 48.878 1.00 89.94 369 THR A CA 1
ATOM 2967 C C . THR A 1 369 ? 1.768 -2.506 47.372 1.00 89.94 369 THR A C 1
ATOM 2969 O O . THR A 1 369 ? 0.873 -2.051 46.661 1.00 89.94 369 THR A O 1
ATOM 2972 N N . VAL A 1 370 ? 2.945 -2.894 46.866 1.00 91.62 370 VAL A N 1
ATOM 2973 C CA . VAL A 1 370 ? 3.239 -2.851 45.424 1.00 91.62 370 VAL A CA 1
ATOM 2974 C C . VAL A 1 370 ? 2.432 -3.908 44.671 1.00 91.62 370 VAL A C 1
ATOM 2976 O O . VAL A 1 370 ? 1.981 -3.647 43.563 1.00 91.62 370 VAL A O 1
ATOM 2979 N N . GLY A 1 371 ? 2.231 -5.092 45.256 1.00 92.75 371 GLY A N 1
ATOM 2980 C CA . GLY A 1 371 ? 1.381 -6.136 44.685 1.00 92.75 371 GLY A CA 1
ATOM 2981 C C . GLY A 1 371 ? -0.054 -5.662 44.474 1.00 92.75 371 GLY A C 1
ATOM 2982 O O . GLY A 1 371 ? -0.530 -5.705 43.346 1.00 92.75 371 GLY A O 1
ATOM 2983 N N . ASP A 1 372 ? -0.683 -5.144 45.524 1.00 94.25 372 ASP A N 1
ATOM 2984 C CA . ASP A 1 372 ? -2.054 -4.630 45.511 1.00 94.25 372 ASP A CA 1
ATOM 2985 C C . ASP A 1 372 ? -2.180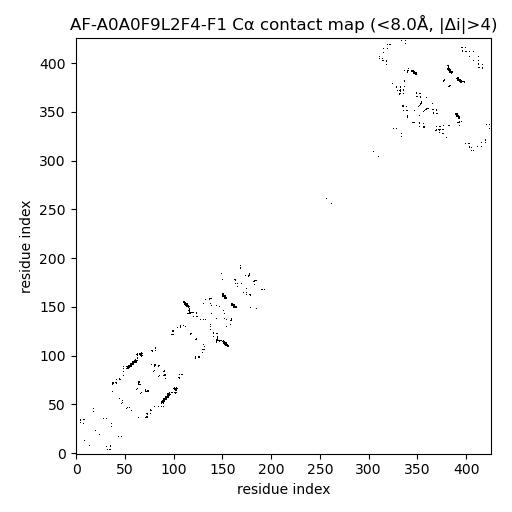 -3.470 44.503 1.00 94.25 372 ASP A C 1
ATOM 2987 O O . ASP A 1 372 ? -3.070 -3.474 43.658 1.00 94.25 372 ASP A O 1
ATOM 2991 N N . SER A 1 373 ? -1.198 -2.557 44.482 1.00 94.38 373 SER A N 1
ATOM 2992 C CA . SER A 1 373 ? -1.135 -1.463 43.498 1.00 94.38 373 SER A CA 1
ATOM 2993 C C . SER A 1 373 ? -1.086 -1.966 42.050 1.00 94.38 373 SER A C 1
ATOM 2995 O O . SER A 1 373 ? -1.710 -1.387 41.168 1.00 94.38 373 SER A O 1
ATOM 2997 N N . LEU A 1 374 ? -0.331 -3.034 41.774 1.00 93.56 374 LEU A N 1
ATOM 2998 C CA . LEU A 1 374 ? -0.228 -3.608 40.429 1.00 93.56 374 LEU A CA 1
ATOM 2999 C C . LEU A 1 374 ? -1.505 -4.358 40.029 1.00 93.56 374 LEU A C 1
ATOM 3001 O O . LEU A 1 374 ? -1.887 -4.306 38.862 1.00 93.56 374 LEU A O 1
ATOM 3005 N N . GLU A 1 375 ? -2.174 -5.028 40.970 1.00 94.56 375 GLU A N 1
ATOM 3006 C CA . GLU A 1 375 ? -3.468 -5.672 40.714 1.00 94.56 375 GLU A CA 1
ATOM 3007 C C . GLU A 1 375 ? -4.587 -4.647 40.466 1.00 94.56 375 GLU A C 1
ATOM 3009 O O . GLU A 1 375 ? -5.471 -4.916 39.660 1.00 94.56 375 GLU A O 1
ATOM 3014 N N . GLU A 1 376 ? -4.518 -3.447 41.054 1.00 94.44 376 GLU A N 1
ATOM 3015 C CA . GLU A 1 376 ? -5.431 -2.338 40.726 1.00 94.44 376 GLU A CA 1
ATOM 3016 C C . GLU A 1 376 ? -5.200 -1.768 39.314 1.00 94.44 376 GLU A C 1
ATOM 3018 O O . GLU A 1 376 ? -6.145 -1.361 38.640 1.00 94.44 376 GLU A O 1
ATOM 3023 N N . LEU A 1 377 ? -3.951 -1.747 38.836 1.00 93.38 377 LEU A N 1
ATOM 3024 C CA . LEU A 1 377 ? -3.590 -1.164 37.536 1.00 93.38 377 LEU A CA 1
ATOM 3025 C C . LEU A 1 377 ? -3.895 -2.086 36.344 1.00 93.38 377 LEU A C 1
ATOM 3027 O O . LEU A 1 377 ? -4.165 -1.603 35.240 1.00 93.38 377 LEU A O 1
ATOM 3031 N N . LYS A 1 378 ? -3.859 -3.409 36.543 1.00 93.06 378 LYS A N 1
ATOM 3032 C CA . LYS A 1 378 ? -4.080 -4.404 35.478 1.00 93.06 378 LYS A CA 1
ATOM 3033 C C . LYS A 1 378 ? -5.454 -4.287 34.793 1.00 93.06 378 LYS A C 1
ATOM 3035 O O . LYS A 1 378 ? -5.465 -4.248 33.564 1.00 93.06 378 LYS A O 1
ATOM 3040 N N . PRO A 1 379 ? -6.599 -4.195 35.505 1.00 93.25 379 PRO A N 1
ATOM 3041 C CA . PRO A 1 379 ? -7.922 -4.108 34.876 1.00 93.25 379 PRO A CA 1
ATOM 3042 C C . PRO A 1 379 ? -8.108 -2.883 33.975 1.00 93.25 379 PRO A C 1
ATOM 3044 O O . PRO A 1 379 ? -8.878 -2.933 33.019 1.00 93.25 379 PRO A O 1
ATOM 3047 N N . ILE A 1 380 ? -7.389 -1.794 34.259 1.00 91.81 380 ILE A N 1
ATOM 3048 C CA . ILE A 1 380 ? -7.450 -0.540 33.492 1.00 91.81 380 ILE A CA 1
ATOM 3049 C C . ILE A 1 380 ? -6.539 -0.603 32.249 1.00 91.81 380 ILE A C 1
ATOM 3051 O O . ILE A 1 380 ? -6.630 0.239 31.354 1.00 91.81 380 ILE A O 1
ATOM 3055 N N . LEU A 1 381 ? -5.705 -1.647 32.142 1.00 92.50 381 LEU A N 1
ATOM 3056 C CA . LEU A 1 381 ? -4.786 -1.901 31.027 1.00 92.50 381 LEU A CA 1
ATOM 3057 C C . LEU A 1 381 ? -3.735 -0.794 30.844 1.00 92.50 381 LEU A C 1
ATOM 3059 O O . LEU A 1 381 ? -3.310 -0.515 29.729 1.00 92.50 381 LEU A O 1
ATOM 3063 N N . VAL A 1 382 ? -3.314 -0.154 31.937 1.00 92.88 382 VAL A N 1
ATOM 3064 C CA . VAL A 1 382 ? -2.282 0.904 31.929 1.00 92.88 382 VAL A CA 1
ATOM 3065 C C . VAL A 1 382 ? -0.874 0.370 32.201 1.00 92.88 382 VAL A C 1
ATOM 3067 O O . VAL A 1 382 ? 0.092 1.128 32.171 1.00 92.88 382 VAL A O 1
ATOM 3070 N N . ILE A 1 383 ? -0.743 -0.937 32.444 1.00 95.00 383 ILE A N 1
ATOM 3071 C CA . ILE A 1 383 ? 0.531 -1.638 32.614 1.00 95.00 383 ILE A CA 1
ATOM 3072 C C . ILE A 1 383 ? 0.515 -2.989 31.891 1.00 95.00 383 ILE A C 1
ATOM 3074 O O . ILE A 1 383 ? -0.536 -3.608 31.733 1.00 95.00 383 ILE A O 1
ATOM 3078 N N . LYS A 1 384 ? 1.700 -3.478 31.518 1.00 93.50 384 LYS A N 1
ATOM 3079 C CA . LYS A 1 384 ? 1.932 -4.830 30.987 1.00 93.50 384 LYS A CA 1
ATOM 3080 C C . LYS A 1 384 ? 2.885 -5.600 31.885 1.00 93.50 384 LYS A C 1
ATOM 3082 O O . LYS A 1 384 ? 3.912 -5.062 32.300 1.00 93.50 384 LYS A O 1
ATOM 3087 N N . ASP A 1 385 ? 2.590 -6.866 32.150 1.00 92.31 385 ASP A N 1
ATOM 3088 C CA . ASP A 1 385 ? 3.491 -7.777 32.844 1.00 92.31 385 ASP A CA 1
ATOM 3089 C C . ASP A 1 385 ? 4.243 -8.689 31.865 1.00 92.31 385 ASP A C 1
ATOM 3091 O O . ASP A 1 385 ? 3.751 -9.118 30.825 1.00 92.31 385 ASP A O 1
ATOM 3095 N N . ASN A 1 386 ? 5.500 -8.967 32.191 1.00 90.50 386 ASN A N 1
ATOM 3096 C CA . ASN A 1 386 ? 6.314 -9.965 31.512 1.00 90.50 386 ASN A CA 1
ATOM 3097 C C . ASN A 1 386 ? 6.365 -11.229 32.380 1.00 90.50 386 ASN A C 1
ATOM 3099 O O . ASN A 1 386 ? 6.493 -11.139 33.601 1.00 90.50 386 ASN A O 1
ATOM 3103 N N . SER A 1 387 ? 6.402 -12.403 31.743 1.00 79.75 387 SER A N 1
ATOM 3104 C CA . SER A 1 387 ? 6.731 -13.707 32.350 1.00 79.75 387 SER A CA 1
ATOM 3105 C C . SER A 1 387 ? 7.931 -13.713 33.318 1.00 79.75 387 SER A C 1
ATOM 3107 O O . SER A 1 387 ? 8.024 -14.583 34.176 1.00 79.75 387 SER A O 1
ATOM 3109 N N . LYS A 1 388 ? 8.846 -12.741 33.212 1.00 85.06 388 LYS A N 1
ATOM 3110 C CA . LYS A 1 388 ? 10.020 -12.574 34.084 1.00 85.06 388 LYS A CA 1
ATOM 3111 C C . LYS A 1 388 ? 9.760 -11.739 35.351 1.00 85.06 388 LYS A C 1
ATOM 3113 O O . LYS A 1 388 ? 10.707 -11.435 36.069 1.00 85.06 388 LYS A O 1
ATOM 3118 N N . GLY A 1 389 ? 8.515 -11.343 35.628 1.00 87.88 389 GLY A N 1
ATOM 3119 C CA . GLY A 1 389 ? 8.152 -10.574 36.828 1.00 87.88 389 GLY A CA 1
ATOM 3120 C C . GLY A 1 389 ? 8.492 -9.078 36.764 1.00 87.88 389 GLY A C 1
ATOM 3121 O O . GLY A 1 389 ? 8.586 -8.422 37.805 1.00 87.88 389 GLY A O 1
ATOM 3122 N N . SER A 1 390 ? 8.680 -8.546 35.553 1.00 92.94 390 SER A N 1
ATOM 3123 C CA . SER A 1 390 ? 8.856 -7.112 35.295 1.00 92.94 390 SER A CA 1
ATOM 3124 C C . SER A 1 390 ? 7.560 -6.494 34.777 1.00 92.94 390 SER A C 1
ATOM 3126 O O . SER A 1 390 ? 6.850 -7.123 33.992 1.00 92.94 390 SER A O 1
ATOM 3128 N N . TYR A 1 391 ? 7.299 -5.251 35.176 1.00 94.81 391 TYR A N 1
ATOM 3129 C CA . TYR A 1 391 ? 6.110 -4.479 34.820 1.00 94.81 391 TYR A CA 1
ATOM 3130 C C . TYR A 1 391 ? 6.504 -3.268 33.982 1.00 94.81 391 TYR A C 1
ATOM 3132 O O . TYR A 1 391 ? 7.440 -2.552 34.337 1.00 94.81 391 TYR A O 1
ATOM 3140 N N . TYR A 1 392 ? 5.799 -3.054 32.876 1.00 94.94 392 TYR A N 1
ATOM 3141 C CA . TYR A 1 392 ? 6.038 -1.981 31.916 1.00 94.94 392 TYR A CA 1
ATOM 3142 C C . TYR A 1 392 ? 4.855 -1.010 31.914 1.00 94.94 392 TYR A C 1
ATOM 3144 O O . TYR A 1 392 ? 3.716 -1.472 32.033 1.00 94.94 392 TYR A O 1
ATOM 3152 N N . PRO A 1 393 ? 5.096 0.301 31.749 1.00 94.31 393 PRO A N 1
ATOM 3153 C CA . PRO A 1 393 ? 4.020 1.244 31.466 1.00 94.31 393 PRO A CA 1
ATOM 3154 C C . PRO A 1 393 ? 3.355 0.907 30.126 1.00 94.31 393 PRO A C 1
ATOM 3156 O O . PRO A 1 393 ? 4.037 0.558 29.159 1.00 94.31 393 PRO A O 1
ATOM 3159 N N . ASP A 1 394 ? 2.028 0.998 30.065 1.00 95.06 394 ASP A N 1
ATOM 3160 C CA . ASP A 1 394 ? 1.252 0.794 28.836 1.00 95.06 394 ASP A CA 1
ATOM 3161 C C . ASP A 1 394 ? 0.124 1.823 28.669 1.00 95.06 394 ASP A C 1
ATOM 3163 O O . ASP A 1 394 ? -0.790 1.623 27.871 1.00 95.06 394 ASP A O 1
ATOM 3167 N N . LEU A 1 395 ? 0.190 2.965 29.364 1.00 93.31 395 LEU A N 1
ATOM 3168 C CA . LEU A 1 395 ? -0.803 4.036 29.242 1.00 93.31 395 LEU A CA 1
ATOM 3169 C C . LEU A 1 395 ? -0.944 4.528 27.793 1.00 93.31 395 LEU A C 1
ATOM 3171 O O . LEU A 1 395 ? -2.056 4.692 27.287 1.00 93.31 395 LEU A O 1
ATOM 3175 N N . LYS A 1 396 ? 0.178 4.689 27.078 1.00 92.44 396 LYS A N 1
ATOM 3176 C CA . LYS A 1 396 ? 0.170 5.038 25.647 1.00 92.44 396 LYS A CA 1
ATOM 3177 C C . LYS A 1 396 ? -0.439 3.922 24.784 1.00 92.44 396 LYS A C 1
ATOM 3179 O O . LYS A 1 396 ? -1.121 4.211 23.804 1.00 92.44 396 LYS A O 1
ATOM 3184 N N . GLY A 1 397 ? -0.239 2.654 25.150 1.00 92.38 397 GLY A N 1
ATOM 3185 C CA . GLY A 1 397 ? -0.876 1.509 24.490 1.00 92.38 397 GLY A CA 1
ATOM 3186 C C . GLY A 1 397 ? -2.393 1.492 24.691 1.00 92.38 397 GLY A C 1
ATOM 3187 O O . GLY A 1 397 ? -3.144 1.298 23.734 1.00 92.38 397 GLY A O 1
ATOM 3188 N N . ARG A 1 398 ? -2.854 1.801 25.906 1.00 93.06 398 ARG A N 1
ATOM 3189 C CA . ARG A 1 398 ? -4.275 1.973 26.224 1.00 93.06 398 ARG A CA 1
ATOM 3190 C C . ARG A 1 398 ? -4.909 3.112 25.431 1.00 93.06 398 ARG A C 1
ATOM 3192 O O . ARG A 1 398 ? -5.977 2.916 24.854 1.00 93.06 398 ARG A O 1
ATOM 3199 N N . LEU A 1 399 ? -4.238 4.261 25.341 1.00 92.25 399 LEU A N 1
ATOM 3200 C CA . LEU A 1 399 ? -4.675 5.390 24.513 1.00 92.25 399 LEU A CA 1
ATOM 3201 C C . LEU A 1 399 ? -4.809 4.999 23.040 1.00 92.25 399 LEU A C 1
ATOM 3203 O O . LEU A 1 399 ? -5.843 5.264 22.433 1.00 92.25 399 LEU A O 1
ATOM 3207 N N . LYS A 1 400 ? -3.815 4.294 22.486 1.00 92.56 400 LYS A N 1
ATOM 3208 C CA . LYS A 1 400 ? -3.883 3.757 21.117 1.00 92.56 400 LYS A CA 1
ATOM 3209 C C . LYS A 1 400 ? -5.070 2.819 20.923 1.00 92.56 400 LYS A C 1
ATOM 3211 O O . LYS A 1 400 ? -5.720 2.876 19.889 1.00 92.56 400 LYS A O 1
ATOM 3216 N N . SER A 1 401 ? -5.381 1.978 21.909 1.00 91.69 401 SER A N 1
ATOM 3217 C CA . SER A 1 401 ? -6.543 1.087 21.841 1.00 91.69 401 SER A CA 1
ATOM 3218 C C . SER A 1 401 ? -7.876 1.838 21.882 1.00 91.69 401 SER A C 1
ATOM 3220 O O . SER A 1 401 ? -8.809 1.406 21.212 1.00 91.69 401 SER A O 1
ATOM 3222 N N . LEU A 1 402 ? -7.989 2.921 22.658 1.00 89.75 402 LEU A N 1
ATOM 3223 C CA . LEU A 1 402 ? -9.217 3.723 22.730 1.00 89.75 402 LEU A CA 1
ATOM 3224 C C . LEU A 1 402 ? -9.411 4.589 21.480 1.00 89.75 402 LEU A C 1
ATOM 3226 O O . LEU A 1 402 ? -10.532 4.753 21.013 1.00 89.75 402 LEU A O 1
ATOM 3230 N N . LEU A 1 403 ? -8.317 5.105 20.922 1.00 88.00 403 LEU A N 1
ATOM 3231 C CA . LEU A 1 403 ? -8.333 6.020 19.780 1.00 88.00 403 LEU A CA 1
ATOM 3232 C C . LEU A 1 403 ? -8.145 5.322 18.424 1.00 88.00 403 LEU A C 1
ATOM 3234 O O . LEU A 1 403 ? -8.272 5.963 17.382 1.00 88.00 403 LEU A O 1
ATOM 3238 N N . GLY A 1 404 ? -7.877 4.013 18.415 1.00 79.81 404 GLY A N 1
ATOM 3239 C CA . GLY A 1 404 ? -7.577 3.243 17.204 1.00 79.81 404 GLY A CA 1
ATOM 3240 C C . GLY A 1 404 ? -8.704 3.227 16.169 1.00 79.81 404 GLY A C 1
ATOM 3241 O O . GLY A 1 404 ? -8.430 3.122 14.979 1.00 79.81 404 GLY A O 1
ATOM 3242 N N . ASN A 1 405 ? -9.956 3.410 16.599 1.00 79.62 405 ASN A N 1
ATOM 3243 C CA . ASN A 1 405 ? -11.114 3.486 15.702 1.00 79.62 405 ASN A CA 1
ATOM 3244 C C . ASN A 1 405 ? -11.283 4.862 15.027 1.00 79.62 405 ASN A C 1
ATOM 3246 O O . ASN A 1 405 ? -12.134 5.001 14.154 1.00 79.62 405 ASN A O 1
ATOM 3250 N N . HIS A 1 406 ? -10.504 5.873 15.430 1.00 77.25 406 HIS A N 1
ATOM 3251 C CA . HIS A 1 406 ? -10.708 7.276 15.044 1.00 77.25 406 HIS A CA 1
ATOM 3252 C C . HIS A 1 406 ? -9.526 7.897 14.286 1.00 77.25 406 HIS A C 1
ATOM 3254 O O . HIS A 1 406 ? -9.496 9.112 14.097 1.00 77.25 406 HIS A O 1
ATOM 3260 N N . GLU A 1 407 ? -8.564 7.077 13.844 1.00 81.38 407 GLU A N 1
ATOM 3261 C CA . GLU A 1 407 ? -7.381 7.516 13.084 1.00 81.38 407 GLU A CA 1
ATOM 3262 C C . GLU A 1 407 ? -6.586 8.646 13.774 1.00 81.38 407 GLU A C 1
ATOM 3264 O O . GLU A 1 407 ? -6.022 9.515 13.106 1.00 81.38 407 GLU A O 1
ATOM 3269 N N . ALA A 1 408 ? -6.537 8.654 15.114 1.00 85.31 408 ALA A N 1
ATOM 3270 C CA . ALA A 1 408 ? -5.748 9.638 15.852 1.00 85.31 408 ALA A CA 1
ATOM 3271 C C . ALA A 1 408 ? -4.260 9.503 15.497 1.00 85.31 408 ALA A C 1
ATOM 3273 O O . ALA A 1 408 ? -3.683 8.411 15.523 1.00 85.31 408 ALA A O 1
ATOM 3274 N N . THR A 1 409 ? -3.630 10.625 15.169 1.00 88.44 409 THR A N 1
ATOM 3275 C CA . THR A 1 409 ? -2.202 10.695 14.866 1.00 88.44 409 THR A CA 1
ATOM 3276 C C . THR A 1 409 ? -1.368 10.421 16.119 1.00 88.44 409 THR A C 1
ATOM 3278 O O . THR A 1 409 ? -1.789 10.692 17.243 1.00 88.44 409 THR A O 1
ATOM 3281 N N . GLU A 1 410 ? -0.134 9.930 15.954 1.00 88.88 410 GLU A N 1
ATOM 3282 C CA . GLU A 1 410 ? 0.781 9.739 17.097 1.00 88.88 410 GLU A CA 1
ATOM 3283 C C . GLU A 1 410 ? 1.004 11.040 17.883 1.00 88.88 410 GLU A C 1
ATOM 3285 O O . GLU A 1 410 ? 1.130 10.993 19.102 1.00 88.88 410 GLU A O 1
ATOM 3290 N N . GLN A 1 411 ? 0.993 12.197 17.208 1.00 88.69 411 GLN A N 1
ATOM 3291 C CA . GLN A 1 411 ? 1.137 13.503 17.854 1.00 88.69 411 GLN A CA 1
ATOM 3292 C C . GLN A 1 411 ? -0.051 13.833 18.764 1.00 88.69 411 GLN A C 1
ATOM 3294 O O . GLN A 1 411 ? 0.157 14.303 19.879 1.00 88.69 411 GLN A O 1
ATOM 3299 N N . GLU A 1 412 ? -1.284 13.566 18.330 1.00 86.62 412 GLU A N 1
ATOM 3300 C CA . GLU A 1 412 ? -2.485 13.768 19.155 1.00 86.62 412 GLU A CA 1
ATOM 3301 C C . GLU A 1 412 ? -2.494 12.819 20.356 1.00 86.62 412 GLU A C 1
ATOM 3303 O O . GLU A 1 412 ? -2.785 13.229 21.480 1.00 86.62 412 GLU A O 1
ATOM 3308 N N . ILE A 1 413 ? -2.096 11.561 20.146 1.00 90.75 413 ILE A N 1
ATOM 3309 C CA . ILE A 1 413 ? -1.948 10.580 21.226 1.00 90.75 413 ILE A CA 1
ATOM 3310 C C . ILE A 1 413 ? -0.896 11.051 22.235 1.00 90.75 413 ILE A C 1
ATOM 3312 O O . ILE A 1 413 ? -1.133 10.966 23.439 1.00 90.75 413 ILE A O 1
ATOM 3316 N N . ASP A 1 414 ? 0.234 11.582 21.766 1.00 91.25 414 ASP A N 1
ATOM 3317 C CA . ASP A 1 414 ? 1.284 12.134 22.625 1.00 91.25 414 ASP A CA 1
ATOM 3318 C C . ASP A 1 414 ? 0.822 13.379 23.386 1.00 91.25 414 ASP A C 1
ATOM 3320 O O . ASP A 1 414 ? 1.144 13.534 24.564 1.00 91.25 414 ASP A O 1
ATOM 3324 N N . GLN A 1 415 ? 0.025 14.250 22.766 1.00 90.25 415 GLN A N 1
ATOM 3325 C CA . GLN A 1 415 ? -0.568 15.403 23.444 1.00 90.25 415 GLN A CA 1
ATOM 3326 C C . GLN A 1 415 ? -1.512 14.971 24.569 1.00 90.25 415 GLN A C 1
ATOM 3328 O O . GLN A 1 415 ? -1.395 15.470 25.691 1.00 90.25 415 GLN A O 1
ATOM 3333 N N . VAL A 1 416 ? -2.411 14.019 24.299 1.00 89.94 416 VAL A N 1
ATOM 3334 C CA . VAL A 1 416 ? -3.340 13.490 25.308 1.00 89.94 416 VAL A CA 1
ATOM 3335 C C . VAL A 1 416 ? -2.580 12.768 26.420 1.00 89.94 416 VAL A C 1
ATOM 3337 O O . VAL A 1 416 ? -2.846 13.010 27.596 1.00 89.94 416 VAL A O 1
ATOM 3340 N N . TYR A 1 417 ? -1.594 11.943 26.070 1.00 93.12 417 TYR A N 1
ATOM 3341 C CA . TYR A 1 417 ? -0.725 11.255 27.023 1.00 93.12 417 TYR A CA 1
ATOM 3342 C C . TYR A 1 417 ? -0.002 12.239 27.952 1.00 93.12 417 TYR A C 1
ATOM 3344 O O . TYR A 1 417 ? -0.097 12.115 29.173 1.00 93.12 417 TYR A O 1
ATOM 3352 N N . ASN A 1 418 ? 0.652 13.262 27.395 1.00 90.44 418 ASN A N 1
ATOM 3353 C CA . ASN A 1 418 ? 1.343 14.284 28.181 1.00 90.44 418 ASN A CA 1
ATOM 3354 C C . ASN A 1 418 ? 0.374 15.058 29.081 1.00 90.44 418 ASN A C 1
ATOM 3356 O O . ASN A 1 418 ? 0.707 15.373 30.221 1.00 90.44 418 ASN A O 1
ATOM 3360 N N . HIS A 1 419 ? -0.838 15.337 28.600 1.00 88.69 419 HIS A N 1
ATOM 3361 C CA . HIS A 1 419 ? -1.856 15.999 29.403 1.00 88.69 419 HIS A CA 1
ATOM 3362 C C . HIS A 1 419 ? -2.315 15.132 30.584 1.00 88.69 419 HIS A C 1
ATOM 3364 O O . HIS A 1 419 ? -2.425 15.632 31.700 1.00 88.69 419 HIS A O 1
ATOM 3370 N N . ILE A 1 420 ? -2.541 13.834 30.361 1.00 88.81 420 ILE A N 1
ATOM 3371 C CA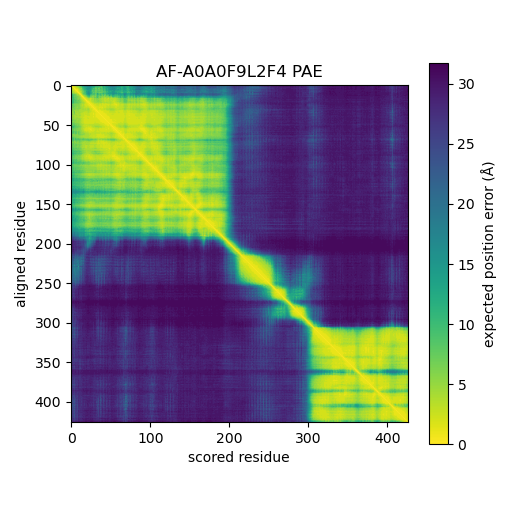 . ILE A 1 420 ? -2.894 12.886 31.427 1.00 88.81 420 ILE A CA 1
ATOM 3372 C C . ILE A 1 420 ? -1.764 12.799 32.451 1.00 88.81 420 ILE A C 1
ATOM 3374 O O . ILE A 1 420 ? -2.029 12.887 33.647 1.00 88.81 420 ILE A O 1
ATOM 3378 N N . LEU A 1 421 ? -0.507 12.702 32.004 1.00 88.44 421 LEU A N 1
ATOM 3379 C CA . LEU A 1 421 ? 0.639 12.719 32.910 1.00 88.44 421 LEU A CA 1
ATOM 3380 C C . LEU A 1 421 ? 0.668 13.993 33.756 1.00 88.44 421 LEU A C 1
ATOM 3382 O O . LEU A 1 421 ? 0.850 13.903 34.963 1.00 88.44 421 LEU A O 1
ATOM 3386 N N . MET A 1 422 ? 0.453 15.164 33.154 1.00 87.75 422 MET A N 1
ATOM 3387 C CA . MET A 1 422 ? 0.437 16.438 33.880 1.00 87.75 422 MET A CA 1
ATOM 3388 C C . MET A 1 422 ? -0.688 16.518 34.918 1.00 87.75 422 MET A C 1
ATOM 3390 O O . MET A 1 422 ? -0.455 17.017 36.016 1.00 87.75 422 MET A O 1
ATOM 3394 N N . GLU A 1 423 ? -1.883 16.010 34.613 1.00 86.38 423 GLU A N 1
ATOM 3395 C CA . GLU A 1 423 ? -2.982 15.931 35.586 1.00 86.38 423 GLU A CA 1
ATOM 3396 C C . GLU A 1 423 ? -2.692 14.913 36.699 1.00 86.38 423 GLU A C 1
ATOM 3398 O O . GLU A 1 423 ? -3.014 15.169 37.851 1.00 86.38 423 GLU A O 1
ATOM 3403 N N . MET A 1 424 ? -1.997 13.811 36.403 1.00 81.50 424 MET A N 1
ATOM 3404 C CA . MET A 1 424 ? -1.511 12.867 37.420 1.00 81.50 424 MET A CA 1
ATOM 3405 C C . MET A 1 424 ? -0.376 13.422 38.300 1.00 81.50 424 MET A C 1
ATOM 3407 O O . MET A 1 424 ? -0.011 12.808 39.308 1.00 81.50 424 MET A O 1
ATOM 3411 N N . LEU A 1 425 ? 0.266 14.522 37.888 1.00 64.88 425 LEU A N 1
ATOM 3412 C CA . LEU A 1 425 ? 1.302 15.198 38.671 1.00 64.88 425 LEU A CA 1
ATOM 3413 C C . LEU A 1 425 ? 0.731 16.199 39.683 1.00 64.88 425 LEU A C 1
ATOM 3415 O O . LEU A 1 425 ? 1.483 16.570 40.589 1.00 64.88 425 LEU A O 1
ATOM 3419 N N . LYS A 1 426 ? -0.530 16.617 39.524 1.00 68.69 426 LYS A N 1
ATOM 3420 C CA . LYS A 1 426 ? -1.266 17.416 40.510 1.00 68.69 426 LYS A CA 1
ATOM 3421 C C . LYS A 1 426 ? -1.740 16.529 41.654 1.00 68.69 426 LYS A C 1
ATOM 3423 O O . LYS A 1 426 ? -1.686 17.027 42.798 1.00 68.69 426 LYS A O 1
#